Protein 6PID (pdb70)

Nearest PDB structures (foldseek):
  6phr-assembly1_A  TM=1.002E+00  e=4.340E-78  Marinobacter subterrani
  3q9b-assembly3_C  TM=9.891E-01  e=3.309E-52  Mycoplana ramosa
  3q9c-assembly1_I  TM=9.909E-01  e=8.521E-51  Mycoplana ramosa
  9gkz-assembly1_A  TM=9.834E-01  e=3.816E-50  Pseudomonas sp. M30-35
  9gkz-assembly1_B  TM=9.842E-01  e=9.151E-50  Pseudomonas sp. M30-35

Structure (mmCIF, N/CA/C/O backbone):
data_6PID
#
_entry.id   6PID
#
_cell.length_a   52.330
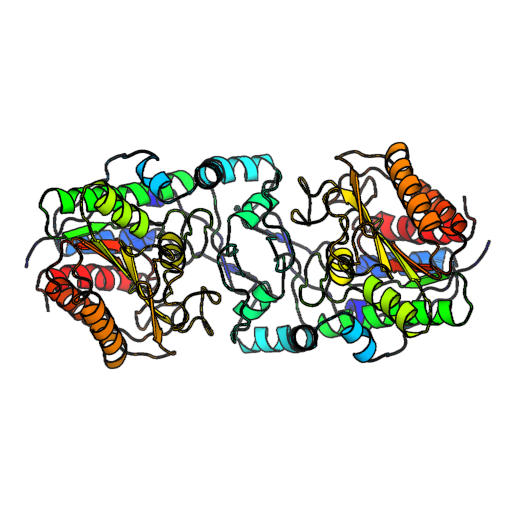_cell.length_b   119.060
_cell.length_c   66.220
_cell.angle_alpha   90.00
_cell.angle_beta   109.24
_cell.angle_gamma   90.00
#
_symmetry.space_group_name_H-M   'P 1 21 1'
#
loop_
_entity.id
_entity.type
_entity.pdbx_description
1 polymer 'Acetylpolyamine amidohydrolase'
2 non-polymer 'ZINC ION'
3 non-polymer 'MAGNESIUM ION'
4 non-polymer 'POTASSIUM ION'
5 non-polymer 8-amino-N-hydroxyoctanamide
6 water water
#
loop_
_atom_site.group_PDB
_atom_site.id
_atom_site.type_symbol
_atom_site.label_atom_id
_atom_site.label_alt_id
_atom_site.label_comp_id
_atom_site.label_asym_id
_atom_site.label_entity_id
_atom_site.label_seq_id
_atom_site.pdbx_PDB_ins_code
_atom_site.Cartn_x
_atom_site.Cartn_y
_atom_site.Cartn_z
_atom_site.occupancy
_atom_site.B_iso_or_equiv
_atom_site.auth_seq_id
_atom_site.auth_comp_id
_atom_site.auth_asym_id
_atom_site.auth_atom_id
_atom_site.pdbx_PDB_model_num
ATOM 1 N N . LEU A 1 3 ? 50.257 17.799 53.555 1.00 32.41 -2 LEU A N 1
ATOM 2 C CA . LEU A 1 3 ? 49.758 18.269 52.263 1.00 35.40 -2 LEU A CA 1
ATOM 3 C C . LEU A 1 3 ? 50.028 17.248 51.169 1.00 21.16 -2 LEU A C 1
ATOM 4 O O . LEU A 1 3 ? 51.176 16.845 50.967 1.00 43.09 -2 LEU A O 1
ATOM 9 N N . GLY A 1 4 ? 48.972 16.832 50.468 1.00 23.51 -1 GLY A N 1
ATOM 10 C CA . GLY A 1 4 ? 49.145 15.935 49.343 1.00 18.83 -1 GLY A CA 1
ATOM 11 C C . GLY A 1 4 ? 50.060 16.518 48.281 1.00 15.40 -1 GLY A C 1
ATOM 12 O O . GLY A 1 4 ? 50.329 17.717 48.231 1.00 16.00 -1 GLY A O 1
ATOM 13 N N . SER A 1 5 ? 50.563 15.647 47.420 1.00 14.53 0 SER A N 1
ATOM 14 C CA . SER A 1 5 ? 51.496 16.057 46.381 1.00 21.41 0 SER A CA 1
ATOM 15 C C . SER A 1 5 ? 50.801 16.049 45.029 1.00 15.40 0 SER A C 1
ATOM 16 O O . SER A 1 5 ? 49.884 15.260 44.788 1.00 19.76 0 SER A O 1
ATOM 19 N N . MET A 1 6 ? 51.227 16.959 44.161 1.00 13.14 1 MET A N 1
ATOM 20 C CA . MET A 1 6 ? 50.764 17.017 42.782 1.00 20.39 1 MET A CA 1
ATOM 21 C C . MET A 1 6 ? 51.980 17.206 41.895 1.00 11.69 1 MET A C 1
ATOM 22 O O . MET A 1 6 ? 52.848 18.021 42.207 1.00 12.16 1 MET A O 1
ATOM 27 N N . LYS A 1 7 ? 52.060 16.427 40.820 1.00 8.84 2 LYS A N 1
ATOM 28 C CA . LYS A 1 7 ? 53.140 16.585 39.858 1.00 10.28 2 LYS A CA 1
ATOM 29 C C . LYS A 1 7 ? 52.847 17.739 38.907 1.00 10.19 2 LYS A C 1
ATOM 30 O O . LYS A 1 7 ? 51.700 17.972 38.519 1.00 13.23 2 LYS A O 1
ATOM 36 N N . THR A 1 8 ? 53.896 18.452 38.521 1.00 14.76 3 THR A N 1
ATOM 37 C CA . THR A 1 8 ? 53.802 19.538 37.558 1.00 11.23 3 THR A CA 1
ATOM 38 C C . THR A 1 8 ? 54.632 19.190 36.328 1.00 11.44 3 THR A C 1
ATOM 39 O O . THR A 1 8 ? 55.751 18.677 36.451 1.00 12.32 3 THR A O 1
ATOM 43 N N . VAL A 1 9 ? 54.082 19.441 35.144 1.00 8.15 4 VAL A N 1
ATOM 44 C CA . VAL A 1 9 ? 54.791 19.222 33.882 1.00 10.21 4 VAL A CA 1
ATOM 45 C C . VAL A 1 9 ? 55.135 20.584 33.296 1.00 10.16 4 VAL A C 1
ATOM 46 O O . VAL A 1 9 ? 54.259 21.447 33.170 1.00 6.94 4 VAL A O 1
ATOM 50 N N . PHE A 1 10 ? 56.414 20.786 32.958 1.00 10.77 5 PHE A N 1
ATOM 51 C CA . PHE A 1 10 ? 56.922 22.089 32.547 1.00 11.63 5 PHE A CA 1
ATOM 52 C C . PHE A 1 10 ? 57.960 21.917 31.449 1.00 13.00 5 PHE A C 1
ATOM 53 O O . PHE A 1 10 ? 58.806 21.020 31.523 1.00 12.18 5 PHE A O 1
ATOM 61 N N . SER A 1 11 ? 57.906 22.787 30.442 1.00 14.18 6 SER A N 1
ATOM 62 C CA . SER A 1 11 ? 58.883 22.756 29.356 1.00 10.73 6 SER A CA 1
ATOM 63 C C . SER A 1 11 ? 59.692 24.044 29.337 1.00 10.15 6 SER A C 1
ATOM 64 O O . SER A 1 11 ? 59.113 25.132 29.167 1.00 14.51 6 SER A O 1
ATOM 67 N N . PRO A 1 12 ? 61.018 23.982 29.487 1.00 10.52 7 PRO A N 1
ATOM 68 C CA . PRO A 1 12 ? 61.828 25.195 29.301 1.00 12.05 7 PRO A CA 1
ATOM 69 C C . PRO A 1 12 ? 61.714 25.784 27.903 1.00 14.17 7 PRO A C 1
ATOM 70 O O . PRO A 1 12 ? 62.073 26.959 27.711 1.00 8.70 7 PRO A O 1
ATOM 74 N N . LEU A 1 13 ? 61.220 25.009 26.926 1.00 13.50 8 LEU A N 1
ATOM 75 C CA . LEU A 1 13 ? 61.052 25.491 25.560 1.00 12.87 8 LEU A CA 1
ATOM 76 C C . LEU A 1 13 ? 59.964 26.538 25.455 1.00 13.90 8 LEU A C 1
ATOM 77 O O . LEU A 1 13 ? 59.818 27.149 24.388 1.00 14.59 8 LEU A O 1
ATOM 82 N N . HIS A 1 14 ? 59.199 26.760 26.529 1.00 14.96 9 HIS A N 1
ATOM 83 C CA . HIS A 1 14 ? 58.255 27.865 26.517 1.00 8.43 9 HIS A CA 1
ATOM 84 C C . HIS A 1 14 ? 58.967 29.181 26.231 1.00 10.21 9 HIS A C 1
ATOM 85 O O . HIS A 1 14 ? 58.391 30.070 25.598 1.00 10.78 9 HIS A O 1
ATOM 92 N N . SER A 1 15 ? 60.230 29.309 26.651 1.00 6.98 10 SER A N 1
ATOM 93 C CA . SER A 1 15 ? 60.931 30.569 26.481 1.00 8.71 10 SER A CA 1
ATOM 94 C C . SER A 1 15 ? 61.271 30.839 25.025 1.00 11.63 10 SER A C 1
ATOM 95 O O . SER A 1 15 ? 61.716 31.947 24.708 1.00 10.06 10 SER A O 1
ATOM 98 N N . ARG A 1 16 ? 61.076 29.856 24.141 1.00 10.75 11 ARG A N 1
ATOM 99 C CA . ARG A 1 16 ? 61.279 30.102 22.717 1.00 11.89 11 ARG A CA 1
ATOM 100 C C . ARG A 1 16 ? 60.263 31.101 22.187 1.00 12.23 11 ARG A C 1
ATOM 101 O O . ARG A 1 16 ? 60.529 31.794 21.198 1.00 19.23 11 ARG A O 1
ATOM 109 N N . ARG A 1 17 ? 59.103 31.200 22.824 1.00 12.47 12 ARG A N 1
ATOM 110 C CA . ARG A 1 17 ? 58.141 32.236 22.477 1.00 9.99 12 ARG A CA 1
ATOM 111 C C . ARG A 1 17 ? 58.387 33.426 23.393 1.00 15.47 12 ARG A C 1
ATOM 112 O O . ARG A 1 17 ? 58.139 33.357 24.608 1.00 10.86 12 ARG A O 1
ATOM 120 N N . HIS A 1 18 ? 58.900 34.513 22.807 1.00 12.37 13 HIS A N 1
ATOM 121 C CA . HIS A 1 18 ? 59.355 35.702 23.494 1.00 8.85 13 HIS A CA 1
ATOM 122 C C . HIS A 1 18 ? 59.187 36.864 22.509 1.00 14.42 13 HIS A C 1
ATOM 123 O O . HIS A 1 18 ? 60.150 37.484 22.032 1.00 15.82 13 HIS A O 1
ATOM 130 N N . VAL A 1 19 ? 57.926 37.168 22.184 1.00 10.04 14 VAL A N 1
ATOM 131 C CA . VAL A 1 19 ? 57.630 38.234 21.238 1.00 8.78 14 VAL A CA 1
ATOM 132 C C . VAL A 1 19 ? 57.812 39.586 21.918 1.00 10.73 14 VAL A C 1
ATOM 133 O O . VAL A 1 19 ? 57.724 39.722 23.145 1.00 13.05 14 VAL A O 1
ATOM 137 N N . LYS A 1 20 ? 58.048 40.610 21.100 1.00 11.06 15 LYS A N 1
ATOM 138 C CA . LYS A 1 20 ? 58.321 41.943 21.609 1.00 12.25 15 LYS A CA 1
ATOM 139 C C . LYS A 1 20 ? 57.154 42.904 21.442 1.00 12.32 15 LYS A C 1
ATOM 140 O O . LYS A 1 20 ? 57.176 43.986 22.041 1.00 13.97 15 LYS A O 1
ATOM 144 N N . THR A 1 21 ? 56.137 42.544 20.660 1.00 12.01 16 THR A N 1
ATOM 145 C CA . THR A 1 21 ? 55.084 43.488 20.308 1.00 14.28 16 THR A CA 1
ATOM 146 C C . THR A 1 21 ? 53.707 42.862 20.464 1.00 11.65 16 THR A C 1
ATOM 147 O O . THR A 1 21 ? 53.487 41.704 20.093 1.00 10.68 16 THR A O 1
ATOM 151 N N . GLU A 1 22 ? 52.785 43.641 21.028 1.00 9.14 17 GLU A N 1
ATOM 152 C CA . GLU A 1 22 ? 51.369 43.289 21.116 1.00 7.78 17 GLU A CA 1
ATOM 153 C C . GLU A 1 22 ? 50.552 44.503 20.717 1.00 12.16 17 GLU A C 1
ATOM 154 O O . GLU A 1 22 ? 50.726 45.583 21.292 1.00 8.72 17 GLU A O 1
ATOM 160 N N . LEU A 1 23 ? 49.677 44.335 19.734 1.00 12.29 18 LEU A N 1
ATOM 161 C CA . LEU A 1 23 ? 48.755 45.410 19.390 1.00 12.28 18 LEU A CA 1
ATOM 162 C C . LEU A 1 23 ? 47.742 45.571 20.518 1.00 12.41 18 LEU A C 1
ATOM 163 O O . LEU A 1 23 ? 47.086 44.605 20.915 1.00 11.62 18 LEU A O 1
ATOM 168 N N . ASP A 1 24 ? 47.639 46.785 21.048 1.00 13.09 19 ASP A N 1
ATOM 169 C CA . ASP A 1 24 ? 46.732 47.067 22.157 1.00 13.13 19 ASP A CA 1
ATOM 170 C C . ASP A 1 24 ? 46.390 48.553 22.133 1.00 11.50 19 ASP A C 1
ATOM 171 O O . ASP A 1 24 ? 47.269 49.397 22.333 1.00 10.40 19 ASP A O 1
ATOM 176 N N . GLY A 1 25 ? 45.128 48.867 21.872 1.00 9.56 20 GLY A N 1
ATOM 177 C CA . GLY A 1 25 ? 44.679 50.248 21.929 1.00 9.69 20 GLY A CA 1
ATOM 178 C C . GLY A 1 25 ? 45.342 51.152 20.915 1.00 10.79 20 GLY A C 1
ATOM 179 O O . GLY A 1 25 ? 45.667 52.306 21.230 1.00 12.20 20 GLY A O 1
ATOM 180 N N . GLY A 1 26 ? 45.563 50.649 19.703 1.00 9.36 21 GLY A N 1
ATOM 181 C CA . GLY A 1 26 ? 46.185 51.433 18.656 1.00 9.06 21 GLY A CA 1
ATOM 182 C C . GLY A 1 26 ? 47.687 51.570 18.764 1.00 10.01 21 GLY A C 1
ATOM 183 O O . GLY A 1 26 ? 48.280 52.300 17.965 1.00 14.08 21 GLY A O 1
ATOM 184 N N . LEU A 1 27 ? 48.319 50.872 19.706 1.00 13.34 22 LEU A N 1
ATOM 185 C CA . LEU A 1 27 ? 49.759 50.926 19.905 1.00 13.00 22 LEU A CA 1
ATOM 186 C C . LEU A 1 27 ? 50.348 49.525 19.843 1.00 13.69 22 LEU A C 1
ATOM 187 O O . LEU A 1 27 ? 49.636 48.522 19.949 1.00 10.69 22 LEU A O 1
ATOM 192 N N . LEU A 1 28 ? 51.670 49.458 19.660 1.00 9.38 23 LEU A N 1
ATOM 193 C CA . LEU A 1 28 ? 52.414 48.212 19.815 1.00 13.02 23 LEU A CA 1
ATOM 194 C C . LEU A 1 28 ? 53.085 48.273 21.180 1.00 17.34 23 LEU A C 1
ATOM 195 O O . LEU A 1 28 ? 54.021 49.055 21.383 1.00 19.70 23 LEU A O 1
ATOM 200 N N . ILE A 1 29 ? 52.576 47.484 22.122 1.00 14.76 24 ILE A N 1
ATOM 201 C CA . ILE A 1 29 ? 52.999 47.544 23.511 1.00 13.43 24 ILE A CA 1
ATOM 202 C C . ILE A 1 29 ? 53.799 46.286 23.861 1.00 17.43 24 ILE A C 1
ATOM 203 O O . ILE A 1 29 ? 53.907 45.346 23.074 1.00 10.22 24 ILE A O 1
ATOM 208 N N . GLU A 1 30 ? 54.364 46.285 25.066 1.00 11.88 25 GLU A N 1
ATOM 209 C CA . GLU A 1 30 ? 55.046 45.101 25.574 1.00 16.56 25 GLU A CA 1
ATOM 210 C C . GLU A 1 30 ? 54.015 44.023 25.890 1.00 17.21 25 GLU A C 1
ATOM 211 O O . GLU A 1 30 ? 53.025 44.301 26.579 1.00 20.73 25 GLU A O 1
ATOM 217 N N . PRO A 1 31 ? 54.193 42.799 25.402 1.00 12.29 26 PRO A N 1
ATOM 218 C CA . PRO A 1 31 ? 53.136 41.794 25.547 1.00 14.62 26 PRO A CA 1
ATOM 219 C C . PRO A 1 31 ? 52.908 41.387 26.996 1.00 11.97 26 PRO A C 1
ATOM 220 O O . PRO A 1 31 ? 53.831 41.359 27.816 1.00 13.22 26 PRO A O 1
ATOM 224 N N . HIS A 1 32 ? 51.637 41.092 27.297 1.00 8.73 27 HIS A N 1
ATOM 225 C CA . HIS A 1 32 ? 51.224 40.653 28.625 1.00 8.75 27 HIS A CA 1
ATOM 226 C C . HIS A 1 32 ? 51.625 39.214 28.887 1.00 10.76 27 HIS A C 1
ATOM 227 O O . HIS A 1 32 ? 51.982 38.858 30.013 1.00 15.04 27 HIS A O 1
ATOM 234 N N . GLU A 1 33 ? 51.524 38.367 27.863 1.00 9.82 28 GLU A N 1
ATOM 235 C CA . GLU A 1 33 ? 51.688 36.927 28.017 1.00 10.89 28 GLU A CA 1
ATOM 236 C C . GLU A 1 33 ? 53.178 36.614 27.889 1.00 12.62 28 GLU A C 1
ATOM 237 O O . GLU A 1 33 ? 53.657 36.125 26.863 1.00 10.14 28 GLU A O 1
ATOM 243 N N . LYS A 1 34 ? 53.919 36.890 28.958 1.00 11.42 29 LYS A N 1
ATOM 244 C CA . LYS A 1 34 ? 55.378 36.921 28.893 1.00 10.41 29 LYS A CA 1
ATOM 245 C C . LYS A 1 34 ? 56.013 35.711 29.577 1.00 13.46 29 LYS A C 1
ATOM 246 O O . LYS A 1 34 ? 55.374 35.032 30.389 1.00 14.48 29 LYS A O 1
ATOM 252 N N . PRO A 1 35 ? 57.288 35.415 29.271 1.00 15.17 30 PRO A N 1
ATOM 253 C CA . PRO A 1 35 ? 57.926 34.216 29.848 1.00 10.12 30 PRO A CA 1
ATOM 254 C C . PRO A 1 35 ? 57.993 34.227 31.353 1.00 9.31 30 PRO A C 1
ATOM 255 O O . PRO A 1 35 ? 57.958 33.160 31.980 1.00 13.80 30 PRO A O 1
ATOM 259 N N . SER A 1 36 ? 58.073 35.406 31.963 1.00 12.53 31 SER A N 1
ATOM 260 C CA . SER A 1 36 ? 58.151 35.457 33.412 1.00 13.05 31 SER A CA 1
ATOM 261 C C . SER A 1 36 ? 56.907 34.892 34.079 1.00 11.69 31 SER A C 1
ATOM 262 O O . SER A 1 36 ? 56.967 34.544 35.261 1.00 11.20 31 SER A O 1
ATOM 265 N N . ARG A 1 37 ? 55.779 34.801 33.359 1.00 18.30 32 ARG A N 1
ATOM 266 C CA . ARG A 1 37 ? 54.588 34.163 33.922 1.00 8.35 32 ARG A CA 1
ATOM 267 C C . ARG A 1 37 ? 54.878 32.726 34.313 1.00 8.05 32 ARG A C 1
ATOM 268 O O . ARG A 1 37 ? 54.561 32.293 35.432 1.00 8.11 32 ARG A O 1
ATOM 276 N N . ALA A 1 38 ? 55.442 31.953 33.377 1.00 10.03 33 ALA A N 1
ATOM 277 C CA . ALA A 1 38 ? 55.702 30.540 33.631 1.00 12.39 33 ALA A CA 1
ATOM 278 C C . ALA A 1 38 ? 56.841 30.352 34.622 1.00 12.33 33 ALA A C 1
ATOM 279 O O . ALA A 1 38 ? 56.789 29.454 35.471 1.00 10.35 33 ALA A O 1
ATOM 281 N N . GLU A 1 39 ? 57.880 31.184 34.529 1.00 9.51 34 GLU A N 1
ATOM 282 C CA . GLU A 1 39 ? 58.998 31.063 35.455 1.00 8.55 34 GLU A CA 1
ATOM 283 C C . GLU A 1 39 ? 58.576 31.417 36.875 1.00 10.53 34 GLU A C 1
ATOM 284 O O . GLU A 1 39 ? 59.020 30.777 37.832 1.00 14.49 34 GLU A O 1
ATOM 290 N N . THR A 1 40 ? 57.716 32.428 37.034 1.00 11.02 35 THR A N 1
ATOM 291 C CA . THR A 1 40 ? 57.264 32.796 38.374 1.00 7.60 35 THR A CA 1
ATOM 292 C C . THR A 1 40 ? 56.421 31.684 38.986 1.00 13.72 35 THR A C 1
ATOM 293 O O . THR A 1 40 ? 56.544 31.385 40.181 1.00 12.24 35 THR A O 1
ATOM 297 N N . ILE A 1 41 ? 55.577 31.042 38.175 1.00 10.20 36 ILE A N 1
ATOM 298 C CA . ILE A 1 41 ? 54.794 29.911 38.662 1.00 9.49 36 ILE A CA 1
ATOM 299 C C . ILE A 1 41 ? 55.710 28.756 39.056 1.00 8.49 36 ILE A C 1
ATOM 300 O O . ILE A 1 41 ? 55.665 28.271 40.190 1.00 9.83 36 ILE A O 1
ATOM 305 N N . LEU A 1 42 ? 56.568 28.311 38.132 1.00 9.89 37 LEU A N 1
ATOM 306 C CA . LEU A 1 42 ? 57.479 27.204 38.432 1.00 9.15 37 LEU A CA 1
ATOM 307 C C . LEU A 1 42 ? 58.305 27.469 39.686 1.00 9.90 37 LEU A C 1
ATOM 308 O O . LEU A 1 42 ? 58.488 26.571 40.515 1.00 15.49 37 LEU A O 1
ATOM 313 N N . ALA A 1 43 ? 58.819 28.692 39.841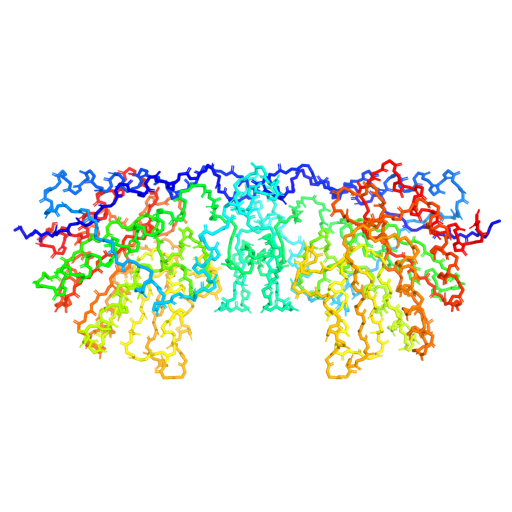 1.00 7.99 38 ALA A N 1
ATOM 314 C CA . ALA A 1 43 ? 59.582 29.025 41.038 1.00 11.19 38 ALA A CA 1
ATOM 315 C C . ALA A 1 43 ? 58.747 28.821 42.299 1.00 11.50 38 ALA A C 1
ATOM 316 O O . ALA A 1 43 ? 59.267 28.371 43.325 1.00 11.63 38 ALA A O 1
ATOM 318 N N . ARG A 1 44 ? 57.447 29.133 42.239 1.00 8.16 39 ARG A N 1
ATOM 319 C CA . ARG A 1 44 ? 56.588 28.878 43.393 1.00 9.03 39 ARG A CA 1
ATOM 320 C C . ARG A 1 44 ? 56.339 27.392 43.587 1.00 11.64 39 ARG A C 1
ATOM 321 O O . ARG A 1 44 ? 56.180 26.942 44.731 1.00 11.47 39 ARG A O 1
ATOM 329 N N . VAL A 1 45 ? 56.255 26.627 42.490 1.00 14.74 40 VAL A N 1
ATOM 330 C CA . VAL A 1 45 ? 56.081 25.177 42.583 1.00 14.23 40 VAL A CA 1
ATOM 331 C C . VAL A 1 45 ? 57.255 24.556 43.320 1.00 13.85 40 VAL A C 1
ATOM 332 O O . VAL A 1 45 ? 57.084 23.668 44.165 1.00 9.92 40 VAL A O 1
ATOM 336 N N . LYS A 1 46 ? 58.471 25.008 43.007 1.00 9.57 41 LYS A N 1
ATOM 337 C CA . LYS A 1 46 ? 59.637 24.490 43.717 1.00 13.00 41 LYS A CA 1
ATOM 338 C C . LYS A 1 46 ? 59.693 25.001 45.155 1.00 13.08 41 LYS A C 1
ATOM 339 O O . LYS A 1 46 ? 60.016 24.241 46.074 1.00 14.74 41 LYS A O 1
ATOM 345 N N . ASP A 1 47 ? 59.392 26.284 45.371 1.00 16.20 42 ASP A N 1
ATOM 346 C CA . ASP A 1 47 ? 59.479 26.841 46.721 1.00 14.03 42 ASP A CA 1
ATOM 347 C C . ASP A 1 47 ? 58.485 26.178 47.668 1.00 18.83 42 ASP A C 1
ATOM 348 O O . ASP A 1 47 ? 58.774 25.985 48.856 1.00 15.82 42 ASP A O 1
ATOM 353 N N . GLN A 1 48 ? 57.301 25.848 47.170 1.00 11.79 43 GLN A N 1
ATOM 354 C CA . GLN A 1 48 ? 56.274 25.201 47.969 1.00 16.32 43 GLN A CA 1
ATOM 355 C C . GLN A 1 48 ? 56.411 23.685 47.991 1.00 12.38 43 GLN A C 1
ATOM 356 O O . GLN A 1 48 ? 55.632 23.019 48.684 1.00 19.19 43 GLN A O 1
ATOM 362 N N . ALA A 1 49 ? 57.374 23.131 47.255 1.00 19.64 44 ALA A N 1
ATOM 363 C CA . ALA A 1 49 ? 57.586 21.682 47.187 1.00 12.81 44 ALA A CA 1
ATOM 364 C C . ALA A 1 49 ? 56.286 20.955 46.841 1.00 15.91 44 ALA A C 1
ATOM 365 O O . ALA A 1 49 ? 55.919 19.956 47.460 1.00 16.79 44 ALA A O 1
ATOM 367 N N . LEU A 1 50 ? 55.576 21.488 45.843 1.00 18.91 45 LEU A N 1
ATOM 368 C CA . LEU A 1 50 ? 54.251 20.972 45.508 1.00 12.21 45 LEU A CA 1
ATOM 369 C C . LEU A 1 50 ? 54.312 19.498 45.136 1.00 13.56 45 LEU A C 1
ATOM 370 O O . LEU A 1 50 ? 53.407 18.725 45.473 1.00 13.97 45 LEU A O 1
ATOM 375 N N . GLY A 1 51 ? 55.371 19.097 44.451 1.00 15.18 46 GLY A N 1
ATOM 376 C CA . GLY A 1 51 ? 55.517 17.731 43.996 1.00 13.25 46 GLY A CA 1
ATOM 377 C C . GLY A 1 51 ? 56.594 17.650 42.930 1.00 14.10 46 GLY A C 1
ATOM 378 O O . GLY A 1 51 ? 57.316 18.614 42.671 1.00 18.20 46 GLY A O 1
ATOM 379 N N . GLU A 1 52 ? 56.678 16.476 42.312 1.00 9.65 47 GLU A N 1
ATOM 380 C CA . GLU A 1 52 ? 57.676 16.248 41.276 1.00 14.06 47 GLU A CA 1
ATOM 381 C C . GLU A 1 52 ? 57.417 17.151 40.077 1.00 14.16 47 GLU A C 1
ATOM 382 O O . GLU A 1 52 ? 56.271 17.459 39.735 1.00 14.54 47 GLU A O 1
ATOM 388 N N . ILE A 1 53 ? 58.499 17.584 39.439 1.00 16.33 48 ILE A N 1
ATOM 389 C CA . ILE A 1 53 ? 58.426 18.407 38.237 1.00 14.64 48 ILE A CA 1
ATOM 390 C C . ILE A 1 53 ? 59.041 17.626 37.086 1.00 14.85 48 ILE A C 1
ATOM 391 O O . ILE A 1 53 ? 60.212 17.226 37.150 1.00 14.80 48 ILE A O 1
ATOM 396 N N . LEU A 1 54 ? 58.248 17.402 36.046 1.00 15.22 49 LEU A N 1
ATOM 397 C CA . LEU A 1 54 ? 58.626 16.610 34.888 1.00 13.04 49 LEU A CA 1
ATOM 398 C C . LEU A 1 54 ? 58.721 17.486 33.647 1.00 16.14 49 LEU A C 1
ATOM 399 O O . LEU A 1 54 ? 57.975 18.462 33.495 1.00 13.23 49 LEU A O 1
ATOM 404 N N . GLU A 1 55 ? 59.642 17.120 32.751 1.00 11.49 50 GLU A N 1
ATOM 405 C CA . GLU A 1 55 ? 59.567 17.622 31.391 1.00 16.82 50 GLU A CA 1
ATOM 406 C C . GLU A 1 55 ? 58.550 16.792 30.601 1.00 13.00 50 GLU A C 1
ATOM 407 O O . GLU A 1 55 ? 58.216 15.672 30.993 1.00 12.65 50 GLU A O 1
ATOM 413 N N . PRO A 1 56 ? 57.985 17.337 29.528 1.00 19.16 51 PRO A N 1
ATOM 414 C CA . PRO A 1 56 ? 57.015 16.568 28.743 1.00 11.02 51 PRO A CA 1
ATOM 415 C C . PRO A 1 56 ? 57.696 15.535 27.859 1.00 14.52 51 PRO A C 1
ATOM 416 O O . PRO A 1 56 ? 58.866 15.660 27.498 1.00 14.82 51 PRO A O 1
ATOM 420 N N . GLU A 1 57 ? 56.926 14.503 27.515 1.00 9.27 52 GLU A N 1
ATOM 421 C CA . GLU A 1 57 ? 57.264 13.636 26.402 1.00 6.66 52 GLU A CA 1
ATOM 422 C C . GLU A 1 57 ? 56.880 14.284 25.072 1.00 16.40 52 GLU A C 1
ATOM 423 O O . GLU A 1 57 ? 56.002 15.146 24.994 1.00 15.51 52 GLU A O 1
ATOM 429 N N . GLU A 1 58 ? 57.560 13.861 24.014 1.00 14.45 53 GLU A N 1
ATOM 430 C CA . GLU A 1 58 ? 57.230 14.285 22.658 1.00 13.77 53 GLU A CA 1
ATOM 431 C C . GLU A 1 58 ? 56.180 13.323 22.105 1.00 15.23 53 GLU A C 1
ATOM 432 O O . GLU A 1 58 ? 56.487 12.162 21.819 1.00 19.81 53 GLU A O 1
ATOM 438 N N . PHE A 1 59 ? 54.933 13.790 21.968 1.00 9.83 54 PHE A N 1
ATOM 439 C CA . PHE A 1 59 ? 53.872 12.946 21.417 1.00 8.11 54 PHE A CA 1
ATOM 440 C C . PHE A 1 59 ? 53.686 13.108 19.909 1.00 12.22 54 PHE A C 1
ATOM 441 O O . PHE A 1 59 ? 52.935 12.337 19.310 1.00 11.52 54 PHE A O 1
ATOM 449 N N . GLY A 1 60 ? 54.321 14.088 19.284 1.00 14.44 55 GLY A N 1
ATOM 450 C CA . GLY A 1 60 ? 54.074 14.368 17.881 1.00 10.17 55 GLY A CA 1
ATOM 451 C C . GLY A 1 60 ? 52.741 15.077 17.634 1.00 12.44 55 GLY A C 1
ATOM 452 O O . GLY A 1 60 ? 51.996 15.437 18.546 1.00 13.12 55 GLY A O 1
ATOM 453 N N . LEU A 1 61 ? 52.441 15.266 16.351 1.00 9.38 56 LEU A N 1
ATOM 454 C CA . LEU A 1 61 ? 51.274 16.046 15.957 1.00 9.64 56 LEU A CA 1
ATOM 455 C C . LEU A 1 61 ? 49.974 15.241 15.909 1.00 7.23 56 LEU A C 1
ATOM 456 O O . LEU A 1 61 ? 48.905 15.830 15.716 1.00 10.27 56 LEU A O 1
ATOM 461 N N . GLY A 1 62 ? 50.020 13.930 16.079 1.00 12.33 57 GLY A N 1
ATOM 462 C CA . GLY A 1 62 ? 48.820 13.125 16.037 1.00 9.13 57 GLY A CA 1
ATOM 463 C C . GLY A 1 62 ? 47.744 13.605 16.995 1.00 11.54 57 GLY A C 1
ATOM 464 O O . GLY A 1 62 ? 46.636 13.969 16.582 1.00 10.24 57 GLY A O 1
ATOM 465 N N . PRO A 1 63 ? 48.044 13.616 18.297 1.00 14.21 58 PRO A N 1
ATOM 466 C CA . PRO A 1 63 ? 47.039 14.088 19.270 1.00 11.29 58 PRO A CA 1
ATOM 467 C C . PRO A 1 63 ? 46.642 15.545 19.078 1.00 10.52 58 PRO A C 1
ATOM 468 O O . PRO A 1 63 ? 45.513 15.930 19.422 1.00 12.06 58 PRO A O 1
ATOM 472 N N . VAL A 1 64 ? 47.546 16.364 18.544 1.00 13.57 59 VAL A N 1
ATOM 473 C CA . VAL A 1 64 ? 47.212 17.739 18.206 1.00 11.82 59 VAL A CA 1
ATOM 474 C C . VAL A 1 64 ? 46.148 17.770 17.120 1.00 13.37 59 VAL A C 1
ATOM 475 O O . VAL A 1 64 ? 45.162 18.515 17.210 1.00 11.53 59 VAL A O 1
ATOM 479 N N . LYS A 1 65 ? 46.326 16.945 16.086 1.00 12.49 60 LYS A N 1
ATOM 480 C CA . LYS A 1 65 ? 45.447 16.894 14.927 1.00 11.94 60 LYS A CA 1
ATOM 481 C C . LYS A 1 65 ? 44.155 16.120 15.178 1.00 12.72 60 LYS A C 1
ATOM 482 O O . LYS A 1 65 ? 43.287 16.073 14.294 1.00 10.98 60 LYS A O 1
ATOM 488 N N . ARG A 1 66 ? 43.983 15.529 16.357 1.00 11.33 61 ARG A N 1
ATOM 489 C CA . ARG A 1 66 ? 42.637 15.095 16.720 1.00 10.04 61 ARG A CA 1
ATOM 490 C C . ARG A 1 66 ? 41.732 16.289 17.003 1.00 14.04 61 ARG A C 1
ATOM 491 O O . ARG A 1 66 ? 40.500 16.157 16.965 1.00 11.90 61 ARG A O 1
ATOM 499 N N . VAL A 1 67 ? 42.319 17.451 17.275 1.00 9.48 62 VAL A N 1
ATOM 500 C CA . VAL A 1 67 ? 41.575 18.665 17.563 1.00 15.25 62 VAL A CA 1
ATOM 501 C C . VAL A 1 67 ? 41.735 19.702 16.460 1.00 9.89 62 VAL A C 1
ATOM 502 O O . VAL A 1 67 ? 40.758 20.341 16.064 1.00 13.63 62 VAL A O 1
ATOM 506 N N . HIS A 1 68 ? 42.944 19.880 15.931 1.00 10.43 63 HIS A N 1
ATOM 507 C CA . HIS A 1 68 ? 43.205 20.953 14.982 1.00 10.41 63 HIS A CA 1
ATOM 508 C C . HIS A 1 68 ? 43.337 20.400 13.568 1.00 11.40 63 HIS A C 1
ATOM 509 O O . HIS A 1 68 ? 43.766 19.261 13.368 1.00 13.19 63 HIS A O 1
ATOM 516 N N . THR A 1 69 ? 42.965 21.217 12.585 1.00 12.09 64 THR A N 1
ATOM 517 C CA . THR A 1 69 ? 43.049 20.783 11.195 1.00 13.92 64 THR A CA 1
ATOM 518 C C . THR A 1 69 ? 44.500 20.715 10.731 1.00 16.44 64 THR A C 1
ATOM 519 O O . THR A 1 69 ? 45.378 21.441 11.219 1.00 11.50 64 THR A O 1
ATOM 523 N N . ALA A 1 70 ? 44.742 19.837 9.752 1.00 12.98 65 ALA A N 1
ATOM 524 C CA . ALA A 1 70 ? 46.093 19.665 9.230 1.00 14.80 65 ALA A CA 1
ATOM 525 C C . ALA A 1 70 ? 46.578 20.930 8.545 1.00 11.29 65 ALA A C 1
ATOM 526 O O . ALA A 1 70 ? 47.767 21.259 8.610 1.00 19.81 65 ALA A O 1
ATOM 528 N N . ASP A 1 71 ? 45.673 21.667 7.896 1.00 13.98 66 ASP A N 1
ATOM 529 C CA . ASP A 1 71 ? 46.083 22.895 7.219 1.00 12.38 66 ASP A CA 1
ATOM 530 C C . ASP A 1 71 ? 46.476 23.972 8.221 1.00 11.62 66 ASP A C 1
ATOM 531 O O . ASP A 1 71 ? 47.397 24.754 7.976 1.00 13.46 66 ASP A O 1
ATOM 536 N N . TYR A 1 72 ? 45.789 24.030 9.358 1.00 7.32 67 TYR A N 1
ATOM 537 C CA . TYR A 1 72 ? 46.159 24.978 10.399 1.00 10.52 67 TYR A CA 1
ATOM 538 C C . TYR A 1 72 ? 47.503 24.618 11.028 1.00 11.83 67 TYR A C 1
ATOM 539 O O . TYR A 1 72 ? 48.357 25.486 11.232 1.00 11.46 67 TYR A O 1
ATOM 548 N N . VAL A 1 73 ? 47.697 23.344 11.369 1.00 7.90 68 VAL A N 1
ATOM 549 C CA . VAL A 1 73 ? 48.976 22.904 11.919 1.00 7.90 68 VAL A CA 1
ATOM 550 C C . VAL A 1 73 ? 50.094 23.203 10.931 1.00 12.98 68 VAL A C 1
ATOM 551 O O . VAL A 1 73 ? 51.169 23.689 11.308 1.00 10.35 68 VAL A O 1
ATOM 555 N N . SER A 1 74 ? 49.848 22.940 9.647 1.00 14.92 69 SER A N 1
ATOM 556 C CA . SER A 1 74 ? 50.822 23.288 8.622 1.00 11.23 69 SER A CA 1
ATOM 557 C C . SER A 1 74 ? 51.154 24.768 8.664 1.00 16.78 69 SER A C 1
ATOM 558 O O . SER A 1 74 ? 52.328 25.156 8.633 1.00 14.79 69 SER A O 1
ATOM 561 N N . PHE A 1 75 ? 50.121 25.612 8.733 1.00 17.11 70 PHE A N 1
ATOM 562 C CA . PHE A 1 75 ? 50.327 27.051 8.680 1.00 13.10 70 PHE A CA 1
ATOM 563 C C . PHE A 1 75 ? 51.173 27.538 9.848 1.00 14.35 70 PHE A C 1
ATOM 564 O O . PHE A 1 75 ? 52.042 28.398 9.668 1.00 13.07 70 PHE A O 1
ATOM 572 N N . LEU A 1 76 ? 50.929 27.015 11.058 1.00 9.04 71 LEU A N 1
ATOM 573 C CA . LEU A 1 76 ? 51.707 27.477 12.204 1.00 13.15 71 LEU A CA 1
ATOM 574 C C . LEU A 1 76 ? 53.177 27.090 12.079 1.00 13.38 71 LEU A C 1
ATOM 575 O O . LEU A 1 76 ? 54.049 27.812 12.582 1.00 11.10 71 LEU A O 1
ATOM 580 N N . GLU A 1 77 ? 53.475 25.978 11.397 1.00 13.31 72 GLU A N 1
ATOM 581 C CA . GLU A 1 77 ? 54.866 25.569 11.257 1.00 13.14 72 GLU A CA 1
ATOM 582 C C . GLU A 1 77 ? 55.616 26.479 10.297 1.00 16.11 72 GLU A C 1
ATOM 583 O O . GLU A 1 77 ? 56.783 26.817 10.539 1.00 15.46 72 GLU A O 1
ATOM 589 N N . THR A 1 78 ? 54.965 26.908 9.214 1.00 11.32 73 THR A N 1
ATOM 590 C CA . THR A 1 78 ? 55.673 27.682 8.196 1.00 14.77 73 THR A CA 1
ATOM 591 C C . THR A 1 78 ? 55.465 29.192 8.302 1.00 15.78 73 THR A C 1
ATOM 592 O O . THR A 1 78 ? 56.143 29.935 7.586 1.00 13.13 73 THR A O 1
ATOM 596 N N . CYS A 1 79 ? 54.578 29.664 9.192 1.00 12.70 74 CYS A N 1
ATOM 597 C CA . CYS A 1 79 ? 54.137 31.060 9.145 1.00 9.23 74 CYS A CA 1
ATOM 598 C C . CYS A 1 79 ? 55.305 32.028 9.250 1.00 17.03 74 CYS A C 1
ATOM 599 O O . CYS A 1 79 ? 55.403 32.982 8.469 1.00 9.85 74 CYS A O 1
ATOM 602 N N . TRP A 1 80 ? 56.190 31.822 10.224 1.00 12.42 75 TRP A N 1
ATOM 603 C CA . TRP A 1 80 ? 57.255 32.798 10.423 1.00 9.79 75 TRP A CA 1
ATOM 604 C C . TRP A 1 80 ? 58.212 32.827 9.237 1.00 12.34 75 TRP A C 1
ATOM 605 O O . TRP A 1 80 ? 58.583 33.905 8.756 1.00 14.25 75 TRP A O 1
ATOM 616 N N . ASP A 1 81 ? 58.618 31.651 8.751 1.00 17.83 76 ASP A N 1
ATOM 617 C CA . ASP A 1 81 ? 59.555 31.609 7.632 1.00 18.73 76 ASP A CA 1
ATOM 618 C C . ASP A 1 81 ? 58.960 32.259 6.389 1.00 13.95 76 ASP A C 1
ATOM 619 O O . ASP A 1 81 ? 59.662 32.960 5.651 1.00 13.45 76 ASP A O 1
ATOM 624 N N . GLU A 1 82 ? 57.661 32.060 6.150 1.00 10.67 77 GLU A N 1
ATOM 625 C CA . GLU A 1 82 ? 57.017 32.735 5.023 1.00 12.05 77 GLU A CA 1
ATOM 626 C C . GLU A 1 82 ? 56.920 34.243 5.244 1.00 15.28 77 GLU A C 1
ATOM 627 O O . GLU A 1 82 ? 57.051 35.024 4.293 1.00 13.49 77 GLU A O 1
ATOM 633 N N . TRP A 1 83 ? 56.647 34.672 6.478 1.00 9.04 78 TRP A N 1
ATOM 634 C CA . TRP A 1 83 ? 56.577 36.107 6.766 1.00 12.16 78 TRP A CA 1
ATOM 635 C C . TRP A 1 83 ? 57.914 36.789 6.495 1.00 10.65 78 TRP A C 1
ATOM 636 O O . TRP A 1 83 ? 57.967 37.847 5.863 1.00 7.67 78 TRP A O 1
ATOM 647 N N . VAL A 1 84 ? 59.011 36.180 6.937 1.00 9.55 79 VAL A N 1
ATOM 648 C CA . VAL A 1 84 ? 60.313 36.793 6.730 1.00 8.58 79 VAL A CA 1
ATOM 649 C C . VAL A 1 84 ? 60.698 36.724 5.255 1.00 10.71 79 VAL A C 1
ATOM 650 O O . VAL A 1 84 ? 61.209 37.700 4.688 1.00 13.34 79 VAL A O 1
ATOM 654 N N . ALA A 1 85 ? 60.416 35.597 4.599 1.00 11.34 80 ALA A N 1
ATOM 655 C CA . ALA A 1 85 ? 60.760 35.470 3.184 1.00 13.20 80 ALA A CA 1
ATOM 656 C C . ALA A 1 85 ? 59.961 36.425 2.308 1.00 15.55 80 ALA A C 1
ATOM 657 O O . ALA A 1 85 ? 60.416 36.775 1.212 1.00 20.01 80 ALA A O 1
ATOM 659 N N . ALA A 1 86 ? 58.795 36.865 2.765 1.00 15.86 81 ALA A N 1
ATOM 660 C CA . ALA A 1 86 ? 57.981 37.807 2.017 1.00 14.82 81 ALA A CA 1
ATOM 661 C C . ALA A 1 86 ? 58.343 39.258 2.299 1.00 10.16 81 ALA A C 1
ATOM 662 O O . ALA A 1 86 ? 57.681 40.157 1.774 1.00 15.45 81 ALA A O 1
ATOM 664 N N . GLY A 1 87 ? 59.373 39.516 3.106 1.00 14.01 82 GLY A N 1
ATOM 665 C CA . GLY A 1 87 ? 59.916 40.853 3.257 1.00 8.86 82 GLY A CA 1
ATOM 666 C C . GLY A 1 87 ? 59.420 41.651 4.447 1.00 16.59 82 GLY A C 1
ATOM 667 O O . GLY A 1 87 ? 59.885 42.783 4.650 1.00 9.98 82 GLY A O 1
ATOM 668 N N . LYS A 1 88 ? 58.505 41.106 5.246 1.00 15.15 83 LYS A N 1
ATOM 669 C CA . LYS A 1 88 ? 57.946 41.869 6.355 1.00 11.91 83 LYS A CA 1
ATOM 670 C C . LYS A 1 88 ? 58.994 42.111 7.439 1.00 12.50 83 LYS A C 1
ATOM 671 O O . LYS A 1 88 ? 59.786 41.218 7.765 1.00 15.03 83 LYS A O 1
ATOM 677 N N . ARG A 1 89 ? 58.973 43.322 8.020 1.00 10.91 84 ARG A N 1
ATOM 678 C CA . ARG A 1 89 ? 60.007 43.762 8.953 1.00 13.73 84 ARG A CA 1
ATOM 679 C C . ARG A 1 89 ? 59.607 43.675 10.424 1.00 15.08 84 ARG A C 1
ATOM 680 O O . ARG A 1 89 ? 60.487 43.714 11.289 1.00 16.25 84 ARG A O 1
ATOM 688 N N . GLY A 1 90 ? 58.318 43.580 10.741 1.00 9.07 85 GLY A N 1
ATOM 689 C CA . GLY A 1 90 ? 57.875 43.412 12.108 1.00 10.47 85 GLY A CA 1
ATOM 690 C C . GLY A 1 90 ? 57.625 41.951 12.444 1.00 7.76 85 GLY A C 1
ATOM 691 O O . GLY A 1 90 ? 57.920 41.040 11.668 1.00 12.31 85 GLY A O 1
ATOM 692 N N . GLU A 1 91 ? 57.073 41.726 13.635 1.00 8.44 86 GLU A N 1
ATOM 693 C CA . GLU A 1 91 ? 56.596 40.382 13.932 1.00 5.17 86 GLU A CA 1
ATOM 694 C C . GLU A 1 91 ? 55.361 40.080 13.083 1.00 7.24 86 GLU A C 1
ATOM 695 O O . GLU A 1 91 ? 54.761 40.967 12.477 1.00 9.69 86 GLU A O 1
ATOM 701 N N . ALA A 1 92 ? 54.997 38.800 13.016 1.00 5.88 87 ALA A N 1
ATOM 702 C CA . ALA A 1 92 ? 53.888 38.363 12.167 1.00 11.49 87 ALA A CA 1
ATOM 703 C C . ALA A 1 92 ? 52.566 38.721 12.840 1.00 11.06 87 ALA A C 1
ATOM 704 O O . ALA A 1 92 ? 52.227 38.171 13.892 1.00 11.13 87 ALA A O 1
ATOM 706 N N . ILE A 1 93 ? 51.827 39.638 12.224 1.00 11.26 88 ILE A N 1
ATOM 707 C CA . ILE A 1 93 ? 50.584 40.204 12.743 1.00 14.15 88 ILE A CA 1
ATOM 708 C C . ILE A 1 93 ? 49.595 40.299 11.591 1.00 14.44 88 ILE A C 1
ATOM 709 O O . ILE A 1 93 ? 49.947 40.832 10.528 1.00 9.65 88 ILE A O 1
ATOM 714 N N . PRO A 1 94 ? 48.365 39.820 11.746 1.00 14.04 89 PRO A N 1
ATOM 715 C CA . PRO A 1 94 ? 47.384 39.968 10.662 1.00 9.68 89 PRO A CA 1
ATOM 716 C C . PRO A 1 94 ? 46.990 41.421 10.471 1.00 11.17 89 PRO A C 1
ATOM 717 O O . PRO A 1 94 ? 46.894 42.190 11.430 1.00 11.05 89 PRO A O 1
ATOM 721 N N . THR A 1 95 ? 46.799 41.794 9.207 1.00 11.38 90 THR A N 1
ATOM 722 C CA . THR A 1 95 ? 46.371 43.124 8.798 1.00 10.27 90 THR A CA 1
ATOM 723 C C . THR A 1 95 ? 44.929 43.157 8.311 1.00 13.56 90 THR A C 1
ATOM 724 O O . THR A 1 95 ? 44.251 44.170 8.484 1.00 13.01 90 THR A O 1
ATOM 728 N N . PHE A 1 96 ? 44.444 42.065 7.728 1.00 12.70 91 PHE A N 1
ATOM 729 C CA . PHE A 1 96 ? 43.082 41.991 7.218 1.00 11.87 91 PHE A CA 1
ATOM 730 C C . PHE A 1 96 ? 42.595 40.558 7.339 1.00 12.73 91 PHE A C 1
ATOM 731 O O . PHE A 1 96 ? 43.389 39.621 7.452 1.00 14.66 91 PHE A O 1
ATOM 739 N N . TRP A 1 97 ? 41.278 40.389 7.311 1.00 8.53 92 TRP A N 1
ATOM 740 C CA . TRP A 1 97 ? 40.696 39.101 7.665 1.00 9.54 92 TRP A CA 1
ATOM 741 C C . TRP A 1 97 ? 39.408 38.903 6.880 1.00 10.06 92 TRP A C 1
ATOM 742 O O . TRP A 1 97 ? 38.997 39.767 6.104 1.00 12.35 92 TRP A O 1
ATOM 753 N N . VAL A 1 98 ? 38.760 37.760 7.099 1.00 10.63 93 VAL A N 1
ATOM 754 C CA . VAL A 1 98 ? 37.485 37.487 6.444 1.00 9.31 93 VAL A CA 1
ATOM 755 C C . VAL A 1 98 ? 36.411 38.339 7.113 1.00 18.67 93 VAL A C 1
ATOM 756 O O . VAL A 1 98 ? 35.869 37.966 8.161 1.00 13.36 93 VAL A O 1
ATOM 760 N N . GLY A 1 99 ? 36.113 39.498 6.528 1.00 14.59 94 GLY A N 1
ATOM 761 C CA . GLY A 1 99 ? 35.068 40.342 7.070 1.00 14.49 94 GLY A CA 1
ATOM 762 C C . GLY A 1 99 ? 33.690 39.755 6.841 1.00 15.67 94 GLY A C 1
ATOM 763 O O . GLY A 1 99 ? 33.486 38.858 6.021 1.00 9.90 94 GLY A O 1
ATOM 764 N N . ARG A 1 100 ? 32.720 40.276 7.587 1.00 16.20 95 ARG A N 1
ATOM 765 C CA . ARG A 1 100 ? 31.329 39.915 7.353 1.00 14.59 95 ARG A CA 1
ATOM 766 C C . ARG A 1 100 ? 30.955 40.240 5.913 1.00 14.06 95 ARG A C 1
ATOM 767 O O . ARG A 1 100 ? 31.111 41.379 5.469 1.00 13.70 95 ARG A O 1
ATOM 775 N N . GLY A 1 101 ? 30.497 39.226 5.174 1.00 8.56 96 GLY A N 1
ATOM 776 C CA . GLY A 1 101 ? 30.149 39.371 3.779 1.00 12.29 96 GLY A CA 1
ATOM 777 C C . GLY A 1 101 ? 31.197 38.864 2.817 1.00 13.93 96 GLY A C 1
ATOM 778 O O . GLY A 1 101 ? 30.945 38.837 1.604 1.00 16.46 96 GLY A O 1
ATOM 779 N N . MET A 1 102 ? 32.363 38.475 3.314 1.00 13.29 97 MET A N 1
ATOM 780 C CA . MET A 1 102 ? 33.427 37.934 2.483 1.00 13.83 97 MET A CA 1
ATOM 781 C C . MET A 1 102 ? 33.434 36.412 2.582 1.00 15.77 97 MET A C 1
ATOM 782 O O . MET A 1 102 ? 32.780 35.814 3.438 1.00 10.88 97 MET A O 1
ATOM 787 N N . ARG A 1 103 ? 34.191 35.780 1.688 1.00 11.75 98 ARG A N 1
ATOM 788 C CA . ARG A 1 103 ? 34.222 34.327 1.611 1.00 7.12 98 ARG A CA 1
ATOM 789 C C . ARG A 1 103 ? 35.267 33.756 2.559 1.00 11.86 98 ARG A C 1
ATOM 790 O O . ARG A 1 103 ? 36.396 34.244 2.629 1.00 9.32 98 ARG A O 1
ATOM 798 N N . ALA A 1 104 ? 34.898 32.684 3.257 1.00 18.98 99 ALA A N 1
ATOM 799 C CA . ALA A 1 104 ? 35.857 31.913 4.050 1.00 14.50 99 ALA A CA 1
ATOM 800 C C . ALA A 1 104 ? 36.653 31.012 3.101 1.00 17.24 99 ALA A C 1
ATOM 801 O O . ALA A 1 104 ? 36.489 29.792 3.038 1.00 13.69 99 ALA A O 1
ATOM 803 N N . ARG A 1 105 ? 37.522 31.656 2.328 1.00 8.64 100 ARG A N 1
ATOM 804 C CA . ARG A 1 105 ? 38.316 31.002 1.301 1.00 4.66 100 ARG A CA 1
ATOM 805 C C . ARG A 1 105 ? 39.797 31.184 1.605 1.00 10.64 100 ARG A C 1
ATOM 806 O O . ARG A 1 105 ? 40.259 32.312 1.802 1.00 12.55 100 ARG A O 1
ATOM 814 N N . LEU A 1 106 ? 40.533 30.084 1.647 1.00 10.29 101 LEU A N 1
ATOM 815 C CA . LEU A 1 106 ? 41.943 30.146 2.013 1.00 10.62 101 LEU A CA 1
ATOM 816 C C . LEU A 1 106 ? 42.769 30.693 0.853 1.00 15.00 101 LEU A C 1
ATOM 817 O O . LEU A 1 106 ? 42.795 30.077 -0.218 1.00 10.92 101 LEU A O 1
ATOM 822 N N . PRO A 1 107 ? 43.450 31.825 1.019 1.00 9.83 102 PRO A N 1
ATOM 823 C CA . PRO A 1 107 ? 44.259 32.395 -0.059 1.00 11.38 102 PRO A CA 1
ATOM 824 C C . PRO A 1 107 ? 45.669 31.816 -0.049 1.00 10.70 102 PRO A C 1
ATOM 825 O O . PRO A 1 107 ? 46.087 31.156 0.904 1.00 10.77 102 PRO A O 1
ATOM 829 N N . LYS A 1 108 ? 46.400 32.084 -1.143 1.00 6.91 103 LYS A N 1
ATOM 830 C CA . LYS A 1 108 ? 47.817 31.725 -1.217 1.00 12.63 103 LYS A CA 1
ATOM 831 C C . LYS A 1 108 ? 48.690 32.657 -0.376 1.00 13.27 103 LYS A C 1
ATOM 832 O O . LYS A 1 108 ? 49.636 32.201 0.283 1.00 13.70 103 LYS A O 1
ATOM 838 N N . ASP A 1 109 ? 48.403 33.961 -0.406 1.00 10.08 104 ASP A N 1
ATOM 839 C CA . ASP A 1 109 ? 49.248 34.975 0.228 1.00 11.38 104 ASP A CA 1
ATOM 840 C C . ASP A 1 109 ? 49.364 34.774 1.739 1.00 16.89 104 ASP A C 1
ATOM 841 O O . ASP A 1 109 ? 48.408 34.364 2.413 1.00 13.17 104 ASP A O 1
ATOM 846 N N . ILE A 1 110 ? 50.543 35.120 2.282 1.00 10.61 105 ILE A N 1
ATOM 847 C CA . ILE A 1 110 ? 50.805 34.851 3.697 1.00 14.60 105 ILE A CA 1
ATOM 848 C C . ILE A 1 110 ? 50.008 35.803 4.587 1.00 11.37 105 ILE A C 1
ATOM 849 O O . ILE A 1 110 ? 49.513 35.404 5.647 1.00 12.29 105 ILE A O 1
ATOM 854 N N . ASP A 1 111 ? 49.850 37.063 4.176 1.00 7.99 106 ASP A N 1
ATOM 855 C CA . ASP A 1 111 ? 48.985 37.963 4.939 1.00 13.12 106 ASP A CA 1
ATOM 856 C C . ASP A 1 111 ? 47.561 37.438 4.953 1.00 10.48 106 ASP A C 1
ATOM 857 O O . ASP A 1 111 ? 46.898 37.409 6.001 1.00 7.93 106 ASP A O 1
ATOM 862 N N . GLY A 1 112 ? 47.076 37.019 3.783 1.00 10.17 107 GLY A N 1
ATOM 863 C CA . GLY A 1 112 ? 45.724 36.507 3.691 1.00 6.67 107 GLY A CA 1
ATOM 864 C C . GLY A 1 112 ? 45.511 35.323 4.602 1.00 10.43 107 GLY A C 1
ATOM 865 O O . GLY A 1 112 ? 44.497 35.243 5.302 1.00 11.10 107 GLY A O 1
ATOM 866 N N . ARG A 1 113 ? 46.476 34.395 4.623 1.00 8.92 108 ARG A N 1
ATOM 867 C CA . ARG A 1 113 ? 46.345 33.231 5.488 1.00 10.91 108 ARG A CA 1
ATOM 868 C C . ARG A 1 113 ? 46.434 33.619 6.958 1.00 9.24 108 ARG A C 1
ATOM 869 O O . ARG A 1 113 ? 45.697 33.082 7.789 1.00 10.31 108 ARG A O 1
ATOM 877 N N . LEU A 1 114 ? 47.339 34.537 7.300 1.00 8.70 109 LEU A N 1
ATOM 878 C CA . LEU A 1 114 ? 47.383 35.066 8.662 1.00 14.05 109 LEU A CA 1
ATOM 879 C C . LEU A 1 114 ? 46.003 35.516 9.123 1.00 10.10 109 LEU A C 1
ATOM 880 O O . LEU A 1 114 ? 45.548 35.151 10.212 1.00 10.74 109 LEU A O 1
ATOM 885 N N . GLY A 1 115 ? 45.305 36.287 8.292 1.00 6.77 110 GLY A N 1
ATOM 886 C CA . GLY A 1 115 ? 43.981 36.741 8.682 1.00 9.15 110 GLY A CA 1
ATOM 887 C C . GLY A 1 115 ? 42.953 35.630 8.667 1.00 13.17 110 GLY A C 1
ATOM 888 O O . GLY A 1 115 ? 42.094 35.554 9.554 1.00 13.13 110 GLY A O 1
ATOM 889 N N . TYR A 1 116 ? 43.019 34.756 7.656 1.00 6.59 111 TYR A N 1
ATOM 890 C CA . TYR A 1 116 ? 42.111 33.613 7.594 1.00 8.30 111 TYR A CA 1
ATOM 891 C C . TYR A 1 116 ? 42.137 32.806 8.892 1.00 10.54 111 TYR A C 1
ATOM 892 O O . TYR A 1 116 ? 41.085 32.408 9.406 1.00 13.56 111 TYR A O 1
ATOM 901 N N . TYR A 1 117 ? 43.331 32.577 9.449 1.00 7.59 112 TYR A N 1
ATOM 902 C CA . TYR A 1 117 ? 43.501 31.689 10.594 1.00 8.38 112 TYR A CA 1
ATOM 903 C C . TYR A 1 117 ? 43.477 32.407 11.943 1.00 8.84 112 TYR A C 1
ATOM 904 O O . TYR A 1 117 ? 43.881 31.810 12.946 1.00 12.64 112 TYR A O 1
ATOM 913 N N . SER A 1 118 ? 43.030 33.657 12.013 1.00 10.77 113 SER A N 1
ATOM 914 C CA . SER A 1 118 ? 43.080 34.358 13.290 1.00 6.72 113 SER A CA 1
ATOM 915 C C . SER A 1 118 ? 41.736 34.985 13.638 1.00 12.47 113 SER A C 1
ATOM 916 O O . SER A 1 118 ? 40.865 35.185 12.787 1.00 9.57 113 SER A O 1
ATOM 919 N N . LEU A 1 119 ? 41.581 35.292 14.925 1.00 10.67 114 LEU A N 1
ATOM 920 C CA . LEU A 1 119 ? 40.471 36.102 15.400 1.00 12.65 114 LEU A CA 1
ATOM 921 C C . LEU A 1 119 ? 40.920 37.416 16.028 1.00 15.01 114 LEU A C 1
ATOM 922 O O . LEU A 1 119 ? 40.070 38.184 16.494 1.00 13.99 114 LEU A O 1
ATOM 927 N N . GLY A 1 120 ? 42.223 37.693 16.072 1.00 12.11 115 GLY A N 1
ATOM 928 C CA . GLY A 1 120 ? 42.698 38.932 16.659 1.00 10.79 115 GLY A CA 1
ATOM 929 C C . GLY A 1 120 ? 44.085 39.282 16.166 1.00 17.06 115 GLY A C 1
ATOM 930 O O . GLY A 1 120 ? 44.793 38.455 15.587 1.00 13.40 115 GLY A O 1
ATOM 931 N N . ALA A 1 121 ? 44.469 40.538 16.408 1.00 9.60 116 ALA A N 1
ATOM 932 C CA . ALA A 1 121 ? 45.769 41.048 15.985 1.00 12.08 116 ALA A CA 1
ATOM 933 C C . ALA A 1 121 ? 46.742 41.228 17.144 1.00 12.67 116 ALA A C 1
ATOM 934 O O . ALA A 1 121 ? 47.812 41.820 16.957 1.00 9.30 116 ALA A O 1
ATOM 936 N N . ASP A 1 122 ? 46.411 40.728 18.332 1.00 8.22 117 ASP A N 1
ATOM 937 C CA . ASP A 1 122 ? 47.225 40.950 19.516 1.00 12.43 117 ASP A CA 1
ATOM 938 C C . ASP A 1 122 ? 48.128 39.766 19.838 1.00 14.64 117 ASP A C 1
ATOM 939 O O . ASP A 1 122 ? 48.754 39.747 20.903 1.00 15.54 117 ASP A O 1
ATOM 944 N N . THR A 1 123 ? 48.222 38.789 18.942 1.00 12.01 118 THR A N 1
ATOM 945 C CA . THR A 1 123 ? 48.941 37.545 19.206 1.00 5.37 118 THR A CA 1
ATOM 946 C C . THR A 1 123 ? 50.027 37.428 18.145 1.00 11.19 118 THR A C 1
ATOM 947 O O . THR A 1 123 ? 49.880 36.704 17.161 1.00 11.66 118 THR A O 1
ATOM 951 N N . SER A 1 124 ? 51.101 38.190 18.338 1.00 8.33 119 SER A N 1
ATOM 952 C CA . SER A 1 124 ? 52.200 38.216 17.384 1.00 10.85 119 SER A CA 1
ATOM 953 C C . SER A 1 124 ? 52.885 36.859 17.312 1.00 7.70 119 SER A C 1
ATOM 954 O O . SER A 1 124 ? 53.035 36.167 18.322 1.00 14.62 119 SER A O 1
ATOM 957 N N . ILE A 1 125 ? 53.290 36.471 16.103 1.00 10.86 120 ILE A N 1
ATOM 958 C CA . ILE A 1 125 ? 54.040 35.242 15.875 1.00 10.95 120 ILE A CA 1
ATOM 959 C C . ILE A 1 125 ? 55.463 35.633 15.498 1.00 11.15 120 ILE A C 1
ATOM 960 O O . ILE A 1 125 ? 55.672 36.643 14.813 1.00 9.88 120 ILE A O 1
ATOM 965 N N . SER A 1 126 ? 56.443 34.870 15.979 1.00 10.20 121 SER A N 1
ATOM 966 C CA . SER A 1 126 ? 57.826 35.079 15.552 1.00 11.73 121 SER A CA 1
ATOM 967 C C . SER A 1 126 ? 58.596 33.774 15.718 1.00 14.21 121 SER A C 1
ATOM 968 O O . SER A 1 126 ? 58.013 32.707 15.930 1.00 14.43 121 SER A O 1
ATOM 971 N N . ASP A 1 127 ? 59.917 33.856 15.594 1.00 14.02 122 ASP A N 1
ATOM 972 C CA . ASP A 1 127 ? 60.734 32.662 15.708 1.00 8.89 122 ASP A CA 1
ATOM 973 C C . ASP A 1 127 ? 60.507 32.004 17.069 1.00 12.36 122 ASP A C 1
ATOM 974 O O . ASP A 1 127 ? 60.421 32.675 18.101 1.00 14.26 122 ASP A O 1
ATOM 979 N N . GLY A 1 128 ? 60.352 30.684 17.059 1.00 12.41 123 GLY A N 1
ATOM 980 C CA . GLY A 1 128 ? 60.144 29.925 18.276 1.00 11.46 123 GLY A CA 1
ATOM 981 C C . GLY A 1 128 ? 58.698 29.728 18.679 1.00 13.39 123 GLY A C 1
ATOM 982 O O . GLY A 1 128 ? 58.424 28.892 19.556 1.00 9.34 123 GLY A O 1
ATOM 983 N N . THR A 1 129 ? 57.766 30.483 18.086 1.00 11.14 124 THR A N 1
ATOM 984 C CA . THR A 1 129 ? 56.354 30.322 18.425 1.00 8.82 124 THR A CA 1
ATOM 985 C C . THR A 1 129 ? 55.891 28.901 18.139 1.00 6.72 124 THR A C 1
ATOM 986 O O . THR A 1 129 ? 55.188 28.292 18.951 1.00 10.84 124 THR A O 1
ATOM 990 N N . TRP A 1 130 ? 56.305 28.352 16.993 1.00 8.90 125 TRP A N 1
ATOM 991 C CA . TRP A 1 130 ? 55.972 26.981 16.627 1.00 8.01 125 TRP A CA 1
ATOM 992 C C . TRP A 1 130 ? 56.489 25.992 17.663 1.00 12.81 125 TRP A C 1
ATOM 993 O O . TRP A 1 130 ? 55.734 25.154 18.175 1.00 11.98 125 TRP A O 1
ATOM 1004 N N . GLU A 1 131 ? 57.786 26.080 17.982 1.00 11.20 126 GLU A N 1
ATOM 1005 C CA . GLU A 1 131 ? 58.400 25.180 18.951 1.00 8.09 126 GLU A CA 1
ATOM 1006 C C . GLU A 1 131 ? 57.733 25.282 20.319 1.00 8.37 126 GLU A C 1
ATOM 1007 O O . GLU A 1 131 ? 57.518 24.269 20.992 1.00 8.56 126 GLU A O 1
ATOM 1013 N N . ALA A 1 132 ? 57.416 26.505 20.751 1.00 10.89 127 ALA A N 1
ATOM 1014 C CA . ALA A 1 132 ? 56.834 26.699 22.078 1.00 9.58 127 ALA A CA 1
ATOM 1015 C C . ALA A 1 132 ? 55.394 26.217 22.137 1.00 11.59 127 ALA A C 1
ATOM 1016 O O . ALA A 1 132 ? 54.981 25.616 23.139 1.00 12.06 127 ALA A O 1
ATOM 1018 N N . ALA A 1 133 ? 54.600 26.512 21.104 1.00 8.19 128 ALA A N 1
ATOM 1019 C CA . ALA A 1 133 ? 53.236 25.987 21.062 1.00 10.42 128 ALA A CA 1
ATOM 1020 C C . ALA A 1 133 ? 53.235 24.463 20.993 1.00 11.30 128 ALA A C 1
ATOM 1021 O O . ALA A 1 133 ? 52.398 23.802 21.628 1.00 10.41 128 ALA A O 1
ATOM 1023 N N . ARG A 1 134 ? 54.181 23.883 20.245 1.00 10.04 129 ARG A N 1
ATOM 1024 C CA . ARG A 1 134 ? 54.340 22.432 20.246 1.00 7.53 129 ARG A CA 1
ATOM 1025 C C . ARG A 1 134 ? 54.656 21.911 21.645 1.00 9.68 129 ARG A C 1
ATOM 1026 O O . ARG A 1 134 ? 54.084 20.913 22.095 1.00 11.24 129 ARG A O 1
ATOM 1034 N N . ALA A 1 135 ? 55.587 22.558 22.343 1.00 8.90 130 ALA A N 1
ATOM 1035 C CA . ALA A 1 135 ? 55.961 22.077 23.669 1.00 7.04 130 ALA A CA 1
ATOM 1036 C C . ALA A 1 135 ? 54.800 22.199 24.643 1.00 10.59 130 ALA A C 1
ATOM 1037 O O . ALA A 1 135 ? 54.641 21.360 25.538 1.00 11.38 130 ALA A O 1
ATOM 1039 N N . SER A 1 136 ? 53.994 23.258 24.506 1.00 14.77 131 SER A N 1
ATOM 1040 C CA . SER A 1 136 ? 52.884 23.451 25.430 1.00 11.66 131 SER A CA 1
ATOM 1041 C C . SER A 1 136 ? 51.841 22.352 25.259 1.00 9.68 131 SER A C 1
ATOM 1042 O O . SER A 1 136 ? 51.323 21.823 26.248 1.00 9.35 131 SER A O 1
ATOM 1045 N N . ALA A 1 137 ? 51.562 21.954 24.018 1.00 8.38 132 ALA A N 1
ATOM 1046 C CA . ALA A 1 137 ? 50.641 20.840 23.802 1.00 9.78 132 ALA A CA 1
ATOM 1047 C C . ALA A 1 137 ? 51.166 19.562 24.455 1.00 9.31 132 ALA A C 1
ATOM 1048 O O . ALA A 1 137 ? 50.401 18.815 25.079 1.00 10.70 132 ALA A O 1
ATOM 1050 N N . ASN A 1 138 ? 52.481 19.312 24.352 1.00 12.50 133 ASN A N 1
ATOM 1051 C CA . ASN A 1 138 ? 53.076 18.122 24.958 1.00 8.38 133 ASN A CA 1
ATOM 1052 C C . ASN A 1 138 ? 53.039 18.184 26.481 1.00 7.49 133 ASN A C 1
ATOM 1053 O O . ASN A 1 138 ? 53.017 17.140 27.144 1.00 14.12 133 ASN A O 1
ATOM 1058 N N . VAL A 1 139 ? 53.043 19.394 27.050 1.00 12.39 134 VAL A N 1
ATOM 1059 C CA . VAL A 1 139 ? 52.912 19.532 28.496 1.00 7.15 134 VAL A CA 1
ATOM 1060 C C . VAL A 1 139 ? 51.527 19.085 28.938 1.00 10.53 134 VAL A C 1
ATOM 1061 O O . VAL A 1 139 ? 51.381 18.272 29.859 1.00 12.09 134 VAL A O 1
ATOM 1065 N N . ALA A 1 140 ? 50.489 19.602 28.278 1.00 11.55 135 ALA A N 1
ATOM 1066 C CA . ALA A 1 140 ? 49.134 19.109 28.498 1.00 10.62 135 ALA A CA 1
ATOM 1067 C C . ALA A 1 140 ? 49.034 17.589 28.327 1.00 9.20 135 ALA A C 1
ATOM 1068 O O . ALA A 1 140 ? 48.484 16.896 29.189 1.00 10.63 135 ALA A O 1
ATOM 1070 N N . LEU A 1 141 ? 49.570 17.046 27.220 1.00 11.18 136 LEU A N 1
ATOM 1071 C CA . LEU A 1 141 ? 49.443 15.612 26.959 1.00 11.42 136 LEU A CA 1
ATOM 1072 C C . LEU A 1 141 ? 50.199 14.772 27.988 1.00 10.87 136 LEU A C 1
ATOM 1073 O O . LEU A 1 141 ? 49.744 13.681 28.352 1.00 14.37 136 LEU A O 1
ATOM 1078 N N . THR A 1 142 ? 51.362 15.236 28.451 1.00 11.43 137 THR A N 1
ATOM 1079 C CA . THR A 1 142 ? 52.088 14.464 29.457 1.00 9.73 137 THR A CA 1
ATOM 1080 C C . THR A 1 142 ? 51.335 14.476 30.776 1.00 8.49 137 THR A C 1
ATOM 1081 O O . THR A 1 142 ? 51.320 13.474 31.502 1.00 15.29 137 THR A O 1
ATOM 1085 N N . ALA A 1 143 ? 50.701 15.605 31.096 1.00 15.13 138 ALA A N 1
ATOM 1086 C CA . ALA A 1 143 ? 49.877 15.683 32.297 1.00 13.02 138 ALA A CA 1
ATOM 1087 C C . ALA A 1 143 ? 48.663 14.766 32.184 1.00 12.70 138 ALA A C 1
ATOM 1088 O O . ALA A 1 143 ? 48.291 14.095 33.155 1.00 14.86 138 ALA A O 1
ATOM 1090 N N . GLN A 1 144 ? 48.032 14.722 31.004 1.00 11.36 139 GLN A N 1
ATOM 1091 C CA . GLN A 1 144 ? 46.963 13.751 30.779 1.00 15.60 139 GLN A CA 1
ATOM 1092 C C . GLN A 1 144 ? 47.472 12.330 30.987 1.00 11.84 139 GLN A C 1
ATOM 1093 O O . GLN A 1 144 ? 46.804 11.505 31.625 1.00 15.55 139 GLN A O 1
ATOM 1099 N N . LYS A 1 145 ? 48.658 12.027 30.455 1.00 17.19 140 LYS A N 1
ATOM 1100 C CA . LYS A 1 145 ? 49.228 10.696 30.625 1.00 16.73 140 LYS A CA 1
ATOM 1101 C C . LYS A 1 145 ? 49.453 10.372 32.095 1.00 13.42 140 LYS A C 1
ATOM 1102 O O . LYS A 1 145 ? 49.137 9.270 32.549 1.00 15.00 140 LYS A O 1
ATOM 1108 N N . LEU A 1 146 ? 49.995 11.324 32.858 1.00 13.20 141 LEU A N 1
ATOM 1109 C CA . LEU A 1 146 ? 50.185 11.107 34.291 1.00 13.28 141 LEU A CA 1
ATOM 1110 C C . LEU A 1 146 ? 48.881 10.718 34.972 1.00 17.03 141 LEU A C 1
ATOM 1111 O O . LEU A 1 146 ? 48.848 9.780 35.775 1.00 12.68 141 LEU A O 1
ATOM 1116 N N . VAL A 1 147 ? 47.790 11.414 34.644 1.00 14.60 142 VAL A N 1
ATOM 1117 C CA . VAL A 1 147 ? 46.513 11.155 35.303 1.00 9.91 142 VAL A CA 1
ATOM 1118 C C . VAL A 1 147 ? 45.929 9.827 34.834 1.00 15.58 142 VAL A C 1
ATOM 1119 O O . VAL A 1 147 ? 45.415 9.038 35.639 1.00 15.25 142 VAL A O 1
ATOM 1123 N N . ALA A 1 148 ? 46.003 9.554 33.529 1.00 13.47 143 ALA A N 1
ATOM 1124 C CA . ALA A 1 148 ? 45.461 8.309 32.998 1.00 12.84 143 ALA A CA 1
ATOM 1125 C C . ALA A 1 148 ? 46.186 7.088 33.555 1.00 16.23 143 ALA A C 1
ATOM 1126 O O . ALA A 1 148 ? 45.593 6.004 33.645 1.00 15.29 143 ALA A O 1
ATOM 1128 N N . GLU A 1 149 ? 47.454 7.238 33.945 1.00 12.34 144 GLU A N 1
ATOM 1129 C CA . GLU A 1 149 ? 48.239 6.128 34.471 1.00 17.84 144 GLU A CA 1
ATOM 1130 C C . GLU A 1 149 ? 48.246 6.069 36.000 1.00 15.52 144 GLU A C 1
ATOM 1131 O O . GLU A 1 149 ? 49.142 5.452 36.582 1.00 25.00 144 GLU A O 1
ATOM 1137 N N . GLY A 1 150 ? 47.277 6.694 36.663 1.00 13.99 145 GLY A N 1
ATOM 1138 C CA . GLY A 1 150 ? 47.172 6.512 38.100 1.00 12.48 145 GLY A CA 1
ATOM 1139 C C . GLY A 1 150 ? 47.154 7.758 38.969 1.00 18.26 145 GLY A C 1
ATOM 1140 O O . GLY A 1 150 ? 46.576 7.735 40.061 1.00 20.92 145 GLY A O 1
ATOM 1141 N N . GLU A 1 151 ? 47.791 8.840 38.532 1.00 17.08 146 GLU A N 1
ATOM 1142 C CA . GLU A 1 151 ? 47.784 10.053 39.337 1.00 13.47 146 GLU A CA 1
ATOM 1143 C C . GLU A 1 151 ? 46.381 10.642 39.394 1.00 11.38 146 GLU A C 1
ATOM 1144 O O . GLU A 1 151 ? 45.651 10.642 38.400 1.00 10.64 146 GLU A O 1
ATOM 1150 N N . ARG A 1 152 ? 46.001 11.136 40.581 1.00 10.88 147 ARG A N 1
ATOM 1151 C CA . ARG A 1 152 ? 44.692 11.759 40.746 1.00 10.77 147 ARG A CA 1
ATOM 1152 C C . ARG A 1 152 ? 44.605 13.063 39.962 1.00 14.09 147 ARG A C 1
ATOM 1153 O O . ARG A 1 152 ? 43.564 13.378 39.372 1.00 13.07 147 ARG A O 1
ATOM 1161 N N . ALA A 1 153 ? 45.692 13.829 39.940 1.00 10.67 148 ALA A N 1
ATOM 1162 C CA . ALA A 1 153 ? 45.701 15.108 39.262 1.00 13.15 148 ALA A CA 1
ATOM 1163 C C . ALA A 1 153 ? 47.119 15.411 38.804 1.00 12.75 148 ALA A C 1
ATOM 1164 O O . ALA A 1 153 ? 48.088 14.827 39.284 1.00 10.62 148 ALA A O 1
ATOM 1166 N N . ALA A 1 154 ? 47.227 16.339 37.864 1.00 12.41 149 ALA A N 1
ATOM 1167 C CA . ALA A 1 154 ? 48.525 16.794 37.388 1.00 12.24 149 ALA A CA 1
ATOM 1168 C C . ALA A 1 154 ? 48.354 18.201 36.849 1.00 9.82 149 ALA A C 1
ATOM 1169 O O . ALA A 1 154 ? 47.323 18.513 36.255 1.00 7.42 149 ALA A O 1
ATOM 1171 N N . PHE A 1 155 ? 49.371 19.036 37.063 1.00 10.57 150 PHE A N 1
ATOM 1172 C CA . PHE A 1 155 ? 49.367 20.437 36.669 1.00 6.73 150 PHE A CA 1
ATOM 1173 C C . PHE A 1 155 ? 50.192 20.602 35.394 1.00 8.22 150 PHE A C 1
ATOM 1174 O O . PHE A 1 155 ? 51.418 20.473 35.424 1.00 8.54 150 PHE A O 1
ATOM 1182 N N . ALA A 1 156 ? 49.527 20.952 34.296 1.00 9.55 151 ALA A N 1
ATOM 1183 C CA . ALA A 1 156 ? 50.201 21.207 33.024 1.00 11.28 151 ALA A CA 1
ATOM 1184 C C . ALA A 1 156 ? 50.543 22.687 32.965 1.00 7.78 151 ALA A C 1
ATOM 1185 O O . ALA A 1 156 ? 49.690 23.523 32.654 1.00 8.27 151 ALA A O 1
ATOM 1187 N N . LEU A 1 157 ? 51.795 23.022 33.271 1.00 8.58 152 LEU A N 1
ATOM 1188 C CA . LEU A 1 157 ? 52.210 24.427 33.316 1.00 8.84 152 LEU A CA 1
ATOM 1189 C C . LEU A 1 157 ? 52.464 24.888 31.881 1.00 7.88 152 LEU A C 1
ATOM 1190 O O . LEU A 1 157 ? 53.600 25.038 31.423 1.00 11.17 152 LEU A O 1
ATOM 1195 N N . CYS A 1 158 ? 51.363 25.130 31.178 1.00 9.77 153 CYS A N 1
ATOM 1196 C CA . CYS A 1 158 ? 51.394 25.456 29.760 1.00 12.23 153 CYS A CA 1
ATOM 1197 C C . CYS A 1 158 ? 51.736 26.921 29.544 1.00 13.68 153 CYS A C 1
ATOM 1198 O O . CYS A 1 158 ? 51.258 27.803 30.261 1.00 13.96 153 CYS A O 1
ATOM 1201 N N . ARG A 1 159 ? 52.571 27.176 28.539 1.00 10.31 154 ARG A N 1
ATOM 1202 C CA . ARG A 1 159 ? 52.756 28.504 27.976 1.00 6.78 154 ARG A CA 1
ATOM 1203 C C . ARG A 1 159 ? 53.340 28.293 26.589 1.00 7.44 154 ARG A C 1
ATOM 1204 O O . ARG A 1 159 ? 54.418 27.700 26.473 1.00 9.04 154 ARG A O 1
ATOM 1212 N N . PRO A 1 160 ? 52.688 28.771 25.522 1.00 6.64 155 PRO A N 1
ATOM 1213 C CA . PRO A 1 160 ? 51.508 29.648 25.581 1.00 9.12 155 PRO A CA 1
ATOM 1214 C C . PRO A 1 160 ? 50.210 28.934 25.974 1.00 10.05 155 PRO A C 1
ATOM 1215 O O . PRO A 1 160 ? 50.124 27.713 25.892 1.00 10.97 155 PRO A O 1
ATOM 1219 N N . PRO A 1 161 ? 49.212 29.701 26.407 1.00 9.46 156 PRO A N 1
ATOM 1220 C CA . PRO A 1 161 ? 47.925 29.089 26.784 1.00 13.34 156 PRO A CA 1
ATOM 1221 C C . PRO A 1 161 ? 47.150 28.585 25.576 1.00 13.21 156 PRO A C 1
ATOM 1222 O O . PRO A 1 161 ? 47.650 28.666 24.448 1.00 12.34 156 PRO A O 1
ATOM 1226 N N . GLY A 1 162 ? 45.941 28.058 25.781 1.00 8.37 157 GLY A N 1
ATOM 1227 C CA . GLY A 1 162 ? 45.250 27.414 24.678 1.00 5.22 157 GLY A CA 1
ATOM 1228 C C . GLY A 1 162 ? 43.768 27.675 24.444 1.00 10.06 157 GLY A C 1
ATOM 1229 O O . GLY A 1 162 ? 43.286 27.442 23.331 1.00 6.87 157 GLY A O 1
ATOM 1230 N N . HIS A 1 163 ? 43.033 28.178 25.441 1.00 8.67 158 HIS A N 1
ATOM 1231 C CA . HIS A 1 163 ? 41.579 28.006 25.408 1.00 10.37 158 HIS A CA 1
ATOM 1232 C C . HIS A 1 163 ? 40.870 28.874 24.373 1.00 8.53 158 HIS A C 1
ATOM 1233 O O . HIS A 1 163 ? 39.685 28.637 24.105 1.00 8.75 158 HIS A O 1
ATOM 1240 N N . HIS A 1 164 ? 41.557 29.807 23.729 1.00 10.34 159 HIS A N 1
ATOM 1241 C CA . HIS A 1 164 ? 40.907 30.594 22.691 1.00 10.00 159 HIS A CA 1
ATOM 1242 C C . HIS A 1 164 ? 41.061 29.995 21.300 1.00 9.85 159 HIS A C 1
ATOM 1243 O O . HIS A 1 164 ? 40.345 30.412 20.385 1.00 8.99 159 HIS A O 1
ATOM 1250 N N . ALA A 1 165 ? 41.949 29.024 21.122 1.00 11.42 160 ALA A N 1
ATOM 1251 C CA . ALA A 1 165 ? 42.226 28.478 19.796 1.00 9.29 160 ALA A CA 1
ATOM 1252 C C . ALA A 1 165 ? 41.114 27.520 19.372 1.00 8.45 160 ALA A C 1
ATOM 1253 O O . ALA A 1 165 ? 40.793 26.570 20.097 1.00 9.69 160 ALA A O 1
ATOM 1255 N N . HIS A 1 166 ? 40.510 27.789 18.212 1.00 11.32 161 HIS A N 1
ATOM 1256 C CA . HIS A 1 166 ? 39.577 26.866 17.580 1.00 8.32 161 HIS A CA 1
ATOM 1257 C C . HIS A 1 166 ? 40.373 25.808 16.825 1.00 10.18 161 HIS A C 1
ATOM 1258 O O . HIS A 1 166 ? 41.606 25.809 16.831 1.00 12.14 161 HIS A O 1
ATOM 1265 N N . ALA A 1 167 ? 39.657 24.895 16.168 1.00 8.27 162 ALA A N 1
ATOM 1266 C CA . ALA A 1 167 ? 40.315 23.887 15.341 1.00 12.28 162 ALA A CA 1
ATOM 1267 C C . ALA A 1 167 ? 41.290 24.521 14.354 1.00 12.76 162 ALA A C 1
ATOM 1268 O O . ALA A 1 167 ? 42.393 23.998 14.140 1.00 7.94 162 ALA A O 1
ATOM 1270 N N . ASP A 1 168 ? 40.915 25.666 13.760 1.00 10.09 163 ASP A N 1
ATOM 1271 C CA . ASP A 1 168 ? 41.797 26.326 12.801 1.00 9.92 163 ASP A CA 1
ATOM 1272 C C . ASP A 1 168 ? 41.842 27.848 12.988 1.00 11.84 163 ASP A C 1
ATOM 1273 O O . ASP A 1 168 ? 41.959 28.592 12.007 1.00 7.04 163 ASP A O 1
ATOM 1278 N N . VAL A 1 169 ? 41.750 28.335 14.227 1.00 8.31 164 VAL A N 1
ATOM 1279 C CA . VAL A 1 169 ? 41.837 29.767 14.505 1.00 11.83 164 VAL A CA 1
ATOM 1280 C C . VAL A 1 169 ? 42.699 29.964 15.744 1.00 9.29 164 VAL A C 1
ATOM 1281 O O . VAL A 1 169 ? 42.448 29.342 16.781 1.00 10.08 164 VAL A O 1
ATOM 1285 N N . PHE A 1 170 ? 43.717 30.806 15.639 1.00 10.32 165 PHE A N 1
ATOM 1286 C CA . PHE A 1 170 ? 44.501 31.244 16.785 1.00 12.34 165 PHE A CA 1
ATOM 1287 C C . PHE A 1 170 ? 44.121 32.671 17.178 1.00 11.60 165 PHE A C 1
ATOM 1288 O O . PHE A 1 170 ? 43.556 33.432 16.388 1.00 12.69 165 PHE A O 1
ATOM 1296 N N . GLY A 1 171 ? 44.448 33.024 18.415 1.00 10.42 166 GLY A N 1
ATOM 1297 C CA . GLY A 1 171 ? 44.160 34.340 18.948 1.00 5.03 166 GLY A CA 1
ATOM 1298 C C . GLY A 1 171 ? 44.089 34.301 20.457 1.00 6.35 166 GLY A C 1
ATOM 1299 O O . GLY A 1 171 ? 44.104 33.240 21.082 1.00 7.32 166 GLY A O 1
ATOM 1300 N N . GLY A 1 172 ? 44.043 35.496 21.044 1.00 9.45 167 GLY A N 1
ATOM 1301 C CA . GLY A 1 172 ? 44.023 35.607 22.489 1.00 9.80 167 GLY A CA 1
ATOM 1302 C C . GLY A 1 172 ? 45.197 34.921 23.148 1.00 10.04 167 GLY A C 1
ATOM 1303 O O . GLY A 1 172 ? 45.047 34.341 24.231 1.00 9.45 167 GLY A O 1
ATOM 1304 N N . TYR A 1 173 ? 46.357 34.944 22.497 1.00 11.18 168 TYR A N 1
ATOM 1305 C CA . TYR A 1 173 ? 47.635 34.442 22.976 1.00 8.28 168 TYR A CA 1
ATOM 1306 C C . TYR A 1 173 ? 47.735 32.930 22.812 1.00 6.85 168 TYR A C 1
ATOM 1307 O O . TYR A 1 173 ? 48.758 32.358 23.231 1.00 9.46 168 TYR A O 1
ATOM 1316 N N . CYS A 1 174 ? 46.745 32.267 22.196 1.00 6.61 169 CYS A N 1
ATOM 1317 C CA . CYS A 1 174 ? 46.654 30.808 22.130 1.00 12.59 169 CYS A CA 1
ATOM 1318 C C . CYS A 1 174 ? 46.840 30.300 20.708 1.00 7.60 169 CYS A C 1
ATOM 1319 O O . CYS A 1 174 ? 46.330 30.899 19.759 1.00 7.98 169 CYS A O 1
ATOM 1322 N N . PHE A 1 175 ? 47.515 29.157 20.571 1.00 8.52 170 PHE A N 1
ATOM 1323 C CA . PHE A 1 175 ? 47.768 28.568 19.259 1.00 7.21 170 PHE A CA 1
ATOM 1324 C C . PHE A 1 175 ? 47.194 27.165 19.140 1.00 7.22 170 PHE A C 1
ATOM 1325 O O . PHE A 1 175 ? 46.439 26.891 18.204 1.00 7.69 170 PHE A O 1
ATOM 1333 N N . PHE A 1 176 ? 47.556 26.259 20.037 1.00 10.87 171 PHE A N 1
ATOM 1334 C CA . PHE A 1 176 ? 46.905 24.967 20.157 1.00 8.89 171 PHE A CA 1
ATOM 1335 C C . PHE A 1 176 ? 46.073 24.996 21.429 1.00 12.93 171 PHE A C 1
ATOM 1336 O O . PHE A 1 176 ? 46.480 25.601 22.421 1.00 6.52 171 PHE A O 1
ATOM 1344 N N . ASN A 1 177 ? 44.898 24.365 21.391 1.00 10.35 172 ASN A N 1
ATOM 1345 C CA . ASN A 1 177 ? 43.990 24.362 22.540 1.00 9.56 172 ASN A CA 1
ATOM 1346 C C . ASN A 1 177 ? 44.362 23.189 23.436 1.00 10.84 172 ASN A C 1
ATOM 1347 O O . ASN A 1 177 ? 43.836 22.086 23.290 1.00 6.67 172 ASN A O 1
ATOM 1352 N N . ASN A 1 178 ? 45.264 23.447 24.392 1.00 6.69 173 ASN A N 1
ATOM 1353 C CA . ASN A 1 178 ? 45.845 22.368 25.192 1.00 13.27 173 ASN A CA 1
ATOM 1354 C C . ASN A 1 178 ? 44.788 21.618 25.998 1.00 10.47 173 ASN A C 1
ATOM 1355 O O . ASN A 1 178 ? 44.866 20.391 26.148 1.00 11.86 173 ASN A O 1
ATOM 1360 N N . ALA A 1 179 ? 43.783 22.337 26.513 1.00 9.42 174 ALA A N 1
ATOM 1361 C CA . ALA A 1 179 ? 42.718 21.692 27.276 1.00 8.92 174 ALA A CA 1
ATOM 1362 C C . ALA A 1 179 ? 41.872 20.787 26.386 1.00 10.52 174 ALA A C 1
ATOM 1363 O O . ALA A 1 179 ? 41.507 19.673 26.786 1.00 14.50 174 ALA A O 1
ATOM 1365 N N . ALA A 1 180 ? 41.543 21.248 25.179 1.00 13.35 175 ALA A N 1
ATOM 1366 C CA . ALA A 1 180 ? 40.816 20.406 24.231 1.00 10.36 175 ALA A CA 1
ATOM 1367 C C . ALA A 1 180 ? 41.639 19.194 23.830 1.00 10.89 175 ALA A C 1
ATOM 1368 O O . ALA A 1 180 ? 41.100 18.090 23.682 1.00 13.64 175 ALA A O 1
ATOM 1370 N N . ILE A 1 181 ? 42.949 19.388 23.629 1.00 9.85 176 ILE A N 1
ATOM 1371 C CA . ILE A 1 181 ? 43.819 18.273 23.270 1.00 11.32 176 ILE A CA 1
ATOM 1372 C C . ILE A 1 181 ? 43.854 17.251 24.401 1.00 10.64 176 ILE A C 1
ATOM 1373 O O . ILE A 1 181 ? 43.752 16.039 24.164 1.00 9.60 176 ILE A O 1
ATOM 1378 N N . ALA A 1 182 ? 43.956 17.725 25.647 1.00 8.16 177 ALA A N 1
ATOM 1379 C CA . ALA A 1 182 ? 43.915 16.827 26.795 1.00 11.91 177 ALA A CA 1
ATOM 1380 C C . ALA A 1 182 ? 42.574 16.114 26.887 1.00 11.59 177 ALA A C 1
ATOM 1381 O O . ALA A 1 182 ? 42.523 14.897 27.106 1.00 12.75 177 ALA A O 1
ATOM 1383 N N . ALA A 1 183 ? 41.470 16.854 26.716 1.00 6.54 178 ALA A N 1
ATOM 1384 C CA . ALA A 1 183 ? 40.152 16.226 26.782 1.00 9.31 178 ALA A CA 1
ATOM 1385 C C . ALA A 1 183 ? 39.975 15.180 25.692 1.00 9.80 178 ALA A C 1
ATOM 1386 O O . ALA A 1 183 ? 39.465 14.080 25.951 1.00 12.81 178 ALA A O 1
ATOM 1388 N N . GLN A 1 184 ? 40.371 15.508 24.459 1.00 11.05 179 GLN A N 1
ATOM 1389 C CA . GLN A 1 184 ? 40.280 14.528 23.382 1.00 7.89 179 GLN A CA 1
ATOM 1390 C C . GLN A 1 184 ? 41.165 13.321 23.663 1.00 14.15 179 GLN A C 1
ATOM 1391 O O . GLN A 1 184 ? 40.803 12.187 23.325 1.00 15.51 179 GLN A O 1
ATOM 1397 N N . ALA A 1 185 ? 42.329 13.539 24.281 1.00 10.79 180 ALA A N 1
ATOM 1398 C CA . ALA A 1 185 ? 43.192 12.409 24.607 1.00 10.43 180 ALA A CA 1
ATOM 1399 C C . ALA A 1 185 ? 42.512 11.470 25.599 1.00 21.87 180 ALA A C 1
ATOM 1400 O O . ALA A 1 185 ? 42.601 10.245 25.461 1.00 11.04 180 ALA A O 1
ATOM 1402 N N . PHE A 1 186 ? 41.800 12.019 26.589 1.00 16.18 181 PHE A N 1
ATOM 1403 C CA . PHE A 1 186 ? 41.014 11.160 27.467 1.00 16.95 181 PHE A CA 1
ATOM 1404 C C . PHE A 1 186 ? 40.019 10.332 26.655 1.00 19.02 181 PHE A C 1
ATOM 1405 O O . PHE A 1 186 ? 39.915 9.112 26.832 1.00 15.93 181 PHE A O 1
ATOM 1413 N N . ARG A 1 187 ? 39.303 10.979 25.728 1.00 11.32 182 ARG A N 1
ATOM 1414 C CA . ARG A 1 187 ? 38.286 10.275 24.951 1.00 15.70 182 ARG A CA 1
ATOM 1415 C C . ARG A 1 187 ? 38.899 9.166 24.103 1.00 18.33 182 ARG A C 1
ATOM 1416 O O . ARG A 1 187 ? 38.376 8.048 24.065 1.00 18.70 182 ARG A O 1
ATOM 1424 N N . ASP A 1 188 ? 40.018 9.453 23.433 1.00 15.84 183 ASP A N 1
ATOM 1425 C CA . ASP A 1 188 ? 40.695 8.449 22.619 1.00 16.89 183 ASP A CA 1
ATOM 1426 C C . ASP A 1 188 ? 41.229 7.287 23.447 1.00 18.50 183 ASP A C 1
ATOM 1427 O O . ASP A 1 188 ? 41.509 6.224 22.888 1.00 18.48 183 ASP A O 1
ATOM 1432 N N . GLN A 1 189 ? 41.383 7.459 24.756 1.00 14.00 184 GLN A N 1
ATOM 1433 C CA . GLN A 1 189 ? 41.930 6.412 25.601 1.00 16.77 184 GLN A CA 1
ATOM 1434 C C . GLN A 1 189 ? 40.845 5.652 26.343 1.00 16.02 184 GLN A C 1
ATOM 1435 O O . GLN A 1 189 ? 41.153 4.866 27.244 1.00 23.62 184 GLN A O 1
ATOM 1441 N N . GLY A 1 190 ? 39.587 5.859 25.978 1.00 14.89 185 GLY A N 1
ATOM 1442 C CA . GLY A 1 190 ? 38.508 5.076 26.529 1.00 18.70 185 GLY A CA 1
ATOM 1443 C C . GLY A 1 190 ? 37.758 5.707 27.672 1.00 20.54 185 GLY A C 1
ATOM 1444 O O . GLY A 1 190 ? 36.926 5.030 28.285 1.00 27.79 185 GLY A O 1
ATOM 1445 N N . TYR A 1 191 ? 38.035 6.965 27.996 1.00 14.40 186 TYR A N 1
ATOM 1446 C CA . TYR A 1 191 ? 37.185 7.728 28.901 1.00 20.14 186 TYR A CA 1
ATOM 1447 C C . TYR A 1 191 ? 35.939 8.167 28.136 1.00 18.01 186 TYR A C 1
ATOM 1448 O O . TYR A 1 191 ? 36.036 8.923 27.167 1.00 23.89 186 TYR A O 1
ATOM 1457 N N . GLY A 1 192 ? 34.772 7.677 28.553 1.00 18.01 187 GLY A N 1
ATOM 1458 C CA . GLY A 1 192 ? 33.569 7.892 27.763 1.00 13.05 187 GLY A CA 1
ATOM 1459 C C . GLY A 1 192 ? 33.096 9.330 27.778 1.00 19.58 187 GLY A C 1
ATOM 1460 O O . GLY A 1 192 ? 32.639 9.854 26.757 1.00 23.22 187 GLY A O 1
ATOM 1461 N N . LYS A 1 193 ? 33.191 9.988 28.933 1.00 14.85 188 LYS A N 1
ATOM 1462 C CA . LYS A 1 193 ? 32.758 11.366 29.096 1.00 14.86 188 LYS A CA 1
ATOM 1463 C C . LYS A 1 193 ? 33.862 12.194 29.747 1.00 13.37 188 LYS A C 1
ATOM 1464 O O . LYS A 1 193 ? 34.510 11.746 30.697 1.00 12.64 188 LYS A O 1
ATOM 1469 N N . VAL A 1 194 ? 34.074 13.402 29.226 1.00 13.56 189 VAL A N 1
ATOM 1470 C CA . VAL A 1 194 ? 35.043 14.350 29.772 1.00 12.55 189 VAL A CA 1
ATOM 1471 C C . VAL A 1 194 ? 34.379 15.711 29.903 1.00 12.27 189 VAL A C 1
ATOM 1472 O O . VAL A 1 194 ? 33.683 16.162 28.988 1.00 16.14 189 VAL A O 1
ATOM 1476 N N . ALA A 1 195 ? 34.600 16.375 31.033 1.00 10.66 190 ALA A N 1
ATOM 1477 C CA . ALA A 1 195 ? 34.140 17.739 31.223 1.00 14.96 190 ALA A CA 1
ATOM 1478 C C . ALA A 1 195 ? 35.348 18.663 31.183 1.00 11.31 190 ALA A C 1
ATOM 1479 O O . ALA A 1 195 ? 36.426 18.309 31.676 1.00 9.49 190 ALA A O 1
ATOM 1481 N N . VAL A 1 196 ? 35.183 19.824 30.555 1.00 9.68 191 VAL A N 1
ATOM 1482 C CA . VAL A 1 196 ? 36.223 20.846 30.508 1.00 10.10 191 VAL A CA 1
ATOM 1483 C C . VAL A 1 196 ? 35.654 22.080 31.183 1.00 11.48 191 VAL A C 1
ATOM 1484 O O . VAL A 1 196 ? 34.693 22.685 30.684 1.00 11.66 191 VAL A O 1
ATOM 1488 N N . LEU A 1 197 ? 36.228 22.448 32.321 1.00 8.54 192 LEU A N 1
ATOM 1489 C CA . LEU A 1 197 ? 35.741 23.563 33.119 1.00 8.59 192 LEU A CA 1
ATOM 1490 C C . LEU A 1 197 ? 36.743 24.696 32.987 1.00 8.36 192 LEU A C 1
ATOM 1491 O O . LEU A 1 197 ? 37.925 24.527 33.315 1.00 8.37 192 LEU A O 1
ATOM 1496 N N . ASP A 1 198 ? 36.282 25.834 32.468 1.00 9.33 193 ASP A N 1
ATOM 1497 C CA . ASP A 1 198 ? 37.136 26.982 32.196 1.00 9.72 193 ASP A CA 1
ATOM 1498 C C . ASP A 1 198 ? 36.874 28.048 33.257 1.00 5.98 193 ASP A C 1
ATOM 1499 O O . ASP A 1 198 ? 35.814 28.679 33.264 1.00 9.96 193 ASP A O 1
ATOM 1504 N N . VAL A 1 199 ? 37.837 28.247 34.154 1.00 7.25 194 VAL A N 1
ATOM 1505 C CA . VAL A 1 199 ? 37.725 29.261 35.201 1.00 4.90 194 VAL A CA 1
ATOM 1506 C C . VAL A 1 199 ? 38.603 30.465 34.926 1.00 8.02 194 VAL A C 1
ATOM 1507 O O . VAL A 1 199 ? 38.659 31.384 35.759 1.00 9.76 194 VAL A O 1
ATOM 1511 N N . ASP A 1 200 ? 39.304 30.481 33.787 1.00 8.63 195 ASP A N 1
ATOM 1512 C CA . ASP A 1 200 ? 39.948 31.690 33.293 1.00 5.21 195 ASP A CA 1
ATOM 1513 C C . ASP A 1 200 ? 38.928 32.821 33.205 1.00 7.63 195 ASP A C 1
ATOM 1514 O O . ASP A 1 200 ? 37.740 32.594 32.953 1.00 7.52 195 ASP A O 1
ATOM 1519 N N . PHE A 1 201 ? 39.404 34.055 33.414 1.00 4.69 196 PHE A N 1
ATOM 1520 C CA . PHE A 1 201 ? 38.519 35.225 33.331 1.00 11.33 196 PHE A CA 1
ATOM 1521 C C . PHE A 1 201 ? 37.786 35.330 31.997 1.00 11.07 196 PHE A C 1
ATOM 1522 O O . PHE A 1 201 ? 36.693 35.912 31.945 1.00 10.16 196 PHE A O 1
ATOM 1530 N N . HIS A 1 202 ? 38.386 34.853 30.906 1.00 7.79 197 HIS A N 1
ATOM 1531 C CA . HIS A 1 202 ? 37.822 35.002 29.575 1.00 9.44 197 HIS A CA 1
ATOM 1532 C C . HIS A 1 202 ? 37.111 33.735 29.129 1.00 7.24 197 HIS A C 1
ATOM 1533 O O . HIS A 1 202 ? 37.435 32.625 29.556 1.00 7.44 197 HIS A O 1
ATOM 1540 N N . HIS A 1 203 ? 36.142 33.914 28.241 1.00 11.52 198 HIS A N 1
ATOM 1541 C CA . HIS A 1 203 ? 35.434 32.768 27.692 1.00 7.66 198 HIS A CA 1
ATOM 1542 C C . HIS A 1 203 ? 36.406 31.869 26.940 1.00 10.82 198 HIS A C 1
ATOM 1543 O O . HIS A 1 203 ? 37.229 32.352 26.157 1.00 8.05 198 HIS A O 1
ATOM 1550 N N . GLY A 1 204 ? 36.321 30.561 27.196 1.00 9.85 199 GLY A N 1
ATOM 1551 C CA . GLY A 1 204 ? 37.029 29.542 26.440 1.00 9.22 199 GLY A CA 1
ATOM 1552 C C . GLY A 1 204 ? 36.363 29.236 25.114 1.00 12.41 199 GLY A C 1
ATOM 1553 O O . GLY A 1 204 ? 35.836 28.139 24.890 1.00 7.16 199 GLY A O 1
ATOM 1554 N N . ASN A 1 205 ? 36.375 30.226 24.225 1.00 6.74 200 ASN A N 1
ATOM 1555 C CA . ASN A 1 205 ? 35.600 30.138 22.992 1.00 11.40 200 ASN A CA 1
ATOM 1556 C C . ASN A 1 205 ? 36.120 29.056 22.059 1.00 7.80 200 ASN A C 1
ATOM 1557 O O . ASN A 1 205 ? 35.333 28.431 21.350 1.00 9.70 200 ASN A O 1
ATOM 1562 N N . GLY A 1 206 ? 37.434 28.832 22.036 1.00 8.82 201 GLY A N 1
ATOM 1563 C CA . GLY A 1 206 ? 37.962 27.755 21.220 1.00 11.13 201 GLY A CA 1
ATOM 1564 C C . GLY A 1 206 ? 37.466 26.404 21.684 1.00 10.56 201 GLY A C 1
ATOM 1565 O O . GLY A 1 206 ? 37.021 25.578 20.878 1.00 10.20 201 GLY A O 1
ATOM 1566 N N . THR A 1 207 ? 37.539 26.166 22.999 1.00 7.34 202 THR A N 1
ATOM 1567 C CA . THR A 1 207 ? 37.040 24.927 23.581 1.00 10.07 202 THR A CA 1
ATOM 1568 C C . THR A 1 207 ? 35.554 24.764 23.290 1.00 7.51 202 THR A C 1
ATOM 1569 O O . THR A 1 207 ? 35.112 23.699 22.852 1.00 13.24 202 THR A O 1
ATOM 1573 N N . GLN A 1 208 ? 34.769 25.827 23.501 1.00 12.93 203 GLN A N 1
ATOM 1574 C CA . GLN A 1 208 ? 33.354 25.775 23.142 1.00 9.01 203 GLN A CA 1
ATOM 1575 C C . GLN A 1 208 ? 33.171 25.327 21.694 1.00 10.95 203 GLN A C 1
ATOM 1576 O O . GLN A 1 208 ? 32.426 24.378 21.414 1.00 8.03 203 GLN A O 1
ATOM 1582 N N . ALA A 1 209 ? 33.861 25.988 20.759 1.00 7.05 204 ALA A N 1
ATOM 1583 C CA . ALA A 1 209 ? 33.663 25.670 19.347 1.00 13.77 204 ALA A CA 1
ATOM 1584 C C . ALA A 1 209 ? 34.125 24.250 19.015 1.00 11.94 204 ALA A C 1
ATOM 1585 O O . ALA A 1 209 ? 33.497 23.566 18.202 1.00 12.94 204 ALA A O 1
ATOM 1587 N N . ILE A 1 210 ? 35.198 23.770 19.644 1.00 8.78 205 ILE A N 1
ATOM 1588 C CA . ILE A 1 210 ? 35.736 22.475 19.239 1.00 14.39 205 ILE A CA 1
ATOM 1589 C C . ILE A 1 210 ? 34.751 21.351 19.557 1.00 10.09 205 ILE A C 1
ATOM 1590 O O . ILE A 1 210 ? 34.570 20.431 18.753 1.00 12.72 205 ILE A O 1
ATOM 1595 N N . PHE A 1 211 ? 34.060 21.427 20.700 1.00 11.20 206 PHE A N 1
ATOM 1596 C CA . PHE A 1 211 ? 33.107 20.394 21.095 1.00 10.86 206 PHE A CA 1
ATOM 1597 C C . PHE A 1 211 ? 31.643 20.832 20.963 1.00 10.33 206 PHE A C 1
ATOM 1598 O O . PHE A 1 211 ? 30.760 20.202 21.554 1.00 6.71 206 PHE A O 1
ATOM 1606 N N . TYR A 1 212 ? 31.355 21.875 20.179 1.00 10.46 207 TYR A N 1
ATOM 1607 C CA . TYR A 1 212 ? 30.033 22.499 20.253 1.00 12.64 207 TYR A CA 1
ATOM 1608 C C . TYR A 1 212 ? 28.905 21.569 19.811 1.00 13.39 207 TYR A C 1
ATOM 1609 O O . TYR A 1 212 ? 27.779 21.705 20.303 1.00 13.26 207 TYR A O 1
ATOM 1618 N N . ASP A 1 213 ? 29.163 20.642 18.885 1.00 11.49 208 ASP A N 1
ATOM 1619 C CA . ASP A 1 213 ? 28.129 19.726 18.408 1.00 12.80 208 ASP A CA 1
ATOM 1620 C C . ASP A 1 213 ? 28.243 18.335 19.028 1.00 18.09 208 ASP A C 1
ATOM 1621 O O . ASP A 1 213 ? 27.701 17.366 18.481 1.00 19.71 208 ASP A O 1
ATOM 1626 N N . ARG A 1 214 ? 28.931 18.214 20.155 1.00 9.67 209 ARG A N 1
ATOM 1627 C CA . ARG A 1 214 ? 29.182 16.925 20.771 1.00 11.26 209 ARG A CA 1
ATOM 1628 C C . ARG A 1 214 ? 28.613 16.892 22.179 1.00 15.80 209 ARG A C 1
ATOM 1629 O O . ARG A 1 214 ? 28.586 17.905 22.885 1.00 10.75 209 ARG A O 1
ATOM 1637 N N . SER A 1 215 ? 28.157 15.706 22.578 1.00 20.20 210 SER A N 1
ATOM 1638 C CA . SER A 1 215 ? 27.655 15.476 23.921 1.00 14.45 210 SER A CA 1
ATOM 1639 C C . SER A 1 215 ? 28.588 14.609 24.756 1.00 15.40 210 SER A C 1
ATOM 1640 O O . SER A 1 215 ? 28.340 14.432 25.954 1.00 18.73 210 SER A O 1
ATOM 1643 N N . ASP A 1 216 ? 29.660 14.073 24.172 1.00 14.08 211 ASP A N 1
ATOM 1644 C CA . ASP A 1 216 ? 30.610 13.319 24.976 1.00 18.58 211 ASP A CA 1
ATOM 1645 C C . ASP A 1 216 ? 31.587 14.214 25.732 1.00 14.78 211 ASP A C 1
ATOM 1646 O O . ASP A 1 216 ? 32.234 13.735 26.672 1.00 14.30 211 ASP A O 1
ATOM 1651 N N . VAL A 1 217 ? 31.688 15.494 25.380 1.00 13.78 212 VAL A N 1
ATOM 1652 C CA . VAL A 1 217 ? 32.594 16.426 26.052 1.00 16.73 212 VAL A CA 1
ATOM 1653 C C . VAL A 1 217 ? 31.800 17.655 26.486 1.00 14.36 212 VAL A C 1
ATOM 1654 O O . VAL A 1 217 ? 31.434 18.495 25.649 1.00 16.83 212 VAL A O 1
ATOM 1658 N N . LEU A 1 218 ? 31.526 17.752 27.793 1.00 10.72 213 LEU A N 1
ATOM 1659 C CA . LEU A 1 218 ? 30.831 18.890 28.389 1.00 10.45 213 LEU A CA 1
ATOM 1660 C C . LEU A 1 218 ? 31.791 20.063 28.565 1.00 9.83 213 LEU A C 1
ATOM 1661 O O . LEU A 1 218 ? 32.820 19.929 29.239 1.00 9.18 213 LEU A O 1
ATOM 1666 N N . THR A 1 219 ? 31.453 21.219 27.988 1.00 7.62 214 THR A N 1
ATOM 1667 C CA . THR A 1 219 ? 32.271 22.421 28.103 1.00 11.57 214 THR A CA 1
ATOM 1668 C C . THR A 1 219 ? 31.512 23.465 28.915 1.00 8.76 214 THR A C 1
ATOM 1669 O O . THR A 1 219 ? 30.371 23.809 28.582 1.00 11.31 214 THR A O 1
ATOM 1673 N N . ILE A 1 220 ? 32.140 23.957 29.982 1.00 9.10 215 ILE A N 1
ATOM 1674 C CA . ILE A 1 220 ? 31.580 25.002 30.833 1.00 10.76 215 ILE A CA 1
ATOM 1675 C C . ILE A 1 220 ? 32.625 26.089 30.994 1.00 8.13 215 ILE A C 1
ATOM 1676 O O . ILE A 1 220 ? 33.805 25.790 31.206 1.00 11.48 215 ILE A O 1
ATOM 1681 N N . SER A 1 221 ? 32.197 27.350 30.906 1.00 12.15 216 SER A N 1
ATOM 1682 C CA . SER A 1 221 ? 33.089 28.477 31.1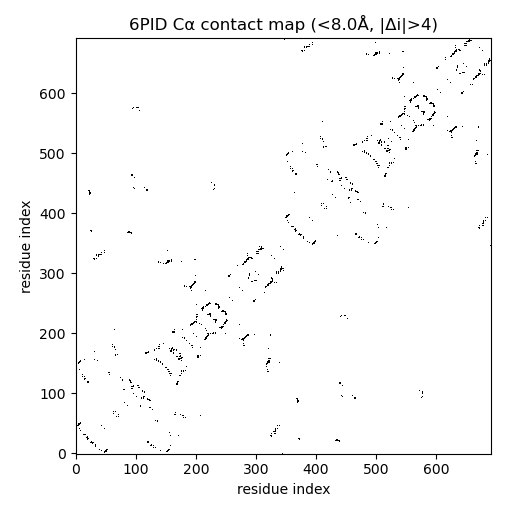34 1.00 9.79 216 SER A CA 1
ATOM 1683 C C . SER A 1 221 ? 32.432 29.504 32.053 1.00 8.81 216 SER A C 1
ATOM 1684 O O . SER A 1 221 ? 31.256 29.843 31.894 1.00 7.73 216 SER A O 1
ATOM 1687 N N . LEU A 1 222 ? 33.199 29.989 33.019 1.00 11.69 217 LEU A N 1
ATOM 1688 C CA . LEU A 1 222 ? 32.863 31.196 33.766 1.00 13.58 217 LEU A CA 1
ATOM 1689 C C . LEU A 1 222 ? 33.754 32.314 33.253 1.00 9.86 217 LEU A C 1
ATOM 1690 O O . LEU A 1 222 ? 34.968 32.133 33.146 1.00 10.58 217 LEU A O 1
ATOM 1695 N N . HIS A 1 223 ? 33.170 33.470 32.955 1.00 5.77 218 HIS A N 1
ATOM 1696 C CA . HIS A 1 223 ? 33.989 34.518 32.354 1.00 8.64 218 HIS A CA 1
ATOM 1697 C C . HIS A 1 223 ? 33.278 35.856 32.425 1.00 11.31 218 HIS A C 1
ATOM 1698 O O . HIS A 1 223 ? 32.060 35.918 32.602 1.00 8.56 218 HIS A O 1
ATOM 1705 N N . GLY A 1 224 ? 34.059 36.926 32.255 1.00 9.23 219 GLY A N 1
ATOM 1706 C CA . GLY A 1 224 ? 33.477 38.248 32.121 1.00 8.41 219 GLY A CA 1
ATOM 1707 C C . GLY A 1 224 ? 32.567 38.346 30.912 1.00 8.33 219 GLY A C 1
ATOM 1708 O O . GLY A 1 224 ? 32.768 37.677 29.896 1.00 5.72 219 GLY A O 1
ATOM 1709 N N . ASP A 1 225 ? 31.550 39.193 31.035 1.00 8.36 220 ASP A N 1
ATOM 1710 C CA . ASP A 1 225 ? 30.557 39.439 29.994 1.00 10.91 220 ASP A CA 1
ATOM 1711 C C . ASP A 1 225 ? 31.222 39.780 28.654 1.00 8.84 220 ASP A C 1
ATOM 1712 O O . ASP A 1 225 ? 31.928 40.797 28.562 1.00 9.04 220 ASP A O 1
ATOM 1717 N N . PRO A 1 226 ? 31.020 38.970 27.604 1.00 6.90 221 PRO A N 1
ATOM 1718 C CA . PRO A 1 226 ? 31.642 39.282 26.305 1.00 7.43 221 PRO A CA 1
ATOM 1719 C C . PRO A 1 226 ? 31.049 40.478 25.605 1.00 8.76 221 PRO A C 1
ATOM 1720 O O . PRO A 1 226 ? 31.653 40.968 24.642 1.00 10.63 221 PRO A O 1
ATOM 1724 N N . ASP A 1 227 ? 29.873 40.953 26.009 1.00 6.51 222 ASP A N 1
ATOM 1725 C CA . ASP A 1 227 ? 29.464 42.287 25.585 1.00 11.62 222 ASP A CA 1
ATOM 1726 C C . ASP A 1 227 ? 30.518 43.334 25.946 1.00 11.05 222 ASP A C 1
ATOM 1727 O O . ASP A 1 227 ? 30.622 44.373 25.281 1.00 9.55 222 ASP A O 1
ATOM 1732 N N . LEU A 1 228 ? 31.321 43.068 26.976 1.00 8.39 223 LEU A N 1
ATOM 1733 C CA . LEU A 1 228 ? 32.280 44.032 27.495 1.00 9.54 223 LEU A CA 1
ATOM 1734 C C . LEU A 1 228 ? 33.734 43.673 27.238 1.00 11.78 223 LEU A C 1
ATOM 1735 O O . LEU A 1 228 ? 34.568 44.572 27.150 1.00 12.59 223 LEU A O 1
ATOM 1740 N N . VAL A 1 229 ? 34.076 42.390 27.151 1.00 6.01 224 VAL A N 1
ATOM 1741 C CA . VAL A 1 229 ? 35.468 41.973 27.082 1.00 10.19 224 VAL A CA 1
ATOM 1742 C C . VAL A 1 229 ? 35.634 40.917 26.000 1.00 6.57 224 VAL A C 1
ATOM 1743 O O . VAL A 1 229 ? 34.671 40.332 25.505 1.00 8.14 224 VAL A O 1
ATOM 1747 N N . PHE A 1 230 ? 36.894 40.678 25.662 1.00 10.61 225 PHE A N 1
ATOM 1748 C CA . PHE A 1 230 ? 37.270 39.609 24.754 1.00 7.51 225 PHE A CA 1
ATOM 1749 C C . PHE A 1 230 ? 36.759 38.268 25.278 1.00 8.37 225 PHE A C 1
ATOM 1750 O O . PHE A 1 230 ? 36.800 38.027 26.495 1.00 9.22 225 PHE A O 1
ATOM 1758 N N . PRO A 1 231 ? 36.302 37.347 24.393 1.00 8.45 226 PRO A N 1
ATOM 1759 C CA . PRO A 1 231 ? 36.358 37.350 22.917 1.00 8.40 226 PRO A CA 1
ATOM 1760 C C . PRO A 1 231 ? 35.203 38.043 22.157 1.00 9.69 226 PRO A C 1
ATOM 1761 O O . PRO A 1 231 ? 35.162 37.945 20.920 1.00 9.45 226 PRO A O 1
ATOM 1765 N N . HIS A 1 232 ? 34.291 38.700 22.879 1.00 7.36 227 HIS A N 1
ATOM 1766 C CA . HIS A 1 232 ? 33.190 39.499 22.334 1.00 7.00 227 HIS A CA 1
ATOM 1767 C C . HIS A 1 232 ? 32.148 38.742 21.509 1.00 9.55 227 HIS A C 1
ATOM 1768 O O . HIS A 1 232 ? 30.957 39.038 21.620 1.00 8.70 227 HIS A O 1
ATOM 1775 N N . PHE A 1 233 ? 32.543 37.795 20.658 1.00 8.54 228 PHE A N 1
ATOM 1776 C CA . PHE A 1 233 ? 31.593 37.248 19.693 1.00 8.39 228 PHE A CA 1
ATOM 1777 C C . PHE A 1 233 ? 31.202 35.809 19.992 1.00 10.23 228 PHE A C 1
ATOM 1778 O O . PHE A 1 233 ? 30.474 35.191 19.202 1.00 10.69 228 PHE A O 1
ATOM 1786 N N . LEU A 1 234 ? 31.646 35.280 21.128 1.00 8.40 229 LEU A N 1
ATOM 1787 C CA . LEU A 1 234 ? 31.145 34.047 21.713 1.00 10.52 229 LEU A CA 1
ATOM 1788 C C . LEU A 1 234 ? 31.144 34.234 23.224 1.00 8.14 229 LEU A C 1
ATOM 1789 O O . LEU A 1 234 ? 31.678 35.220 23.739 1.00 10.88 229 LEU A O 1
ATOM 1794 N N . GLY A 1 235 ? 30.555 33.281 23.944 1.00 11.50 230 GLY A N 1
ATOM 1795 C CA . GLY A 1 235 ? 30.559 33.322 25.396 1.00 7.11 230 GLY A CA 1
ATOM 1796 C C . GLY A 1 235 ? 29.264 33.745 26.045 1.00 8.31 230 GLY A C 1
ATOM 1797 O O . GLY A 1 235 ? 29.207 33.833 27.283 1.00 8.64 230 GLY A O 1
ATOM 1798 N N . PHE A 1 236 ? 28.225 33.999 25.266 1.00 8.56 231 PHE A N 1
ATOM 1799 C CA . PHE A 1 236 ? 26.956 34.403 25.846 1.00 9.85 231 PHE A CA 1
ATOM 1800 C C . PHE A 1 236 ? 26.203 33.195 26.378 1.00 12.25 231 PHE A C 1
ATOM 1801 O O . PHE A 1 236 ? 26.414 32.053 25.941 1.00 7.82 231 PHE A O 1
ATOM 1809 N N . GLU A 1 237 ? 25.341 33.461 27.367 1.00 11.57 232 GLU A N 1
ATOM 1810 C CA . GLU A 1 237 ? 24.656 32.404 28.095 1.00 12.68 232 GLU A CA 1
ATOM 1811 C C . GLU A 1 237 ? 23.658 31.647 27.233 1.00 12.31 232 GLU A C 1
ATOM 1812 O O . GLU A 1 237 ? 23.314 30.508 27.571 1.00 13.84 232 GLU A O 1
ATOM 1818 N N . ASP A 1 238 ? 23.200 32.230 26.124 1.00 14.05 233 ASP A N 1
ATOM 1819 C CA . ASP A 1 238 ? 22.292 31.505 25.241 1.00 14.73 233 ASP A CA 1
ATOM 1820 C C . ASP A 1 238 ? 23.008 30.518 24.322 1.00 15.64 233 ASP A C 1
ATOM 1821 O O . ASP A 1 238 ? 22.345 29.827 23.539 1.00 12.81 233 ASP A O 1
ATOM 1826 N N . GLU A 1 239 ? 24.330 30.397 24.417 1.00 15.62 234 GLU A N 1
ATOM 1827 C CA . GLU A 1 239 ? 25.075 29.434 23.604 1.00 10.36 234 GLU A CA 1
ATOM 1828 C C . GLU A 1 239 ? 25.150 28.126 24.369 1.00 10.83 234 GLU A C 1
ATOM 1829 O O . GLU A 1 239 ? 26.094 27.880 25.117 1.00 13.37 234 GLU A O 1
ATOM 1835 N N . THR A 1 240 ? 24.156 27.259 24.167 1.00 12.40 235 THR A N 1
ATOM 1836 C CA . THR A 1 240 ? 24.040 26.020 24.925 1.00 17.49 235 THR A CA 1
ATOM 1837 C C . THR A 1 240 ? 24.430 24.772 24.143 1.00 10.93 235 THR A C 1
ATOM 1838 O O . THR A 1 240 ? 24.291 23.670 24.679 1.00 14.25 235 THR A O 1
ATOM 1842 N N . GLY A 1 241 ? 24.899 24.908 22.899 1.00 15.01 236 GLY A N 1
ATOM 1843 C CA . GLY A 1 241 ? 25.272 23.764 22.074 1.00 16.06 236 GLY A CA 1
ATOM 1844 C C . GLY A 1 241 ? 24.446 23.627 20.809 1.00 13.15 236 GLY A C 1
ATOM 1845 O O . GLY A 1 241 ? 23.356 24.193 20.727 1.00 22.23 236 GLY A O 1
ATOM 1846 N N . GLU A 1 242 ? 24.936 22.883 19.815 1.00 19.96 237 GLU A N 1
ATOM 1847 C CA . GLU A 1 242 ? 24.224 22.699 18.555 1.00 20.32 237 GLU A CA 1
ATOM 1848 C C . GLU A 1 242 ? 23.990 21.217 18.284 1.00 21.41 237 GLU A C 1
ATOM 1849 O O . GLU A 1 242 ? 24.848 20.372 18.569 1.00 19.51 237 GLU A O 1
ATOM 1855 N N . GLY A 1 243 ? 22.814 20.910 17.739 1.00 25.86 238 GLY A N 1
ATOM 1856 C CA . GLY A 1 243 ? 22.449 19.548 17.397 1.00 13.96 238 GLY A CA 1
ATOM 1857 C C . GLY A 1 243 ? 22.610 18.566 18.533 1.00 15.03 238 GLY A C 1
ATOM 1858 O O . GLY A 1 243 ? 21.925 18.662 19.556 1.00 21.15 238 GLY A O 1
ATOM 1859 N N . ASP A 1 244 ? 23.513 17.606 18.362 1.00 20.90 239 ASP A N 1
ATOM 1860 C CA . ASP A 1 244 ? 23.737 16.626 19.418 1.00 16.46 239 ASP A CA 1
ATOM 1861 C C . ASP A 1 244 ? 24.360 17.266 20.651 1.00 16.69 239 ASP A C 1
ATOM 1862 O O . ASP A 1 244 ? 24.178 16.763 21.767 1.00 18.77 239 ASP A O 1
ATOM 1867 N N . GLY A 1 245 ? 25.088 18.369 20.473 1.00 15.78 240 GLY A N 1
ATOM 1868 C CA . GLY A 1 245 ? 25.692 19.077 21.588 1.00 15.23 240 GLY A CA 1
ATOM 1869 C C . GLY A 1 245 ? 24.759 19.951 22.394 1.00 16.82 240 GLY A C 1
ATOM 1870 O O . GLY A 1 245 ? 25.203 20.615 23.334 1.00 17.55 240 GLY A O 1
ATOM 1871 N N . GLU A 1 246 ? 23.472 19.972 22.053 1.00 16.09 241 GLU A N 1
ATOM 1872 C CA . GLU A 1 246 ? 22.520 20.826 22.745 1.00 17.30 241 GLU A CA 1
ATOM 1873 C C . GLU A 1 246 ? 22.428 20.454 24.223 1.00 15.06 241 GLU A C 1
ATOM 1874 O O . GLU A 1 246 ? 22.186 19.295 24.570 1.00 18.14 241 GLU A O 1
ATOM 1880 N N . ALA A 1 247 ? 22.611 21.457 25.087 1.00 17.76 242 ALA A N 1
ATOM 1881 C CA . ALA A 1 247 ? 22.680 21.371 26.548 1.00 11.97 242 ALA A CA 1
ATOM 1882 C C . ALA A 1 247 ? 23.997 20.804 27.051 1.00 21.41 242 ALA A C 1
ATOM 1883 O O . ALA A 1 247 ? 24.083 20.430 28.234 1.00 19.23 242 ALA A O 1
ATOM 1885 N N . TYR A 1 248 ? 25.029 20.729 26.200 1.00 14.71 243 TYR A N 1
ATOM 1886 C CA . TYR A 1 248 ? 26.351 20.264 26.610 1.00 15.20 243 TYR A CA 1
ATOM 1887 C C . TYR A 1 248 ? 27.403 21.368 26.521 1.00 11.59 243 TYR A C 1
ATOM 1888 O O . TYR A 1 248 ? 28.607 21.093 26.556 1.00 10.86 243 TYR A O 1
ATOM 1897 N N . ASN A 1 249 ? 26.962 22.613 26.441 1.00 8.27 244 ASN A N 1
ATOM 1898 C CA . ASN A 1 249 ? 27.815 23.775 26.633 1.00 7.94 244 ASN A CA 1
ATOM 1899 C C . ASN A 1 249 ? 27.120 24.719 27.599 1.00 9.39 244 ASN A C 1
ATOM 1900 O O . ASN A 1 249 ? 25.900 24.905 27.515 1.00 12.01 244 ASN A O 1
ATOM 1905 N N . LEU A 1 250 ? 27.899 25.347 28.486 1.00 12.86 245 LEU A N 1
ATOM 1906 C CA . LEU A 1 250 ? 27.348 26.238 29.504 1.00 9.20 245 LEU A CA 1
ATOM 1907 C C . LEU A 1 250 ? 28.278 27.422 29.725 1.00 5.61 245 LEU A C 1
ATOM 1908 O O . LEU A 1 250 ? 29.416 27.251 30.173 1.00 7.13 245 LEU A O 1
ATOM 1913 N N . ASN A 1 251 ? 27.782 28.621 29.447 1.00 5.25 246 ASN A N 1
ATOM 1914 C CA . ASN A 1 251 ? 28.493 29.858 29.728 1.00 6.10 246 ASN A CA 1
ATOM 1915 C C . ASN A 1 251 ? 27.827 30.556 30.903 1.00 7.93 246 ASN A C 1
ATOM 1916 O O . ASN A 1 251 ? 26.609 30.759 30.902 1.00 11.08 246 ASN A O 1
ATOM 1921 N N . ILE A 1 252 ? 28.628 30.932 31.891 1.00 8.66 247 ILE A N 1
ATOM 1922 C CA . ILE A 1 252 ? 28.168 31.694 33.041 1.00 12.43 247 ILE A CA 1
ATOM 1923 C C . ILE A 1 252 ? 28.915 33.024 33.035 1.00 10.34 247 ILE A C 1
ATOM 1924 O O . ILE A 1 252 ? 30.141 33.057 33.226 1.00 10.34 247 ILE A O 1
ATOM 1929 N N . VAL A 1 253 ? 28.189 34.134 32.774 1.00 4.58 248 VAL A N 1
ATOM 1930 C CA . VAL A 1 253 ? 28.863 35.417 32.605 1.00 9.71 248 VAL A CA 1
ATOM 1931 C C . VAL A 1 253 ? 28.674 36.261 33.852 1.00 13.14 248 VAL A C 1
ATOM 1932 O O . VAL A 1 253 ? 27.658 36.160 34.551 1.00 13.01 248 VAL A O 1
ATOM 1936 N N . PHE A 1 254 ? 29.662 37.102 34.135 1.00 8.85 249 PHE A N 1
ATOM 1937 C CA . PHE A 1 254 ? 29.646 37.984 35.290 1.00 10.74 249 PHE A CA 1
ATOM 1938 C C . PHE A 1 254 ? 30.027 39.399 34.891 1.00 14.45 249 PHE A C 1
ATOM 1939 O O . PHE A 1 254 ? 30.724 39.614 33.891 1.00 11.92 249 PHE A O 1
ATOM 1947 N N . PRO A 1 255 ? 29.580 40.389 35.657 1.00 15.26 250 PRO A N 1
ATOM 1948 C CA . PRO A 1 255 ? 29.846 41.783 35.315 1.00 6.23 250 PRO A CA 1
ATOM 1949 C C . PRO A 1 255 ? 31.118 42.286 35.978 1.00 9.96 250 PRO A C 1
ATOM 1950 O O . PRO A 1 255 ? 31.749 41.562 36.764 1.00 10.13 250 PRO A O 1
ATOM 1954 N N . PRO A 1 256 ? 31.540 43.521 35.691 1.00 10.00 251 PRO A N 1
ATOM 1955 C CA . PRO A 1 256 ? 32.733 44.060 36.360 1.00 9.07 251 PRO A CA 1
ATOM 1956 C C . PRO A 1 256 ? 32.566 44.085 37.872 1.00 13.44 251 PRO A C 1
ATOM 1957 O O . PRO A 1 256 ? 31.455 44.213 38.393 1.00 10.34 251 PRO A O 1
ATOM 1961 N N . ASP A 1 257 ? 33.700 43.953 38.570 1.00 15.76 252 ASP A N 1
ATOM 1962 C CA . ASP A 1 257 ? 33.851 44.035 40.030 1.00 12.42 252 ASP A CA 1
ATOM 1963 C C . ASP A 1 257 ? 33.359 42.791 40.760 1.00 10.37 252 ASP A C 1
ATOM 1964 O O . ASP A 1 257 ? 33.246 42.831 42.005 1.00 9.76 252 ASP A O 1
ATOM 1969 N N . THR A 1 258 ? 33.078 41.702 40.050 1.00 8.12 253 THR A N 1
ATOM 1970 C CA . THR A 1 258 ? 32.512 40.490 40.640 1.00 9.32 253 THR A CA 1
ATOM 1971 C C . THR A 1 258 ? 33.490 39.829 41.597 1.00 8.17 253 THR A C 1
ATOM 1972 O O . THR A 1 258 ? 34.615 39.489 41.193 1.00 11.31 253 THR A O 1
ATOM 1976 N N . PRO A 1 259 ? 33.121 39.643 42.857 1.00 7.32 254 PRO A N 1
ATOM 1977 C CA . PRO A 1 259 ? 34.036 39.043 43.824 1.00 8.15 254 PRO A CA 1
ATOM 1978 C C . PRO A 1 259 ? 33.808 37.551 43.930 1.00 8.91 254 PRO A C 1
ATOM 1979 O O . PRO A 1 259 ? 32.887 37.015 43.301 1.00 10.66 254 PRO A O 1
ATOM 1983 N N . PHE A 1 260 ? 34.640 36.873 44.721 1.00 8.35 255 PHE A N 1
ATOM 1984 C CA . PHE A 1 260 ? 34.516 35.425 44.854 1.00 6.97 255 PHE A CA 1
ATOM 1985 C C . PHE A 1 260 ? 33.164 35.021 45.445 1.00 9.60 255 PHE A C 1
ATOM 1986 O O . PHE A 1 260 ? 32.575 34.017 45.032 1.00 6.76 255 PHE A O 1
ATOM 1994 N N . SER A 1 261 ? 32.643 35.804 46.393 1.00 12.54 256 SER A N 1
ATOM 1995 C CA . SER A 1 261 ? 31.352 35.480 47.003 1.00 11.82 256 SER A CA 1
ATOM 1996 C C . SER A 1 261 ? 30.225 35.370 45.979 1.00 7.57 256 SER A C 1
ATOM 1997 O O . SER A 1 261 ? 29.212 34.713 46.251 1.00 12.15 256 SER A O 1
ATOM 2000 N N . ILE A 1 262 ? 30.366 36.016 44.824 1.00 6.83 257 ILE A N 1
ATOM 2001 C CA . ILE A 1 262 ? 29.413 35.906 43.724 1.00 8.10 257 ILE A CA 1
ATOM 2002 C C . ILE A 1 262 ? 29.887 34.887 42.697 1.00 10.69 257 ILE A C 1
ATOM 2003 O O . ILE A 1 262 ? 29.133 34.002 42.287 1.00 10.07 257 ILE A O 1
ATOM 2008 N N . TRP A 1 263 ? 31.147 35.023 42.269 1.00 10.41 258 TRP A N 1
ATOM 2009 C CA . TRP A 1 263 ? 31.747 34.133 41.277 1.00 13.26 258 TRP A CA 1
ATOM 2010 C C . TRP A 1 263 ? 31.617 32.670 41.680 1.00 10.38 258 TRP A C 1
ATOM 2011 O O . TRP A 1 263 ? 31.355 31.800 40.835 1.00 8.36 258 TRP A O 1
ATOM 2022 N N . SER A 1 264 ? 31.779 32.378 42.977 1.00 11.62 259 SER A N 1
ATOM 2023 C CA . SER A 1 264 ? 31.702 30.992 43.438 1.00 7.58 259 SER A CA 1
ATOM 2024 C C . SER A 1 264 ? 30.283 30.438 43.384 1.00 9.87 259 SER A C 1
ATOM 2025 O O . SER A 1 264 ? 30.107 29.216 43.431 1.00 12.41 259 SER A O 1
ATOM 2028 N N . GLN A 1 265 ? 29.272 31.298 43.314 1.00 11.18 260 GLN A N 1
ATOM 2029 C CA . GLN A 1 265 ? 27.922 30.807 43.061 1.00 8.07 260 GLN A CA 1
ATOM 2030 C C . GLN A 1 265 ? 27.816 30.247 41.651 1.00 8.88 260 GLN A C 1
ATOM 2031 O O . GLN A 1 265 ? 27.145 29.237 41.427 1.00 13.95 260 GLN A O 1
ATOM 2037 N N . GLY A 1 266 ? 28.471 30.893 40.686 1.00 11.93 261 GLY A N 1
ATOM 2038 C CA . GLY A 1 266 ? 28.573 30.304 39.360 1.00 12.92 261 GLY A CA 1
ATOM 2039 C C . GLY A 1 266 ? 29.395 29.030 39.357 1.00 8.89 261 GLY A C 1
ATOM 2040 O O . GLY A 1 266 ? 29.040 28.053 38.694 1.00 11.03 261 GLY A O 1
ATOM 2041 N N . LEU A 1 267 ? 30.514 29.022 40.086 1.00 10.12 262 LEU A N 1
ATOM 2042 C CA . LEU A 1 267 ? 31.286 27.796 40.221 1.00 8.09 262 LEU A CA 1
ATOM 2043 C C . LEU A 1 267 ? 30.408 26.657 40.725 1.00 14.28 262 LEU A C 1
ATOM 2044 O O . LEU A 1 267 ? 30.489 25.533 40.213 1.00 8.10 262 LEU A O 1
ATOM 2049 N N . GLU A 1 268 ? 29.526 26.938 41.700 1.00 12.47 263 GLU A N 1
ATOM 2050 C CA . GLU A 1 268 ? 28.691 25.877 42.256 1.00 15.16 263 GLU A CA 1
ATOM 2051 C C . GLU A 1 268 ? 27.707 25.344 41.217 1.00 10.02 263 GLU A C 1
ATOM 2052 O O . GLU A 1 268 ? 27.472 24.131 41.137 1.00 13.63 263 GLU A O 1
ATOM 2058 N N . LYS A 1 269 ? 27.136 26.235 40.406 1.00 10.31 264 LYS A N 1
ATOM 2059 C CA . LYS A 1 269 ? 26.248 25.807 39.333 1.00 14.65 264 LYS A CA 1
ATOM 2060 C C . LYS A 1 269 ? 27.006 24.977 38.301 1.00 14.54 264 LYS A C 1
ATOM 2061 O O . LYS A 1 269 ? 26.520 23.934 37.851 1.00 10.88 264 LYS A O 1
ATOM 2067 N N . ALA A 1 270 ? 28.215 25.417 37.935 1.00 10.23 265 ALA A N 1
ATOM 2068 C CA . ALA A 1 270 ? 29.090 24.602 37.099 1.00 13.14 265 ALA A CA 1
ATOM 2069 C C . ALA A 1 270 ? 29.344 23.238 37.728 1.00 12.22 265 ALA A C 1
ATOM 2070 O O . ALA A 1 270 ? 29.347 22.214 37.036 1.00 10.57 265 ALA A O 1
ATOM 2072 N N . CYS A 1 271 ? 29.553 23.204 39.043 1.00 11.01 266 CYS A N 1
ATOM 2073 C CA . CYS A 1 271 ? 29.867 21.943 39.710 1.00 11.10 266 CYS A CA 1
ATOM 2074 C C . CYS A 1 271 ? 28.673 20.997 39.711 1.00 13.10 266 CYS A C 1
ATOM 2075 O O . CYS A 1 271 ? 28.844 19.778 39.592 1.00 12.00 266 CYS A O 1
ATOM 2078 N N . GLU A 1 272 ? 27.464 21.545 39.855 1.00 16.35 267 GLU A N 1
ATOM 2079 C CA . GLU A 1 272 ? 26.251 20.740 39.770 1.00 12.84 267 GLU A CA 1
ATOM 2080 C C . GLU A 1 272 ? 26.019 20.225 38.357 1.00 13.65 267 GLU A C 1
ATOM 2081 O O . GLU A 1 272 ? 25.613 19.073 38.173 1.00 17.32 267 GLU A O 1
ATOM 2084 N N . ARG A 1 273 ? 26.243 21.071 37.347 1.00 12.12 268 ARG A N 1
ATOM 2085 C CA . ARG A 1 273 ? 26.130 20.617 35.965 1.00 10.35 268 ARG A CA 1
ATOM 2086 C C . ARG A 1 273 ? 27.074 19.445 35.701 1.00 15.45 268 ARG A C 1
ATOM 2087 O O . ARG A 1 273 ? 26.686 18.446 35.082 1.00 17.29 268 ARG A O 1
ATOM 2095 N N . ILE A 1 274 ? 28.309 19.534 36.201 1.00 13.26 269 ILE A N 1
ATOM 2096 C CA . ILE A 1 274 ? 29.272 18.448 36.052 1.00 12.82 269 ILE A CA 1
ATOM 2097 C C . ILE A 1 274 ? 28.798 17.199 36.786 1.00 17.21 269 ILE A C 1
ATOM 2098 O O . ILE A 1 274 ? 28.924 16.075 36.274 1.00 12.81 269 ILE A O 1
ATOM 2103 N N A ARG A 1 275 ? 28.244 17.370 37.991 0.50 13.40 270 ARG A N 1
ATOM 2104 N N B ARG A 1 275 ? 28.247 17.371 37.990 0.50 13.39 270 ARG A N 1
ATOM 2105 C CA A ARG A 1 275 ? 27.795 16.219 38.771 0.50 17.55 270 ARG A CA 1
ATOM 2106 C CA B ARG A 1 275 ? 27.795 16.224 38.770 0.50 17.56 270 ARG A CA 1
ATOM 2107 C C A ARG A 1 275 ? 26.755 15.410 38.007 0.50 15.18 270 ARG A C 1
ATOM 2108 C C B ARG A 1 275 ? 26.757 15.412 38.004 0.50 15.17 270 ARG A C 1
ATOM 2109 O O A ARG A 1 275 ? 26.837 14.178 37.940 0.50 18.29 270 ARG A O 1
ATOM 2110 O O B ARG A 1 275 ? 26.843 14.180 37.936 0.50 18.29 270 ARG A O 1
ATOM 2125 N N . THR A 1 276 ? 25.774 16.088 37.406 1.00 13.99 271 THR A N 1
ATOM 2126 C CA . THR A 1 276 ? 24.731 15.367 36.687 1.00 17.45 271 THR A CA 1
ATOM 2127 C C . THR A 1 276 ? 25.265 14.738 35.399 1.00 15.46 271 THR A C 1
ATOM 2128 O O . THR A 1 276 ? 24.836 13.637 35.024 1.00 11.92 271 THR A O 1
ATOM 2132 N N . PHE A 1 277 ? 26.224 15.391 34.740 1.00 17.05 272 PHE A N 1
ATOM 2133 C CA . PHE A 1 277 ? 26.842 14.819 33.547 1.00 16.35 272 PHE A CA 1
ATOM 2134 C C . PHE A 1 277 ? 27.652 13.568 33.877 1.00 17.84 272 PHE A C 1
ATOM 2135 O O . PHE A 1 277 ? 27.723 12.638 33.060 1.00 19.77 272 PHE A O 1
ATOM 2143 N N . ALA A 1 278 ? 28.256 13.520 35.067 1.00 16.21 273 ALA A N 1
ATOM 2144 C CA . ALA A 1 278 ? 28.989 12.357 35.560 1.00 17.49 273 ALA A CA 1
ATOM 2145 C C . ALA A 1 278 ? 30.100 11.960 34.599 1.00 20.63 273 ALA A C 1
ATOM 2146 O O . ALA A 1 278 ? 30.070 10.858 34.029 1.00 17.33 273 ALA A O 1
ATOM 2148 N N . PRO A 1 279 ? 31.101 12.812 34.412 1.00 13.56 274 PRO A N 1
ATOM 2149 C CA . PRO A 1 279 ? 32.183 12.485 33.488 1.00 13.36 274 PRO A CA 1
ATOM 2150 C C . PRO A 1 279 ? 33.171 11.523 34.120 1.00 13.12 274 PRO A C 1
ATOM 2151 O O . PRO A 1 279 ? 33.199 11.312 35.332 1.00 16.58 274 PRO A O 1
ATOM 2155 N N . ASP A 1 280 ? 33.977 10.922 33.256 1.00 11.86 275 ASP A N 1
ATOM 2156 C CA . ASP A 1 280 ? 35.062 10.066 33.699 1.00 11.22 275 ASP A CA 1
ATOM 2157 C C . ASP A 1 280 ? 36.360 10.830 33.894 1.00 11.75 275 ASP A C 1
ATOM 2158 O O . ASP A 1 280 ? 37.266 10.330 34.566 1.00 15.75 275 ASP A O 1
ATOM 2163 N N . ALA A 1 281 ? 36.470 12.022 33.315 1.00 7.32 276 ALA A N 1
ATOM 2164 C CA . ALA A 1 281 ? 37.659 12.835 33.489 1.00 13.43 276 ALA A CA 1
ATOM 2165 C C . ALA A 1 281 ? 37.250 14.295 33.519 1.00 7.06 276 ALA A C 1
ATOM 2166 O O . ALA A 1 281 ? 36.182 14.674 33.037 1.00 11.58 276 ALA A O 1
ATOM 2168 N N . LEU A 1 282 ? 38.138 15.112 34.071 1.00 11.80 277 LEU A N 1
ATOM 2169 C CA . LEU A 1 282 ? 37.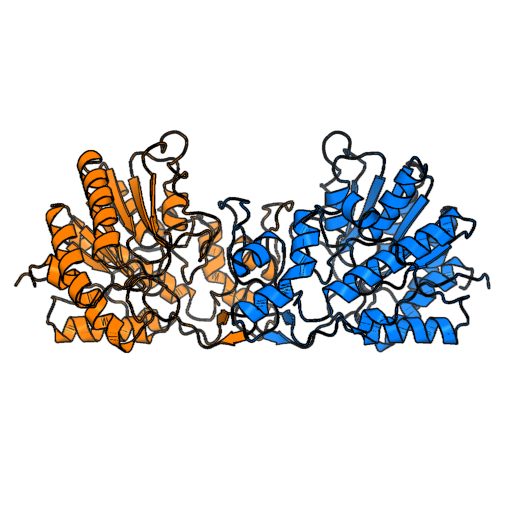941 16.546 34.200 1.00 13.37 277 LEU A CA 1
ATOM 2170 C C . LEU A 1 282 ? 39.207 17.246 33.738 1.00 11.80 277 LEU A C 1
ATOM 2171 O O . LEU A 1 282 ? 40.309 16.869 34.149 1.00 12.88 277 LEU A O 1
ATOM 2176 N N . VAL A 1 283 ? 39.049 18.236 32.862 1.00 10.55 278 VAL A N 1
ATOM 2177 C CA . VAL A 1 283 ? 40.109 19.160 32.488 1.00 5.86 278 VAL A CA 1
ATOM 2178 C C . VAL A 1 283 ? 39.691 20.543 32.964 1.00 8.12 278 VAL A C 1
ATOM 2179 O O . VAL A 1 283 ? 38.578 20.996 32.667 1.00 9.75 278 VAL A O 1
ATOM 2183 N N . VAL A 1 284 ? 40.547 21.186 33.740 1.00 8.47 279 VAL A N 1
ATOM 2184 C CA . VAL A 1 284 ? 40.292 22.537 34.221 1.00 9.77 279 VAL A CA 1
ATOM 2185 C C . VAL A 1 284 ? 41.239 23.461 33.475 1.00 10.86 279 VAL A C 1
ATOM 2186 O O . VAL A 1 284 ? 42.464 23.396 33.656 1.00 12.46 279 VAL A O 1
ATOM 2190 N N . ALA A 1 285 ? 40.673 24.312 32.625 1.00 9.41 280 ALA A N 1
ATOM 2191 C CA . ALA A 1 285 ? 41.437 25.373 31.978 1.00 11.51 280 ALA A CA 1
ATOM 2192 C C . ALA A 1 285 ? 41.563 26.493 32.998 1.00 10.44 280 ALA A C 1
ATOM 2193 O O . ALA A 1 285 ? 40.584 27.186 33.296 1.00 10.14 280 ALA A O 1
ATOM 2195 N N . LEU A 1 286 ? 42.745 26.630 33.581 1.00 12.68 281 LEU A N 1
ATOM 2196 C CA . LEU A 1 286 ? 42.932 27.451 34.772 1.00 15.26 281 LEU A CA 1
ATOM 2197 C C . LEU A 1 286 ? 43.633 28.742 34.382 1.00 17.06 281 LEU A C 1
ATOM 2198 O O . LEU A 1 286 ? 44.803 28.731 33.991 1.00 17.10 281 LEU A O 1
ATOM 2203 N N . GLY A 1 287 ? 42.918 29.851 34.488 1.00 12.92 282 GLY A N 1
ATOM 2204 C CA . GLY A 1 287 ? 43.524 31.164 34.459 1.00 9.89 282 GLY A CA 1
ATOM 2205 C C . GLY A 1 287 ? 43.387 31.795 35.828 1.00 11.83 282 GLY A C 1
ATOM 2206 O O . GLY A 1 287 ? 42.409 31.551 36.543 1.00 12.05 282 GLY A O 1
ATOM 2207 N N . VAL A 1 288 ? 44.384 32.586 36.208 1.00 13.04 283 VAL A N 1
ATOM 2208 C CA . VAL A 1 288 ? 44.273 33.407 37.402 1.00 9.29 283 VAL A CA 1
ATOM 2209 C C . VAL A 1 288 ? 44.138 34.884 37.039 1.00 9.89 283 VAL A C 1
ATOM 2210 O O . VAL A 1 288 ? 44.401 35.760 37.872 1.00 12.00 283 VAL A O 1
ATOM 2214 N N . ASP A 1 289 ? 43.708 35.183 35.806 1.00 7.55 284 ASP A N 1
ATOM 2215 C CA . ASP A 1 289 ? 43.351 36.561 35.491 1.00 6.18 284 ASP A CA 1
ATOM 2216 C C . ASP A 1 289 ? 41.989 36.962 36.060 1.00 10.52 284 ASP A C 1
ATOM 2217 O O . ASP A 1 289 ? 41.523 38.071 35.785 1.00 9.71 284 ASP A O 1
ATOM 2222 N N . THR A 1 290 ? 41.361 36.105 36.874 1.00 11.02 285 THR A N 1
ATOM 2223 C CA . THR A 1 290 ? 40.264 36.511 37.748 1.00 7.76 285 THR A CA 1
ATOM 2224 C C . THR A 1 290 ? 40.748 37.266 38.984 1.00 7.07 285 THR A C 1
ATOM 2225 O O . THR A 1 290 ? 39.924 37.652 39.824 1.00 9.11 285 THR A O 1
ATOM 2229 N N . PHE A 1 291 ? 42.055 37.502 39.103 1.00 9.68 286 PHE A N 1
ATOM 2230 C CA . PHE A 1 291 ? 42.638 38.148 40.277 1.00 14.71 286 PHE A CA 1
ATOM 2231 C C . PHE A 1 291 ? 42.303 39.636 40.350 1.00 9.39 286 PHE A C 1
ATOM 2232 O O . PHE A 1 291 ? 42.226 40.340 39.337 1.00 8.40 286 PHE A O 1
ATOM 2240 N N . GLU A 1 292 ? 42.150 40.133 41.587 1.00 9.23 287 GLU A N 1
ATOM 2241 C CA . GLU A 1 292 ? 41.717 41.516 41.790 1.00 10.74 287 GLU A CA 1
ATOM 2242 C C . GLU A 1 292 ? 42.679 42.537 41.186 1.00 10.43 287 GLU A C 1
ATOM 2243 O O . GLU A 1 292 ? 42.265 43.656 40.853 1.00 11.86 287 GLU A O 1
ATOM 2249 N N . GLU A 1 293 ? 43.955 42.202 41.040 1.00 9.26 288 GLU A N 1
ATOM 2250 C CA . GLU A 1 293 ? 44.888 43.140 40.425 1.00 11.64 288 GLU A CA 1
ATOM 2251 C C . GLU A 1 293 ? 45.255 42.776 38.989 1.00 10.69 288 GLU A C 1
ATOM 2252 O O . GLU A 1 293 ? 46.217 43.335 38.452 1.00 9.94 288 GLU A O 1
ATOM 2258 N N . ASP A 1 294 ? 44.519 41.877 38.344 1.00 8.20 289 ASP A N 1
ATOM 2259 C CA . ASP A 1 294 ? 44.917 41.490 36.997 1.00 7.71 289 ASP A CA 1
ATOM 2260 C C . ASP A 1 294 ? 44.786 42.683 36.052 1.00 6.95 289 ASP A C 1
ATOM 2261 O O . ASP A 1 294 ? 43.780 43.407 36.095 1.00 9.45 289 ASP A O 1
ATOM 2266 N N . PRO A 1 295 ? 45.771 42.908 35.177 1.00 8.84 290 PRO A N 1
ATOM 2267 C CA . PRO A 1 295 ? 45.823 44.188 34.451 1.00 11.82 290 PRO A CA 1
ATOM 2268 C C . PRO A 1 295 ? 44.815 44.323 33.328 1.00 14.45 290 PRO A C 1
ATOM 2269 O O . PRO A 1 295 ? 44.544 45.450 32.905 1.00 14.48 290 PRO A O 1
ATOM 2273 N N . ILE A 1 296 ? 44.260 43.232 32.808 1.00 9.46 291 ILE A N 1
ATOM 2274 C CA . ILE A 1 296 ? 43.348 43.342 31.681 1.00 11.32 291 ILE A CA 1
ATOM 2275 C C . ILE A 1 296 ? 41.954 42.816 32.009 1.00 14.69 291 ILE A C 1
ATOM 2276 O O . ILE A 1 296 ? 41.127 42.666 31.107 1.00 9.55 291 ILE A O 1
ATOM 2281 N N . SER A 1 297 ? 41.664 42.544 33.288 1.00 13.79 292 SER A N 1
ATOM 2282 C CA . SER A 1 297 ? 40.443 41.850 33.669 1.00 9.20 292 SER A CA 1
ATOM 2283 C C . SER A 1 297 ? 39.761 42.583 34.819 1.00 8.08 292 SER A C 1
ATOM 2284 O O . SER A 1 297 ? 40.370 43.425 35.487 1.00 12.95 292 SER A O 1
ATOM 2287 N N . PHE A 1 298 ? 38.481 42.260 35.058 1.00 8.95 293 PHE A N 1
ATOM 2288 C CA . PHE A 1 298 ? 37.727 43.060 36.016 1.00 8.01 293 PHE A CA 1
ATOM 2289 C C . PHE A 1 298 ? 36.989 42.240 37.079 1.00 11.37 293 PHE A C 1
ATOM 2290 O O . PHE A 1 298 ? 35.928 42.659 37.555 1.00 14.23 293 PHE A O 1
ATOM 2298 N N . PHE A 1 299 ? 37.547 41.118 37.515 1.00 10.36 294 PHE A N 1
ATOM 2299 C CA . PHE A 1 299 ? 37.046 40.413 38.693 1.00 8.10 294 PHE A CA 1
ATOM 2300 C C . PHE A 1 299 ? 37.901 40.741 39.913 1.00 12.43 294 PHE A C 1
ATOM 2301 O O . PHE A 1 299 ? 38.957 41.367 39.810 1.00 15.13 294 PHE A O 1
ATOM 2309 N N . LYS A 1 300 ? 37.451 40.275 41.082 1.00 9.86 295 LYS A N 1
ATOM 2310 C CA . LYS A 1 300 ? 38.000 40.731 42.353 1.00 14.02 295 LYS A CA 1
ATOM 2311 C C . LYS A 1 300 ? 38.342 39.560 43.268 1.00 14.21 295 LYS A C 1
ATOM 2312 O O . LYS A 1 300 ? 38.168 39.628 44.485 1.00 12.71 295 LYS A O 1
ATOM 2318 N N . LEU A 1 301 ? 38.847 38.470 42.702 1.00 10.89 296 LEU A N 1
ATOM 2319 C CA . LEU A 1 301 ? 39.300 37.357 43.523 1.00 11.53 296 LEU A CA 1
ATOM 2320 C C . LEU A 1 301 ? 40.605 37.728 44.218 1.00 8.54 296 LEU A C 1
ATOM 2321 O O . LEU A 1 301 ? 41.460 38.398 43.640 1.00 6.62 296 LEU A O 1
ATOM 2326 N N . THR A 1 302 ? 40.752 37.286 45.464 1.00 9.49 297 THR A N 1
ATOM 2327 C CA . THR A 1 302 ? 41.996 37.416 46.208 1.00 8.31 297 THR A CA 1
ATOM 2328 C C . THR A 1 302 ? 42.825 36.141 46.105 1.00 7.90 297 THR A C 1
ATOM 2329 O O . THR A 1 302 ? 42.336 35.073 45.722 1.00 7.50 297 THR A O 1
ATOM 2333 N N . SER A 1 303 ? 44.113 36.277 46.437 1.00 7.56 298 SER A N 1
ATOM 2334 C CA . SER A 1 303 ? 45.006 35.130 46.404 1.00 7.08 298 SER A CA 1
ATOM 2335 C C . SER A 1 303 ? 44.459 33.980 47.234 1.00 8.97 298 SER A C 1
ATOM 2336 O O . SER A 1 303 ? 44.553 32.810 46.841 1.00 9.13 298 SER A O 1
ATOM 2339 N N . GLY A 1 304 ? 43.882 34.291 48.391 1.00 8.36 299 GLY A N 1
ATOM 2340 C CA . GLY A 1 304 ? 43.357 33.239 49.246 1.00 11.92 299 GLY A CA 1
ATOM 2341 C C . GLY A 1 304 ? 42.150 32.541 48.655 1.00 12.07 299 GLY A C 1
ATOM 2342 O O . GLY A 1 304 ? 41.890 31.373 48.959 1.00 13.78 299 GLY A O 1
ATOM 2343 N N . ASP A 1 305 ? 41.405 33.236 47.798 1.00 9.49 300 ASP A N 1
ATOM 2344 C CA . ASP A 1 305 ? 40.265 32.621 47.136 1.00 10.78 300 ASP A CA 1
ATOM 2345 C C . ASP A 1 305 ? 40.695 31.446 46.255 1.00 11.26 300 ASP A C 1
ATOM 2346 O O . ASP A 1 305 ? 39.893 30.536 46.011 1.00 7.72 300 ASP A O 1
ATOM 2351 N N . TYR A 1 306 ? 41.955 31.434 45.780 1.00 7.88 301 TYR A N 1
ATOM 2352 C CA . TYR A 1 306 ? 42.385 30.322 44.927 1.00 10.61 301 TYR A CA 1
ATOM 2353 C C . TYR A 1 306 ? 42.559 29.034 45.716 1.00 9.75 301 TYR A C 1
ATOM 2354 O O . TYR A 1 306 ? 42.408 27.943 45.151 1.00 10.00 301 TYR A O 1
ATOM 2363 N N . LEU A 1 307 ? 42.854 29.133 47.017 1.00 9.04 302 LEU A N 1
ATOM 2364 C CA . LEU A 1 307 ? 42.832 27.951 47.882 1.00 11.42 302 LEU A CA 1
ATOM 2365 C C . LEU A 1 307 ? 41.440 27.336 47.917 1.00 8.96 302 LEU A C 1
ATOM 2366 O O . LEU A 1 307 ? 41.294 26.108 47.885 1.00 10.17 302 LEU A O 1
ATOM 2371 N N . LYS A 1 308 ? 40.408 28.188 47.971 1.00 10.33 303 LYS A N 1
ATOM 2372 C CA . LYS A 1 308 ? 39.022 27.727 48.012 1.00 11.18 303 LYS A CA 1
ATOM 2373 C C . LYS A 1 308 ? 38.595 27.160 46.671 1.00 8.26 303 LYS A C 1
ATOM 2374 O O . LYS A 1 308 ? 37.803 26.215 46.617 1.00 7.33 303 LYS A O 1
ATOM 2380 N N . LEU A 1 309 ? 39.088 27.738 45.575 1.00 8.17 304 LEU A N 1
ATOM 2381 C CA . LEU A 1 309 ? 38.786 27.182 44.260 1.00 7.54 304 LEU A CA 1
ATOM 2382 C C . LEU A 1 309 ? 39.390 25.798 44.120 1.00 10.17 304 LEU A C 1
ATOM 2383 O O . LEU A 1 309 ? 38.716 24.852 43.695 1.00 9.19 304 LEU A O 1
ATOM 2388 N N . GLY A 1 310 ? 40.660 25.656 44.505 1.00 8.95 305 GLY A N 1
ATOM 2389 C CA . GLY A 1 310 ? 41.289 24.350 44.474 1.00 8.00 305 GLY A CA 1
ATOM 2390 C C . GLY A 1 310 ? 40.551 23.316 45.305 1.00 10.90 305 GLY A C 1
ATOM 2391 O O . GLY A 1 310 ? 40.341 22.190 44.861 1.00 10.55 305 GLY A O 1
ATOM 2392 N N . LYS A 1 311 ? 40.128 23.693 46.513 1.00 8.07 306 LYS A N 1
ATOM 2393 C CA . LYS A 1 311 ? 39.432 22.746 47.379 1.00 11.59 306 LYS A CA 1
ATOM 2394 C C . LYS A 1 311 ? 38.104 22.301 46.771 1.00 11.36 306 LYS A C 1
ATOM 2395 O O . LYS A 1 311 ? 37.753 21.117 46.819 1.00 11.50 306 LYS A O 1
ATOM 2401 N N . ARG A 1 312 ? 37.351 23.241 46.199 1.00 11.48 307 ARG A N 1
ATOM 2402 C CA . ARG A 1 312 ? 36.049 22.917 45.619 1.00 10.21 307 ARG A CA 1
ATOM 2403 C C . ARG A 1 312 ? 36.196 21.982 44.427 1.00 12.17 307 ARG A C 1
ATOM 2404 O O . ARG A 1 312 ? 35.340 21.115 44.190 1.00 9.19 307 ARG A O 1
ATOM 2412 N N . LEU A 1 313 ? 37.271 22.147 43.658 1.00 11.31 308 LEU A N 1
ATOM 2413 C CA . LEU A 1 313 ? 37.471 21.289 42.499 1.00 11.09 308 LEU A CA 1
ATOM 2414 C C . LEU A 1 313 ? 37.829 19.871 42.927 1.00 14.79 308 LEU A C 1
ATOM 2415 O O . LEU A 1 313 ? 37.363 18.897 42.319 1.00 12.13 308 LEU A O 1
ATOM 2420 N N . GLU A 1 314 ? 38.629 19.727 43.985 1.00 11.42 309 GLU A N 1
ATOM 2421 C CA . GLU A 1 314 ? 38.932 18.384 44.485 1.00 15.81 309 GLU A CA 1
ATOM 2422 C C . GLU A 1 314 ? 37.677 17.652 44.941 1.00 15.21 309 GLU A C 1
ATOM 2423 O O . GLU A 1 314 ? 37.588 16.428 44.800 1.00 13.65 309 GLU A O 1
ATOM 2429 N N . GLN A 1 315 ? 36.706 18.373 45.492 1.00 12.93 310 GLN A N 1
ATOM 2430 C CA . GLN A 1 315 ? 35.488 17.745 45.985 1.00 13.09 310 GLN A CA 1
ATOM 2431 C C . GLN A 1 315 ? 34.639 17.166 44.863 1.00 13.11 310 GLN A C 1
ATOM 2432 O O . GLN A 1 315 ? 33.712 16.398 45.147 1.00 16.02 310 GLN A O 1
ATOM 2438 N N . LEU A 1 316 ? 34.940 17.497 43.602 1.00 12.26 311 LEU A N 1
ATOM 2439 C CA . LEU A 1 316 ? 34.272 16.837 42.488 1.00 12.02 311 LEU A CA 1
ATOM 2440 C C . LEU A 1 316 ? 34.657 15.365 42.378 1.00 15.91 311 LEU A C 1
ATOM 2441 O O . LEU A 1 316 ? 33.917 14.586 41.764 1.00 14.10 311 LEU A O 1
ATOM 2446 N N . GLY A 1 317 ? 35.790 14.964 42.950 1.00 11.72 312 GLY A N 1
ATOM 2447 C CA . GLY A 1 317 ? 36.153 13.560 42.985 1.00 14.93 312 GLY A CA 1
ATOM 2448 C C . GLY A 1 317 ? 36.511 12.973 41.637 1.00 24.33 312 GLY A C 1
ATOM 2449 O O . GLY A 1 317 ? 36.283 11.780 41.407 1.00 18.27 312 GLY A O 1
ATOM 2450 N N . LEU A 1 318 ? 37.083 13.778 40.741 1.00 16.56 313 LEU A N 1
ATOM 2451 C CA . LEU A 1 318 ? 37.385 13.400 39.370 1.00 10.80 313 LEU A CA 1
ATOM 2452 C C . LEU A 1 318 ? 38.887 13.371 39.115 1.00 18.54 313 LEU A C 1
ATOM 2453 O O . LEU A 1 318 ? 39.627 14.210 39.646 1.00 16.80 313 LEU A O 1
ATOM 2458 N N . PRO A 1 319 ? 39.367 12.432 38.308 1.00 16.68 314 PRO A N 1
ATOM 2459 C CA . PRO A 1 319 ? 40.717 12.586 37.763 1.00 22.02 314 PRO A CA 1
ATOM 2460 C C . PRO A 1 319 ? 40.767 13.886 36.975 1.00 16.85 314 PRO A C 1
ATOM 2461 O O . PRO A 1 319 ? 39.910 14.148 36.127 1.00 11.64 314 PRO A O 1
ATOM 2465 N N . THR A 1 320 ? 41.747 14.728 37.300 1.00 15.32 315 THR A N 1
ATOM 2466 C CA . THR A 1 320 ? 41.705 16.133 36.923 1.00 12.61 315 THR A CA 1
ATOM 2467 C C . THR A 1 320 ? 43.036 16.576 36.334 1.00 16.82 315 THR A C 1
ATOM 2468 O O . THR A 1 320 ? 44.086 16.394 36.955 1.00 15.06 315 THR A O 1
ATOM 2472 N N . VAL A 1 321 ? 42.983 17.177 35.148 1.00 13.57 316 VAL A N 1
ATOM 2473 C CA . VAL A 1 321 ? 44.133 17.825 34.536 1.00 15.91 316 VAL A CA 1
ATOM 2474 C C . VAL A 1 321 ? 43.916 19.331 34.586 1.00 12.66 316 VAL A C 1
ATOM 2475 O O . VAL A 1 321 ? 42.881 19.836 34.124 1.00 10.19 316 VAL A O 1
ATOM 2479 N N . PHE A 1 322 ? 44.882 20.041 35.159 1.00 11.49 317 PHE A N 1
ATOM 2480 C CA . PHE A 1 322 ? 44.910 21.494 35.118 1.00 9.99 317 PHE A CA 1
ATOM 2481 C C . PHE A 1 322 ? 45.807 21.924 33.972 1.00 10.63 317 PHE A C 1
ATOM 2482 O O . PHE A 1 322 ? 46.955 21.477 33.886 1.00 8.59 317 PHE A O 1
ATOM 2490 N N . THR A 1 323 ? 45.290 22.785 33.098 1.00 8.28 318 THR A N 1
ATOM 2491 C CA . THR A 1 323 ? 46.105 23.424 32.066 1.00 11.23 318 THR A CA 1
ATOM 2492 C C . THR A 1 323 ? 46.175 24.918 32.341 1.00 10.70 318 THR A C 1
ATOM 2493 O O . THR A 1 323 ? 45.147 25.565 32.544 1.00 11.41 318 THR A O 1
ATOM 2497 N N . MET A 1 324 ? 47.391 25.459 32.352 1.00 9.44 319 MET A N 1
ATOM 2498 C CA . MET A 1 324 ? 47.581 26.876 32.618 1.00 9.91 319 MET A CA 1
ATOM 2499 C C . MET A 1 324 ? 47.113 27.726 31.437 1.00 8.93 319 MET A C 1
ATOM 2500 O O . MET A 1 324 ? 47.541 27.525 30.294 1.00 7.78 319 MET A O 1
ATOM 2505 N N . GLU A 1 325 ? 46.235 28.687 31.718 1.00 10.95 320 GLU A N 1
ATOM 2506 C CA . GLU A 1 325 ? 45.793 29.638 30.710 1.00 11.75 320 GLU A CA 1
ATOM 2507 C C . GLU A 1 325 ? 46.290 31.045 31.043 1.00 8.51 320 GLU A C 1
ATOM 2508 O O . GLU A 1 325 ? 47.502 31.291 31.074 1.00 10.38 320 GLU A O 1
ATOM 2514 N N . GLY A 1 326 ? 45.381 31.964 31.340 1.00 8.48 321 GLY A N 1
ATOM 2515 C CA . GLY A 1 326 ? 45.738 33.354 31.534 1.00 12.97 321 GLY A CA 1
ATOM 2516 C C . GLY A 1 326 ? 46.203 33.664 32.947 1.00 13.01 321 GLY A C 1
ATOM 2517 O O . GLY A 1 326 ? 46.476 32.781 33.759 1.00 20.82 321 GLY A O 1
ATOM 2518 N N . GLY A 1 327 ? 46.307 34.969 33.228 1.00 13.38 322 GLY A N 1
ATOM 2519 C CA . GLY A 1 327 ? 46.831 35.493 34.483 1.00 14.98 322 GLY A CA 1
ATOM 2520 C C . GLY A 1 327 ? 48.062 36.360 34.265 1.00 14.71 322 GLY A C 1
ATOM 2521 O O . GLY A 1 327 ? 49.113 35.844 33.872 1.00 17.41 322 GLY A O 1
ATOM 2522 N N . TYR A 1 328 ? 47.960 37.673 34.513 1.00 8.93 323 TYR A N 1
ATOM 2523 C CA . TYR A 1 328 ? 48.960 38.620 34.013 1.00 13.96 323 TYR A CA 1
ATOM 2524 C C . TYR A 1 328 ? 49.512 39.585 35.059 1.00 13.17 323 TYR A C 1
ATOM 2525 O O . TYR A 1 328 ? 50.404 40.386 34.739 1.00 8.31 323 TYR A O 1
ATOM 2534 N N . ASP A 1 329 ? 49.055 39.510 36.302 1.00 8.24 324 ASP A N 1
ATOM 2535 C CA . ASP A 1 329 ? 49.719 40.236 37.385 1.00 9.40 324 ASP A CA 1
ATOM 2536 C C . ASP A 1 329 ? 50.866 39.367 37.893 1.00 9.46 324 ASP A C 1
ATOM 2537 O O . ASP A 1 329 ? 50.673 38.482 38.727 1.00 7.18 324 ASP A O 1
ATOM 2542 N N . VAL A 1 330 ? 52.080 39.630 37.413 1.00 10.18 325 VAL A N 1
ATOM 2543 C CA . VAL A 1 330 ? 53.125 38.615 37.506 1.00 13.85 325 VAL A CA 1
ATOM 2544 C C . VAL A 1 330 ? 53.588 38.403 38.947 1.00 8.41 325 VAL A C 1
ATOM 2545 O O . VAL A 1 330 ? 53.885 37.271 39.340 1.00 9.05 325 VAL A O 1
ATOM 2549 N N . ASP A 1 331 ? 53.656 39.462 39.767 1.00 10.80 326 ASP A N 1
ATOM 2550 C CA . ASP A 1 331 ? 54.235 39.251 41.092 1.00 11.71 326 ASP A CA 1
ATOM 2551 C C . ASP A 1 331 ? 53.346 38.368 41.966 1.00 12.25 326 ASP A C 1
ATOM 2552 O O . ASP A 1 331 ? 53.857 37.710 42.882 1.00 9.96 326 ASP A O 1
ATOM 2557 N N . ALA A 1 332 ? 52.060 38.237 41.621 1.00 8.60 327 ALA A N 1
ATOM 2558 C CA . ALA A 1 332 ? 51.114 37.393 42.339 1.00 8.43 327 ALA A CA 1
ATOM 2559 C C . ALA A 1 332 ? 50.817 36.065 41.645 1.00 7.28 327 ALA A C 1
ATOM 2560 O O . ALA A 1 332 ? 50.203 35.183 42.268 1.00 10.53 327 ALA A O 1
ATOM 2562 N N . ILE A 1 333 ? 51.242 35.887 40.391 1.00 6.64 328 ILE A N 1
ATOM 2563 C CA . ILE A 1 333 ? 50.776 34.749 39.596 1.00 7.93 328 ILE A CA 1
ATOM 2564 C C . ILE A 1 333 ? 51.242 33.418 40.181 1.00 11.42 328 ILE A C 1
ATOM 2565 O O . ILE A 1 333 ? 50.510 32.415 40.134 1.00 6.84 328 ILE A O 1
ATOM 2570 N N . GLY A 1 334 ? 52.463 33.365 40.720 1.00 9.33 329 GLY A N 1
ATOM 2571 C CA . GLY A 1 334 ? 52.919 32.129 41.331 1.00 8.05 329 GLY A CA 1
ATOM 2572 C C . GLY A 1 334 ? 52.069 31.732 42.525 1.00 10.20 329 GLY A C 1
ATOM 2573 O O . GLY A 1 334 ? 51.584 30.600 42.613 1.00 9.51 329 GLY A O 1
ATOM 2574 N N . VAL A 1 335 ? 51.859 32.670 43.450 1.00 6.08 330 VAL A N 1
ATOM 2575 C CA . VAL A 1 335 ? 51.039 32.381 44.623 1.00 7.11 330 VAL A CA 1
ATOM 2576 C C . VAL A 1 335 ? 49.628 32.005 44.202 1.00 8.79 330 VAL A C 1
ATOM 2577 O O . VAL A 1 335 ? 49.037 31.060 44.732 1.00 8.78 330 VAL A O 1
ATOM 2581 N N . ASN A 1 336 ? 49.073 32.723 43.233 1.00 7.35 331 ASN A N 1
ATOM 2582 C CA . ASN A 1 336 ? 47.692 32.468 42.835 1.00 8.46 331 ASN A CA 1
ATOM 2583 C C . ASN A 1 336 ? 47.540 31.085 42.209 1.00 7.97 331 ASN A C 1
ATOM 2584 O O . ASN A 1 336 ? 46.668 30.304 42.611 1.00 9.27 331 ASN A O 1
ATOM 2589 N N . ALA A 1 337 ? 48.372 30.762 41.212 1.00 6.98 332 ALA A N 1
ATOM 2590 C CA . ALA A 1 337 ? 48.196 29.487 40.515 1.00 6.76 332 ALA A CA 1
ATOM 2591 C C . ALA A 1 337 ? 48.513 28.302 41.420 1.00 10.76 332 ALA A C 1
ATOM 2592 O O . ALA A 1 337 ? 47.773 27.315 41.443 1.00 7.63 332 ALA A O 1
ATOM 2594 N N . VAL A 1 338 ? 49.631 28.360 42.146 1.00 9.93 333 VAL A N 1
ATOM 2595 C CA . VAL A 1 338 ? 49.975 27.247 43.020 1.00 11.22 333 VAL A CA 1
ATOM 2596 C C . VAL A 1 338 ? 48.959 27.108 44.159 1.00 11.99 333 VAL A C 1
ATOM 2597 O O . VAL A 1 338 ? 48.701 25.992 44.625 1.00 12.40 333 VAL A O 1
ATOM 2601 N N . ASN A 1 339 ? 48.328 28.211 44.588 1.00 7.17 334 ASN A N 1
ATOM 2602 C CA . ASN A 1 339 ? 47.280 28.117 45.609 1.00 8.73 334 ASN A CA 1
ATOM 2603 C C . ASN A 1 339 ? 46.131 27.210 45.166 1.00 11.34 334 ASN A C 1
ATOM 2604 O O . ASN A 1 339 ? 45.522 26.528 46.003 1.00 10.03 334 ASN A O 1
ATOM 2609 N N . VAL A 1 340 ? 45.804 27.198 43.869 1.00 11.97 335 VAL A N 1
ATOM 2610 C CA . VAL A 1 340 ? 44.767 26.289 43.376 1.00 10.18 335 VAL A CA 1
ATOM 2611 C C . VAL A 1 340 ? 45.217 24.845 43.558 1.00 10.02 335 VAL A C 1
ATOM 2612 O O . VAL A 1 340 ? 44.476 24.006 44.076 1.00 15.76 335 VAL A O 1
ATOM 2616 N N . MET A 1 341 ? 46.445 24.537 43.130 1.00 10.01 336 MET A N 1
ATOM 2617 C CA . MET A 1 341 ? 46.976 23.192 43.323 1.00 8.76 336 MET A CA 1
ATOM 2618 C C . MET A 1 341 ? 47.039 22.832 44.795 1.00 6.45 336 MET A C 1
ATOM 2619 O O . MET A 1 341 ? 46.697 21.706 45.186 1.00 12.50 336 MET A O 1
ATOM 2624 N N . GLN A 1 342 ? 47.467 23.776 45.632 1.00 9.05 337 GLN A N 1
ATOM 2625 C CA . GLN A 1 342 ? 47.629 23.485 47.049 1.00 11.74 337 GLN A CA 1
ATOM 2626 C C . GLN A 1 342 ? 46.282 23.351 47.740 1.00 8.99 337 GLN A C 1
ATOM 2627 O O . GLN A 1 342 ? 46.127 22.530 48.648 1.00 7.95 337 GLN A O 1
ATOM 2633 N N . GLY A 1 343 ? 45.300 24.162 47.339 1.00 10.76 338 GLY A N 1
ATOM 2634 C CA . GLY A 1 343 ? 43.955 23.981 47.862 1.00 10.23 338 GLY A CA 1
ATOM 2635 C C . GLY A 1 343 ? 43.360 22.649 47.453 1.00 12.79 338 GLY A C 1
ATOM 2636 O O . GLY A 1 343 ? 42.675 21.992 48.245 1.00 11.18 338 GLY A O 1
ATOM 2637 N N . PHE A 1 344 ? 43.618 22.234 46.211 1.00 8.81 339 PHE A N 1
ATOM 2638 C CA . PHE A 1 344 ? 43.236 20.901 45.756 1.00 9.06 339 PHE A CA 1
ATOM 2639 C C . PHE A 1 344 ? 43.829 19.822 46.650 1.00 12.11 339 PHE A C 1
ATOM 2640 O O . PHE A 1 344 ? 43.154 18.838 46.990 1.00 15.67 339 PHE A O 1
ATOM 2648 N N . GLU A 1 345 ? 45.094 19.985 47.036 1.00 8.72 340 GLU A N 1
ATOM 2649 C CA . GLU A 1 345 ? 45.772 18.993 47.850 1.00 14.38 340 GLU A CA 1
ATOM 2650 C C . GLU A 1 345 ? 45.465 19.116 49.337 1.00 13.82 340 GLU A C 1
ATOM 2651 O O . GLU A 1 345 ? 46.059 18.379 50.131 1.00 17.10 340 GLU A O 1
ATOM 2657 N N . GLY A 1 346 ? 44.586 20.029 49.737 1.00 11.94 341 GLY A N 1
ATOM 2658 C CA . GLY A 1 346 ? 44.148 20.103 51.114 1.00 17.82 341 GLY A CA 1
ATOM 2659 C C . GLY A 1 346 ? 44.626 21.299 51.904 1.00 18.44 341 GLY A C 1
ATOM 2660 O O . GLY A 1 346 ? 44.288 21.393 53.090 1.00 24.42 341 GLY A O 1
ATOM 2661 N N . LYS A 1 347 ? 45.399 22.213 51.314 1.00 13.82 342 LYS A N 1
ATOM 2662 C CA . LYS A 1 347 ? 45.802 23.424 52.021 1.00 16.43 342 LYS A CA 1
ATOM 2663 C C . LYS A 1 347 ? 44.648 24.409 52.075 1.00 14.94 342 LYS A C 1
ATOM 2664 O O . LYS A 1 347 ? 43.963 24.642 51.077 1.00 18.26 342 LYS A O 1
ATOM 2666 N N . SER A 1 348 ? 44.436 24.994 53.250 1.00 30.45 343 SER A N 1
ATOM 2667 C CA . SER A 1 348 ? 43.418 26.024 53.409 1.00 23.06 343 SER A CA 1
ATOM 2668 C C . SER A 1 348 ? 44.016 27.248 54.095 1.00 32.38 343 SER A C 1
ATOM 2669 O O . SER A 1 348 ? 45.166 27.225 54.531 1.00 37.90 343 SER A O 1
ATOM 2673 N N . LEU B 1 3 ? 39.891 70.231 -27.383 1.00 31.28 -2 LEU B N 1
ATOM 2674 C CA . LEU B 1 3 ? 40.181 70.150 -25.953 1.00 31.68 -2 LEU B CA 1
ATOM 2675 C C . LEU B 1 3 ? 38.937 70.393 -25.090 1.00 41.13 -2 LEU B C 1
ATOM 2676 O O . LEU B 1 3 ? 38.683 71.523 -24.656 1.00 40.65 -2 LEU B O 1
ATOM 2678 N N . GLY B 1 4 ? 38.169 69.327 -24.845 1.00 33.61 -1 GLY B N 1
ATOM 2679 C CA . GLY B 1 4 ? 37.001 69.432 -23.998 1.00 22.34 -1 GLY B CA 1
ATOM 2680 C C . GLY B 1 4 ? 37.369 69.618 -22.537 1.00 17.24 -1 GLY B C 1
ATOM 2681 O O . GLY B 1 4 ? 38.495 69.376 -22.109 1.00 23.97 -1 GLY B O 1
ATOM 2682 N N . SER B 1 5 ? 36.399 70.067 -21.750 1.00 13.65 0 SER B N 1
ATOM 2683 C CA . SER B 1 5 ? 36.629 70.369 -20.346 1.00 15.27 0 SER B CA 1
ATOM 2684 C C . SER B 1 5 ? 35.773 69.464 -19.471 1.00 19.23 0 SER B C 1
ATOM 2685 O O . SER B 1 5 ? 34.746 68.938 -19.912 1.00 23.69 0 SER B O 1
ATOM 2688 N N . MET B 1 6 ? 36.212 69.277 -18.223 1.00 18.67 1 MET B N 1
ATOM 2689 C CA . MET B 1 6 ? 35.490 68.455 -17.252 1.00 14.95 1 MET B CA 1
ATOM 2690 C C . MET B 1 6 ? 35.601 69.107 -15.882 1.00 15.41 1 MET B C 1
ATOM 2691 O O . MET B 1 6 ? 36.681 69.551 -15.488 1.00 14.99 1 MET B O 1
ATOM 2696 N N . LYS B 1 7 ? 34.483 69.192 -15.175 1.00 9.63 2 LYS B N 1
ATOM 2697 C CA . LYS B 1 7 ? 34.480 69.800 -13.859 1.00 13.56 2 LYS B CA 1
ATOM 2698 C C . LYS B 1 7 ? 34.949 68.801 -12.815 1.00 15.83 2 LYS B C 1
ATOM 2699 O O . LYS B 1 7 ? 34.726 67.598 -12.935 1.00 12.97 2 LYS B O 1
ATOM 2705 N N A THR B 1 8 ? 35.598 69.321 -11.778 0.71 12.01 3 THR B N 1
ATOM 2706 N N B THR B 1 8 ? 35.608 69.311 -11.781 0.29 12.02 3 THR B N 1
ATOM 2707 C CA A THR B 1 8 ? 36.083 68.524 -10.663 0.71 9.98 3 THR B CA 1
ATOM 2708 C CA B THR B 1 8 ? 36.068 68.490 -10.671 0.29 10.03 3 THR B CA 1
ATOM 2709 C C A THR B 1 8 ? 35.461 69.041 -9.377 0.71 11.06 3 THR B C 1
ATOM 2710 C C B THR B 1 8 ? 35.480 69.028 -9.378 0.29 11.08 3 THR B C 1
ATOM 2711 O O A THR B 1 8 ? 35.440 70.251 -9.138 0.71 11.51 3 THR B O 1
ATOM 2712 O O B THR B 1 8 ? 35.494 70.240 -9.143 0.29 11.51 3 THR B O 1
ATOM 2719 N N . VAL B 1 9 ? 34.971 68.127 -8.547 1.00 9.80 4 VAL B N 1
ATOM 2720 C CA . VAL B 1 9 ? 34.447 68.474 -7.230 1.00 10.46 4 VAL B CA 1
ATOM 2721 C C . VAL B 1 9 ? 35.512 68.113 -6.206 1.00 13.32 4 VAL B C 1
ATOM 2722 O O . VAL B 1 9 ? 36.049 66.996 -6.225 1.00 8.97 4 VAL B O 1
ATOM 2726 N N . PHE B 1 10 ? 35.861 69.073 -5.348 1.00 12.30 5 PHE B N 1
ATOM 2727 C CA . PHE B 1 10 ? 36.942 68.899 -4.387 1.00 13.81 5 PHE B CA 1
ATOM 2728 C C . PHE B 1 10 ? 36.527 69.512 -3.061 1.00 15.78 5 PHE B C 1
ATOM 2729 O O . PHE B 1 10 ? 36.001 70.626 -3.038 1.00 12.34 5 PHE B O 1
ATOM 2737 N N . SER B 1 11 ? 36.765 68.786 -1.965 1.00 12.05 6 SER B N 1
ATOM 2738 C CA . SER B 1 11 ? 36.492 69.276 -0.617 1.00 14.20 6 SER B CA 1
ATOM 2739 C C . SER B 1 11 ? 37.797 69.499 0.138 1.00 16.14 6 SER B C 1
ATOM 2740 O O . SER B 1 11 ? 38.587 68.552 0.290 1.00 12.19 6 SER B O 1
ATOM 2743 N N . PRO B 1 12 ? 38.064 70.715 0.627 1.00 16.68 7 PRO B N 1
ATOM 2744 C CA . PRO B 1 12 ? 39.200 70.903 1.546 1.00 14.92 7 PRO B CA 1
ATOM 2745 C C . PRO B 1 12 ? 39.047 70.129 2.848 1.00 12.80 7 PRO B C 1
ATOM 2746 O O . PRO B 1 12 ? 40.039 69.953 3.571 1.00 14.39 7 PRO B O 1
ATOM 2750 N N . LEU B 1 13 ? 37.840 69.646 3.163 1.00 11.99 8 LEU B N 1
ATOM 2751 C CA . LEU B 1 13 ? 37.627 68.885 4.391 1.00 13.99 8 LEU B CA 1
ATOM 2752 C C . LEU B 1 13 ? 38.340 67.543 4.382 1.00 15.04 8 LEU B C 1
ATOM 2753 O O . LEU B 1 13 ? 38.455 66.919 5.441 1.00 10.29 8 LEU B O 1
ATOM 2758 N N . HIS B 1 14 ? 38.808 67.079 3.219 1.00 11.32 9 HIS B N 1
ATOM 2759 C CA . HIS B 1 14 ? 39.547 65.821 3.180 1.00 8.96 9 HIS B CA 1
ATOM 2760 C C . HIS B 1 14 ? 40.733 65.846 4.132 1.00 11.68 9 HIS B C 1
ATOM 2761 O O . HIS B 1 14 ? 41.068 64.821 4.737 1.00 13.53 9 HIS B O 1
ATOM 2768 N N . SER B 1 15 ? 41.372 67.010 4.287 1.00 14.59 10 SER B N 1
ATOM 2769 C CA . SER B 1 15 ? 42.550 67.129 5.133 1.00 11.08 10 SER B CA 1
ATOM 2770 C C . SER B 1 15 ? 42.220 67.003 6.612 1.00 14.68 10 SER B C 1
ATOM 2771 O O . SER B 1 15 ? 43.147 66.968 7.427 1.00 14.38 10 SER B O 1
ATOM 2774 N N . ARG B 1 16 ? 40.935 66.924 6.970 1.00 15.11 11 ARG B N 1
ATOM 2775 C CA . ARG B 1 16 ? 40.578 66.589 8.342 1.00 15.42 11 ARG B CA 1
ATOM 2776 C C . ARG B 1 16 ? 40.956 65.155 8.689 1.00 17.22 11 ARG B C 1
ATOM 2777 O O . ARG B 1 16 ? 41.116 64.839 9.871 1.00 16.06 11 ARG B O 1
ATOM 2785 N N . ARG B 1 17 ? 41.106 64.282 7.686 1.00 13.28 12 ARG B N 1
ATOM 2786 C CA . ARG B 1 17 ? 41.625 62.934 7.891 1.00 17.47 12 ARG B CA 1
ATOM 2787 C C . ARG B 1 17 ? 43.123 62.958 7.610 1.00 13.83 12 ARG B C 1
ATOM 2788 O O . ARG B 1 17 ? 43.545 63.067 6.457 1.00 14.56 12 ARG B O 1
ATOM 2796 N N . HIS B 1 18 ? 43.920 62.866 8.662 1.00 14.73 13 HIS B N 1
ATOM 2797 C CA . HIS B 1 18 ? 45.359 62.875 8.527 1.00 11.64 13 HIS B CA 1
ATOM 2798 C C . HIS B 1 18 ? 45.903 61.972 9.633 1.00 16.36 13 HIS B C 1
ATOM 2799 O O . HIS B 1 18 ? 46.548 62.405 10.589 1.00 21.00 13 HIS B O 1
ATOM 2806 N N . VAL B 1 19 ? 45.639 60.675 9.495 1.00 11.43 14 VAL B N 1
ATOM 2807 C CA . VAL B 1 19 ? 46.059 59.743 10.531 1.00 11.26 14 VAL B CA 1
ATOM 2808 C C . VAL B 1 19 ? 47.570 59.588 10.511 1.00 13.24 14 VAL B C 1
ATOM 2809 O O . VAL B 1 19 ? 48.247 59.837 9.503 1.00 18.97 14 VAL B O 1
ATOM 2813 N N . LYS B 1 20 ? 48.101 59.156 11.646 1.00 14.49 15 LYS B N 1
ATOM 2814 C CA . LYS B 1 20 ? 49.537 59.081 11.851 1.00 17.85 15 LYS B CA 1
ATOM 2815 C C . LYS B 1 20 ? 50.088 57.668 11.740 1.00 21.93 15 LYS B C 1
ATOM 2816 O O . LYS B 1 20 ? 51.308 57.500 11.643 1.00 15.63 15 LYS B O 1
ATOM 2822 N N . THR B 1 21 ? 49.235 56.649 11.744 1.00 14.75 16 THR B N 1
ATOM 2823 C CA . THR B 1 21 ? 49.719 55.281 11.848 1.00 13.29 16 THR B CA 1
ATOM 2824 C C . THR B 1 21 ? 48.934 54.376 10.918 1.00 9.70 16 THR B C 1
ATOM 2825 O O . THR B 1 21 ? 47.729 54.557 10.737 1.00 9.38 16 THR B O 1
ATOM 2829 N N . GLU B 1 22 ? 49.628 53.406 10.334 1.00 14.74 17 GLU B N 1
ATOM 2830 C CA . GLU B 1 22 ? 49.018 52.345 9.544 1.00 8.25 17 GLU B CA 1
ATOM 2831 C C . GLU B 1 22 ? 49.718 51.044 9.900 1.00 12.09 17 GLU B C 1
ATOM 2832 O O . GLU B 1 22 ? 50.949 50.989 9.939 1.00 11.11 17 GLU B O 1
ATOM 2838 N N . LEU B 1 23 ? 48.938 50.015 10.195 1.00 10.93 18 LEU B N 1
ATOM 2839 C CA . LEU B 1 23 ? 49.500 48.704 10.464 1.00 8.85 18 LEU B CA 1
ATOM 2840 C C . LEU B 1 23 ? 49.898 48.063 9.142 1.00 18.01 18 LEU B C 1
ATOM 2841 O O . LEU B 1 23 ? 49.100 48.019 8.202 1.00 17.16 18 LEU B O 1
ATOM 2846 N N . ASP B 1 24 ? 51.135 47.573 9.068 1.00 10.83 19 ASP B N 1
ATOM 2847 C CA . ASP B 1 24 ? 51.691 47.117 7.804 1.00 10.71 19 ASP B CA 1
ATOM 2848 C C . ASP B 1 24 ? 52.942 46.304 8.090 1.00 8.20 19 ASP B C 1
ATOM 2849 O O . ASP B 1 24 ? 53.910 46.835 8.640 1.00 13.52 19 ASP B O 1
ATOM 2854 N N . GLY B 1 25 ? 52.941 45.026 7.727 1.00 12.35 20 GLY B N 1
ATOM 2855 C CA . GLY B 1 25 ? 54.099 44.195 8.021 1.00 9.25 20 GLY B CA 1
ATOM 2856 C C . GLY B 1 25 ? 54.470 44.154 9.485 1.00 12.75 20 GLY B C 1
ATOM 2857 O O . GLY B 1 25 ? 55.659 44.075 9.817 1.00 14.04 20 GLY B O 1
ATOM 2858 N N . GLY B 1 26 ? 53.483 44.224 10.379 1.00 10.58 21 GLY B N 1
ATOM 2859 C CA . GLY B 1 26 ? 53.744 44.130 11.796 1.00 11.44 21 GLY B CA 1
ATOM 2860 C C . GLY B 1 26 ? 54.239 45.397 12.454 1.00 11.19 21 GLY B C 1
ATOM 2861 O O . GLY B 1 26 ? 54.536 45.370 13.653 1.00 14.60 21 GLY B O 1
ATOM 2862 N N . LEU B 1 27 ? 54.330 46.503 11.715 1.00 10.32 22 LEU B N 1
ATOM 2863 C CA . LEU B 1 27 ? 54.771 47.785 12.237 1.00 17.48 22 LEU B CA 1
ATOM 2864 C C . LEU B 1 27 ? 53.681 48.830 12.022 1.00 15.36 22 LEU B C 1
ATOM 2865 O O . LEU B 1 27 ? 52.820 48.691 11.150 1.00 13.99 22 LEU B O 1
ATOM 2870 N N . LEU B 1 28 ? 53.723 49.880 12.834 1.00 12.91 23 LEU B N 1
ATOM 2871 C CA . LEU B 1 28 ? 52.875 51.046 12.628 1.00 14.86 23 LEU B CA 1
ATOM 2872 C C . LEU B 1 28 ? 53.684 52.051 11.819 1.00 19.97 23 LEU B C 1
ATOM 2873 O O . LEU B 1 28 ? 54.647 52.640 12.323 1.00 25.53 23 LEU B O 1
ATOM 2878 N N . ILE B 1 29 ? 53.318 52.210 10.552 1.00 17.06 24 ILE B N 1
ATOM 2879 C CA . ILE B 1 29 ? 54.093 52.989 9.602 1.00 13.00 24 ILE B CA 1
ATOM 2880 C C . ILE B 1 29 ? 53.316 54.239 9.217 1.00 19.76 24 ILE B C 1
ATOM 2881 O O . ILE B 1 29 ? 52.150 54.410 9.567 1.00 12.48 24 ILE B O 1
ATOM 2886 N N . GLU B 1 30 ? 53.981 55.111 8.456 1.00 13.46 25 GLU B N 1
ATOM 2887 C CA . GLU B 1 30 ? 53.329 56.272 7.869 1.00 15.65 25 GLU B CA 1
ATOM 2888 C C . GLU B 1 30 ? 52.267 55.819 6.870 1.00 17.00 25 GLU B C 1
ATOM 2889 O O . GLU B 1 30 ? 52.575 55.034 5.965 1.00 18.62 25 GLU B O 1
ATOM 2895 N N . PRO B 1 31 ? 51.025 56.286 6.988 1.00 16.41 26 PRO B N 1
ATOM 2896 C CA . PRO B 1 31 ? 49.956 55.748 6.135 1.00 10.04 26 PRO B CA 1
ATOM 2897 C C . PRO B 1 31 ? 50.163 56.094 4.664 1.00 13.27 26 PRO B C 1
ATOM 2898 O O . PRO B 1 31 ? 50.650 57.171 4.321 1.00 11.85 26 PRO B O 1
ATOM 2902 N N . HIS B 1 32 ? 49.774 55.166 3.787 1.00 14.08 27 HIS B N 1
ATOM 2903 C CA . HIS B 1 32 ? 49.927 55.403 2.349 1.00 12.52 27 HIS B CA 1
ATOM 2904 C C . HIS B 1 32 ? 48.882 56.378 1.832 1.00 11.65 27 HIS B C 1
ATOM 2905 O O . HIS B 1 32 ? 49.161 57.171 0.928 1.00 13.41 27 HIS B O 1
ATOM 2912 N N . GLU B 1 33 ? 47.660 56.307 2.365 1.00 14.16 28 GLU B N 1
ATOM 2913 C CA . GLU B 1 33 ? 46.541 57.118 1.870 1.00 14.64 28 GLU B CA 1
ATOM 2914 C C . GLU B 1 33 ? 46.585 58.489 2.550 1.00 17.08 28 GLU B C 1
ATOM 2915 O O . GLU B 1 33 ? 45.797 58.812 3.443 1.00 11.67 28 GLU B O 1
ATOM 2921 N N . LYS B 1 34 ? 47.504 59.317 2.079 1.00 11.60 29 LYS B N 1
ATOM 2922 C CA . LYS B 1 34 ? 47.918 60.532 2.755 1.00 11.67 29 LYS B CA 1
ATOM 2923 C C . LYS B 1 34 ? 47.328 61.771 2.091 1.00 15.09 29 LYS B C 1
ATOM 2924 O O . LYS B 1 34 ? 46.993 61.755 0.902 1.00 12.32 29 LYS B O 1
ATOM 2930 N N . PRO B 1 35 ? 47.196 62.879 2.836 1.00 13.31 30 PRO B N 1
ATOM 2931 C CA . PRO B 1 35 ? 46.495 64.047 2.277 1.00 10.92 30 PRO B CA 1
ATOM 2932 C C . PRO B 1 35 ? 47.137 64.589 1.016 1.00 12.78 30 PRO B C 1
ATOM 2933 O O . PRO B 1 35 ? 46.439 65.173 0.179 1.00 12.67 30 PRO B O 1
ATOM 2937 N N . SER B 1 36 ? 48.442 64.396 0.830 1.00 10.55 31 SER B N 1
ATOM 2938 C CA . SER B 1 36 ? 49.052 64.936 -0.377 1.00 10.95 31 SER B CA 1
ATOM 2939 C C . SER B 1 36 ? 48.573 64.244 -1.642 1.00 9.32 31 SER B C 1
ATOM 2940 O O . SER B 1 36 ? 48.807 64.763 -2.736 1.00 11.79 31 SER B O 1
ATOM 2943 N N . ARG B 1 37 ? 47.905 63.100 -1.539 1.00 11.13 32 ARG B N 1
ATOM 2944 C CA . ARG B 1 37 ? 47.319 62.507 -2.737 1.00 13.02 32 ARG B CA 1
ATOM 2945 C C . ARG B 1 37 ? 46.283 63.445 -3.339 1.00 12.44 32 ARG B C 1
ATOM 2946 O O . ARG B 1 37 ? 46.320 63.758 -4.534 1.00 11.10 32 ARG B O 1
ATOM 2954 N N . ALA B 1 38 ? 45.365 63.932 -2.510 1.00 10.18 33 ALA B N 1
ATOM 2955 C CA . ALA B 1 38 ? 44.308 64.802 -3.010 1.00 11.88 33 ALA B CA 1
ATOM 2956 C C . ALA B 1 38 ? 44.857 66.158 -3.435 1.00 11.15 33 ALA B C 1
ATOM 2957 O O . ALA B 1 38 ? 44.409 66.730 -4.437 1.00 8.51 33 ALA B O 1
ATOM 2959 N N . GLU B 1 39 ? 45.823 66.697 -2.688 1.00 11.05 34 GLU B N 1
ATOM 2960 C CA . GLU B 1 39 ? 46.366 67.996 -3.061 1.00 8.85 34 GLU B CA 1
ATOM 2961 C C . GLU B 1 39 ? 47.156 67.898 -4.360 1.00 7.51 34 GLU B C 1
ATOM 2962 O O . GLU B 1 39 ? 47.065 68.788 -5.205 1.00 9.91 34 GLU B O 1
ATOM 2968 N N . THR B 1 40 ? 47.900 66.806 -4.560 1.00 14.32 35 THR B N 1
ATOM 2969 C CA . THR B 1 40 ? 48.680 66.687 -5.791 1.00 15.08 35 THR B CA 1
ATOM 2970 C C . THR B 1 40 ? 47.775 66.557 -7.011 1.00 11.82 35 THR B C 1
ATOM 2971 O O . THR B 1 40 ? 48.039 67.173 -8.049 1.00 12.95 35 THR B O 1
ATOM 2975 N N . ILE B 1 41 ? 46.702 65.765 -6.911 1.00 10.77 36 ILE B N 1
ATOM 2976 C CA . ILE B 1 41 ? 45.740 65.702 -8.010 1.00 10.51 36 ILE B CA 1
ATOM 2977 C C . ILE B 1 41 ? 45.121 67.075 -8.258 1.00 13.89 36 ILE B C 1
ATOM 2978 O O . ILE B 1 41 ? 45.068 67.555 -9.397 1.00 10.35 36 ILE B O 1
ATOM 2983 N N . LEU B 1 42 ? 44.646 67.731 -7.199 1.00 8.34 37 LEU B N 1
ATOM 2984 C CA . LEU B 1 42 ? 44.000 69.028 -7.386 1.00 11.21 37 LEU B CA 1
ATOM 2985 C C . LEU B 1 42 ? 44.935 70.026 -8.068 1.00 12.18 37 LEU B C 1
ATOM 2986 O O . LEU B 1 42 ? 44.511 70.793 -8.943 1.00 10.59 37 LEU B O 1
ATOM 2991 N N . ALA B 1 43 ? 46.211 70.035 -7.675 1.00 10.11 38 ALA B N 1
ATOM 2992 C CA . ALA B 1 43 ? 47.161 70.954 -8.281 1.00 9.62 38 ALA B CA 1
ATOM 2993 C C . ALA B 1 43 ? 47.337 70.656 -9.764 1.00 14.99 38 ALA B C 1
ATOM 2994 O O . ALA B 1 43 ? 47.540 71.581 -10.561 1.00 15.36 38 ALA B O 1
ATOM 2996 N N . ARG B 1 44 ? 47.242 69.380 -10.155 1.00 7.30 39 ARG B N 1
ATOM 2997 C CA . ARG B 1 44 ? 47.365 69.040 -11.570 1.00 11.56 39 ARG B CA 1
ATOM 2998 C C . ARG B 1 44 ? 46.102 69.389 -12.341 1.00 11.08 39 ARG B C 1
ATOM 2999 O O . ARG B 1 44 ? 46.185 69.764 -13.516 1.00 13.55 39 ARG B O 1
ATOM 3007 N N . VAL B 1 45 ? 44.935 69.286 -11.702 1.00 9.73 40 VAL B N 1
ATOM 3008 C CA . VAL B 1 45 ? 43.698 69.778 -12.312 1.00 9.06 40 VAL B CA 1
ATOM 3009 C C . VAL B 1 45 ? 43.824 71.254 -12.647 1.00 12.78 40 VAL B C 1
ATOM 3010 O O . VAL B 1 45 ? 43.480 71.692 -13.752 1.00 13.20 40 VAL B O 1
ATOM 3014 N N . LYS B 1 46 ? 44.293 72.053 -11.682 1.00 11.79 41 LYS B N 1
ATOM 3015 C CA . LYS B 1 46 ? 44.496 73.471 -11.941 1.00 14.45 41 LYS B CA 1
ATOM 3016 C C . LYS B 1 46 ? 45.533 73.675 -13.030 1.00 15.16 41 LYS B C 1
ATOM 3017 O O . LYS B 1 46 ? 45.338 74.488 -13.938 1.00 13.69 41 LYS B O 1
ATOM 3023 N N . ASP B 1 47 ? 46.634 72.926 -12.965 1.00 14.19 42 ASP B N 1
ATOM 3024 C CA . ASP B 1 47 ? 47.752 73.162 -13.872 1.00 17.05 42 ASP B CA 1
ATOM 3025 C C . ASP B 1 47 ? 47.374 72.854 -15.316 1.00 17.54 42 ASP B C 1
ATOM 3026 O O . ASP B 1 47 ? 47.726 73.607 -16.234 1.00 14.30 42 ASP B O 1
ATOM 3031 N N . GLN B 1 48 ? 46.641 71.768 -15.536 1.00 19.20 43 GLN B N 1
ATOM 3032 C CA . GLN B 1 48 ? 46.183 71.417 -16.870 1.00 15.04 43 GLN B CA 1
ATOM 3033 C C . GLN B 1 48 ? 44.936 72.169 -17.295 1.00 17.93 43 GLN B C 1
ATOM 3034 O O . GLN B 1 48 ? 44.518 72.007 -18.447 1.00 10.97 43 GLN B O 1
ATOM 3040 N N . ALA B 1 49 ? 44.346 72.981 -16.410 1.00 14.43 44 ALA B N 1
ATOM 3041 C CA . ALA B 1 49 ? 43.134 73.740 -16.723 1.00 15.77 44 ALA B CA 1
ATOM 3042 C C . ALA B 1 49 ? 42.031 72.812 -17.221 1.00 15.27 44 ALA B C 1
ATOM 3043 O O . ALA B 1 49 ? 41.336 73.113 -18.191 1.00 18.96 44 ALA B O 1
ATOM 3045 N N . LEU B 1 50 ? 41.894 71.653 -16.558 1.00 16.91 45 LEU B N 1
ATOM 3046 C CA . LEU B 1 50 ? 40.968 70.622 -17.023 1.00 14.78 45 LEU B CA 1
ATOM 3047 C C . LEU B 1 50 ? 39.538 71.146 -17.085 1.00 15.65 45 LEU B C 1
ATOM 3048 O O . LEU B 1 50 ? 38.773 70.788 -17.988 1.00 19.04 45 LEU B O 1
ATOM 3053 N N . GLY B 1 51 ? 39.167 72.003 -16.146 1.00 11.64 46 GLY B N 1
ATOM 3054 C CA . GLY B 1 51 ? 37.824 72.539 -16.106 1.00 9.96 46 GLY B CA 1
ATOM 3055 C C . GLY B 1 51 ? 37.563 73.184 -14.759 1.00 12.80 46 GLY B C 1
ATOM 3056 O O . GLY B 1 51 ? 38.462 73.320 -13.933 1.00 15.07 46 GLY B O 1
ATOM 3057 N N . GLU B 1 52 ? 36.316 73.587 -14.560 1.00 12.83 47 GLU B N 1
ATOM 3058 C CA . GLU B 1 52 ? 35.957 74.294 -13.336 1.00 19.37 47 GLU B CA 1
ATOM 3059 C C . GLU B 1 52 ? 36.065 73.379 -12.119 1.00 16.26 47 GLU B C 1
ATOM 3060 O O . GLU B 1 52 ? 35.690 72.207 -12.172 1.00 16.22 47 GLU B O 1
ATOM 3066 N N . ILE B 1 53 ? 36.555 73.934 -11.010 1.00 16.10 48 ILE B N 1
ATOM 3067 C CA . ILE B 1 53 ? 36.661 73.227 -9.737 1.00 12.65 48 ILE B CA 1
ATOM 3068 C C . ILE B 1 53 ? 35.618 73.798 -8.784 1.00 17.74 48 ILE B C 1
ATOM 3069 O O . ILE B 1 53 ? 35.491 75.021 -8.661 1.00 17.66 48 ILE B O 1
ATOM 3074 N N . LEU B 1 54 ? 34.886 72.920 -8.094 1.00 12.36 49 LEU B N 1
ATOM 3075 C CA . LEU B 1 54 ? 33.860 73.388 -7.175 1.00 17.71 49 LEU B CA 1
ATOM 3076 C C . LEU B 1 54 ? 33.890 72.572 -5.895 1.00 11.95 49 LEU B C 1
ATOM 3077 O O . LEU B 1 54 ? 34.300 71.413 -5.893 1.00 13.52 49 LEU B O 1
ATOM 3082 N N . GLU B 1 55 ? 33.465 73.200 -4.795 1.00 10.82 50 GLU B N 1
ATOM 3083 C CA . GLU B 1 55 ? 33.250 72.466 -3.558 1.00 12.48 50 GLU B CA 1
ATOM 3084 C C . GLU B 1 55 ? 31.924 71.701 -3.616 1.00 15.30 50 GLU B C 1
ATOM 3085 O O . GLU B 1 55 ? 31.028 72.056 -4.390 1.00 14.64 50 GLU B O 1
ATOM 3091 N N . PRO B 1 56 ? 31.780 70.624 -2.834 1.00 13.85 51 PRO B N 1
ATOM 3092 C CA . PRO B 1 56 ? 30.519 69.873 -2.840 1.00 12.39 51 PRO B CA 1
ATOM 3093 C C . PRO B 1 56 ? 29.403 70.612 -2.116 1.00 12.62 51 PRO B C 1
ATOM 3094 O O . PRO B 1 56 ? 29.633 71.533 -1.326 1.00 12.90 51 PRO B O 1
ATOM 3098 N N . GLU B 1 57 ? 28.175 70.159 -2.374 1.00 19.49 52 GLU B N 1
ATOM 3099 C CA . GLU B 1 57 ? 27.021 70.545 -1.574 1.00 14.63 52 GLU B CA 1
ATOM 3100 C C . GLU B 1 57 ? 26.798 69.507 -0.481 1.00 20.75 52 GLU B C 1
ATOM 3101 O O . GLU B 1 57 ? 27.231 68.359 -0.596 1.00 17.54 52 GLU B O 1
ATOM 3107 N N . GLU B 1 58 ? 26.132 69.933 0.595 1.00 15.13 53 GLU B N 1
ATOM 3108 C CA . GLU B 1 58 ? 25.765 69.047 1.696 1.00 13.31 53 GLU B CA 1
ATOM 3109 C C . GLU B 1 58 ? 24.471 68.346 1.314 1.00 14.27 53 GLU B C 1
ATOM 3110 O O . GLU B 1 58 ? 23.426 68.992 1.175 1.00 18.82 53 GLU B O 1
ATOM 3116 N N . PHE B 1 59 ? 24.532 67.034 1.117 1.00 13.81 54 PHE B N 1
ATOM 3117 C CA . PHE B 1 59 ? 23.334 66.270 0.822 1.00 12.95 54 PHE B CA 1
ATOM 3118 C C . PHE B 1 59 ? 22.749 65.592 2.051 1.00 13.31 54 PHE B C 1
ATOM 3119 O O . PHE B 1 59 ? 21.659 65.025 1.965 1.00 18.22 54 PHE B O 1
ATOM 3127 N N . GLY B 1 60 ? 23.442 65.641 3.181 1.00 16.47 55 GLY B N 1
ATOM 3128 C CA . GLY B 1 60 ? 22.979 64.967 4.371 1.00 16.84 55 GLY B CA 1
ATOM 3129 C C . GLY B 1 60 ? 23.203 63.470 4.299 1.00 17.30 55 GLY B C 1
ATOM 3130 O O . GLY B 1 60 ? 23.715 62.920 3.318 1.00 13.30 55 GLY B O 1
ATOM 3131 N N . LEU B 1 61 ? 22.799 62.799 5.377 1.00 12.52 56 LEU B N 1
ATOM 3132 C CA . LEU B 1 61 ? 22.977 61.359 5.512 1.00 15.48 56 LEU B CA 1
ATOM 3133 C C . LEU B 1 61 ? 21.985 60.550 4.687 1.00 17.01 56 LEU B C 1
ATOM 3134 O O . LEU B 1 61 ? 22.174 59.343 4.537 1.00 10.17 56 LEU B O 1
ATOM 3139 N N . GLY B 1 62 ? 20.935 61.174 4.162 1.00 14.52 57 GLY B N 1
ATOM 3140 C CA . GLY B 1 62 ? 19.949 60.483 3.366 1.00 11.84 57 GLY B CA 1
ATOM 3141 C C . GLY B 1 62 ? 20.520 59.610 2.258 1.00 14.11 57 GLY B C 1
ATOM 3142 O O . GLY B 1 62 ? 20.295 58.399 2.227 1.00 11.77 57 GLY B O 1
ATOM 3143 N N . PRO B 1 63 ? 21.245 60.205 1.309 1.00 13.40 58 PRO B N 1
ATOM 3144 C CA . PRO B 1 63 ? 21.790 59.391 0.209 1.00 16.47 58 PRO B CA 1
ATOM 3145 C C . PRO B 1 63 ? 22.851 58.397 0.660 1.00 14.61 58 PRO B C 1
ATOM 3146 O O . PRO B 1 63 ? 23.005 57.340 0.031 1.00 10.33 58 PRO B O 1
ATOM 3150 N N . VAL B 1 64 ? 23.577 58.699 1.738 1.00 11.02 59 VAL B N 1
ATOM 3151 C CA . VAL B 1 64 ? 24.558 57.758 2.270 1.00 9.47 59 VAL B CA 1
ATOM 3152 C C . VAL B 1 64 ? 23.865 56.523 2.834 1.00 15.56 59 VAL B C 1
ATOM 3153 O O . VAL B 1 64 ? 24.337 55.394 2.658 1.00 14.46 59 VAL B O 1
ATOM 3157 N N . LYS B 1 65 ? 22.734 56.710 3.517 1.00 13.31 60 LYS B N 1
ATOM 3158 C CA . LYS B 1 65 ? 22.024 55.557 4.060 1.00 10.50 60 LYS B CA 1
ATOM 3159 C C . LYS B 1 65 ? 21.194 54.817 3.024 1.00 11.83 60 LYS B C 1
ATOM 3160 O O . LYS B 1 65 ? 20.525 53.846 3.381 1.00 11.93 60 LYS B O 1
ATOM 3166 N N . ARG B 1 66 ? 21.202 55.236 1.757 1.00 9.45 61 ARG B N 1
ATOM 3167 C CA . ARG B 1 66 ? 20.633 54.375 0.726 1.00 8.82 61 ARG B CA 1
ATOM 3168 C C . ARG B 1 66 ? 21.554 53.203 0.436 1.00 10.03 61 ARG B C 1
ATOM 3169 O O . ARG B 1 66 ? 21.121 52.212 -0.164 1.00 13.30 61 ARG B O 1
ATOM 3177 N N . VAL B 1 67 ? 22.800 53.290 0.894 1.00 6.72 62 VAL B N 1
ATOM 3178 C CA . VAL B 1 67 ? 23.803 52.258 0.687 1.00 9.55 62 VAL B CA 1
ATOM 3179 C C . VAL B 1 67 ? 24.227 51.610 2.003 1.00 6.58 62 VAL B C 1
ATOM 3180 O O . VAL B 1 67 ? 24.412 50.394 2.073 1.00 10.65 62 VAL B O 1
ATOM 3184 N N . HIS B 1 68 ? 24.393 52.408 3.052 1.00 10.54 63 HIS B N 1
ATOM 3185 C CA . HIS B 1 68 ? 24.985 51.968 4.304 1.00 7.53 63 HIS B CA 1
ATOM 3186 C C . HIS B 1 68 ? 23.930 51.885 5.394 1.00 9.10 63 HIS B C 1
ATOM 3187 O O . HIS B 1 68 ? 22.987 52.676 5.415 1.00 11.53 63 HIS B O 1
ATOM 3194 N N . THR B 1 69 ? 24.098 50.924 6.302 1.00 8.71 64 THR B N 1
ATOM 3195 C CA . THR B 1 69 ? 23.121 50.739 7.368 1.00 8.55 64 THR B CA 1
ATOM 3196 C C . THR B 1 69 ? 23.217 51.876 8.381 1.00 11.87 64 THR B C 1
ATOM 3197 O O . THR B 1 69 ? 24.287 52.439 8.617 1.00 12.69 64 THR B O 1
ATOM 3201 N N . ALA B 1 70 ? 22.074 52.206 8.990 1.00 9.07 65 ALA B N 1
ATOM 3202 C CA . ALA B 1 70 ? 22.042 53.304 9.955 1.00 14.68 65 ALA B CA 1
ATOM 3203 C C . ALA B 1 70 ? 22.961 53.037 11.142 1.00 13.81 65 ALA B C 1
ATOM 3204 O O . ALA B 1 70 ? 23.607 53.961 11.657 1.00 10.70 65 ALA B O 1
ATOM 3206 N N . ASP B 1 71 ? 23.043 51.778 11.588 1.00 15.58 66 ASP B N 1
ATOM 3207 C CA . ASP B 1 71 ? 23.922 51.444 12.710 1.00 15.86 66 ASP B CA 1
ATOM 3208 C C . ASP B 1 71 ? 25.379 51.674 12.351 1.00 16.27 66 ASP B C 1
ATOM 3209 O O . ASP B 1 71 ? 26.175 52.107 13.192 1.00 11.62 66 ASP B O 1
ATOM 3214 N N . TYR B 1 72 ? 25.746 51.374 11.104 1.00 14.71 67 TYR B N 1
ATOM 3215 C CA . TYR B 1 72 ? 27.112 51.602 10.653 1.00 11.01 67 TYR B CA 1
ATOM 3216 C C . TYR B 1 72 ? 27.426 53.088 10.609 1.00 5.71 67 TYR B C 1
ATOM 3217 O O . TYR B 1 72 ? 28.491 53.519 11.066 1.00 9.34 67 TYR B O 1
ATOM 3226 N N . VAL B 1 73 ? 26.495 53.888 10.080 1.00 10.64 68 VAL B N 1
ATOM 3227 C CA . VAL B 1 73 ? 26.699 55.328 9.977 1.00 9.20 68 VAL B CA 1
ATOM 3228 C C . VAL B 1 73 ? 26.829 55.946 11.361 1.00 13.84 68 VAL B C 1
ATOM 3229 O O . VAL B 1 73 ? 27.665 56.829 11.592 1.00 11.58 68 VAL B O 1
ATOM 3233 N N . SER B 1 74 ? 26.012 55.480 12.304 1.00 11.83 69 SER B N 1
ATOM 3234 C CA . SER B 1 74 ? 26.123 55.922 13.685 1.00 10.62 69 SER B CA 1
ATOM 3235 C C . SER B 1 74 ? 27.479 55.558 14.270 1.00 13.61 69 SER B C 1
ATOM 3236 O O . SER B 1 74 ? 28.123 56.378 14.933 1.00 12.79 69 SER B O 1
ATOM 3239 N N . PHE B 1 75 ? 27.926 54.321 14.042 1.00 12.46 70 PHE B N 1
ATOM 3240 C CA . PHE B 1 75 ? 29.209 53.896 14.591 1.00 11.44 70 PHE B CA 1
ATOM 3241 C C . PHE B 1 75 ? 30.335 54.831 14.160 1.00 11.75 70 PHE B C 1
ATOM 3242 O O . PHE B 1 75 ? 31.150 55.252 14.988 1.00 11.77 70 PHE B O 1
ATOM 3250 N N . LEU B 1 76 ? 30.396 55.173 12.866 1.00 14.03 71 LEU B N 1
ATOM 3251 C CA . LEU B 1 76 ? 31.489 56.007 12.370 1.00 9.13 71 LEU B CA 1
ATOM 3252 C C . LEU B 1 76 ? 31.464 57.394 13.003 1.00 13.80 71 LEU B C 1
ATOM 3253 O O . LEU B 1 76 ? 32.519 57.981 13.277 1.00 11.47 71 LEU B O 1
ATOM 3258 N N . GLU B 1 77 ? 30.264 57.923 13.270 1.00 11.18 72 GLU B N 1
ATOM 3259 C CA . GLU B 1 77 ? 30.163 59.248 13.876 1.00 13.42 72 GLU B CA 1
ATOM 3260 C C . GLU B 1 77 ? 30.687 59.263 15.305 1.00 13.59 72 GLU B C 1
ATOM 3261 O O . GLU B 1 77 ? 31.274 60.261 15.741 1.00 12.32 72 GLU B O 1
ATOM 3267 N N . THR B 1 78 ? 30.475 58.181 16.055 1.00 14.13 73 THR B N 1
ATOM 3268 C CA . THR B 1 78 ? 30.804 58.154 17.476 1.00 14.24 73 THR B CA 1
ATOM 3269 C C . THR B 1 78 ? 32.082 57.383 17.800 1.00 10.61 73 THR B C 1
ATOM 3270 O O . THR B 1 78 ? 32.534 57.444 18.946 1.00 12.66 73 THR B O 1
ATOM 3274 N N . CYS B 1 79 ? 32.668 56.679 16.827 1.00 8.39 74 CYS B N 1
ATOM 3275 C CA . CYS B 1 79 ? 33.784 55.770 17.085 1.00 9.14 74 CYS B CA 1
ATOM 3276 C C . CYS B 1 79 ? 34.906 56.453 17.847 1.00 7.84 74 CYS B C 1
ATOM 3277 O O . CYS B 1 79 ? 35.329 55.987 18.910 1.00 10.15 74 CYS B O 1
ATOM 3280 N N . TRP B 1 80 ? 35.410 57.561 17.303 1.00 13.16 75 TRP B N 1
ATOM 3281 C CA . TRP B 1 80 ? 36.590 58.208 17.867 1.00 12.51 75 TRP B CA 1
ATOM 3282 C C . TRP B 1 80 ? 36.305 58.793 19.253 1.00 12.43 75 TRP B C 1
ATOM 3283 O O . TRP B 1 80 ? 37.149 58.703 20.150 1.00 18.11 75 TRP B O 1
ATOM 3294 N N . ASP B 1 81 ? 35.132 59.393 19.451 1.00 15.96 76 ASP B N 1
ATOM 3295 C CA . ASP B 1 81 ? 34.788 59.907 20.778 1.00 15.44 76 ASP B CA 1
ATOM 3296 C C . ASP B 1 81 ? 34.747 58.786 21.804 1.00 12.20 76 ASP B C 1
ATOM 3297 O O . ASP B 1 81 ? 35.266 58.925 22.918 1.00 17.72 76 ASP B O 1
ATOM 3302 N N . GLU B 1 82 ? 34.101 57.675 21.451 1.00 14.40 77 GLU B N 1
ATOM 3303 C CA . GLU B 1 82 ? 34.044 56.517 22.341 1.00 12.76 77 GLU B CA 1
ATOM 3304 C C . GLU B 1 82 ? 35.431 55.933 22.597 1.00 16.18 77 GLU B C 1
ATOM 3305 O O . GLU B 1 82 ? 35.742 55.523 23.720 1.00 16.95 77 GLU B O 1
ATOM 3311 N N . TRP B 1 83 ? 36.259 55.850 21.557 1.00 14.03 78 TRP B N 1
ATOM 331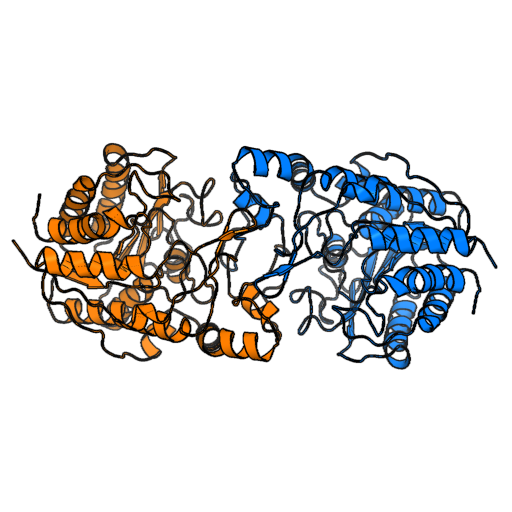2 C CA . TRP B 1 83 ? 37.624 55.348 21.701 1.00 14.16 78 TRP B CA 1
ATOM 3313 C C . TRP B 1 83 ? 38.406 56.154 22.732 1.00 12.55 78 TRP B C 1
ATOM 3314 O O . TRP B 1 83 ? 39.037 55.591 23.637 1.00 15.57 78 TRP B O 1
ATOM 3325 N N . VAL B 1 84 ? 38.375 57.480 22.607 1.00 11.64 79 VAL B N 1
ATOM 3326 C CA . VAL B 1 84 ? 39.130 58.342 23.513 1.00 13.40 79 VAL B CA 1
ATOM 3327 C C . VAL B 1 84 ? 38.545 58.295 24.920 1.00 18.18 79 VAL B C 1
ATOM 3328 O O . VAL B 1 84 ? 39.282 58.187 25.908 1.00 15.99 79 VAL B O 1
ATOM 3332 N N . ALA B 1 85 ? 37.217 58.369 25.029 1.00 14.87 80 ALA B N 1
ATOM 3333 C CA . ALA B 1 85 ? 36.554 58.271 26.325 1.00 21.66 80 ALA B CA 1
ATOM 3334 C C . ALA B 1 85 ? 36.807 56.936 27.013 1.00 14.80 80 ALA B C 1
ATOM 3335 O O . ALA B 1 85 ? 36.605 56.832 28.229 1.00 15.88 80 ALA B O 1
ATOM 3337 N N . ALA B 1 86 ? 37.237 55.920 26.271 1.00 12.15 81 ALA B N 1
ATOM 3338 C CA . ALA B 1 86 ? 37.551 54.610 26.829 1.00 10.53 81 ALA B CA 1
ATOM 3339 C C . ALA B 1 86 ? 39.013 54.469 27.234 1.00 11.39 81 ALA B C 1
ATOM 3340 O O . ALA B 1 86 ? 39.401 53.408 27.730 1.00 16.83 81 ALA B O 1
ATOM 3342 N N . GLY B 1 87 ? 39.837 55.496 27.032 1.00 12.32 82 GLY B N 1
ATOM 3343 C CA . GLY B 1 87 ? 41.177 55.482 27.576 1.00 14.50 82 GLY B CA 1
ATOM 3344 C C . GLY B 1 87 ? 42.268 54.968 26.659 1.00 18.07 82 GLY B C 1
ATOM 3345 O O . GLY B 1 87 ? 43.431 54.915 27.082 1.00 17.24 82 GLY B O 1
ATOM 3346 N N . LYS B 1 88 ? 41.940 54.602 25.424 1.00 11.58 83 LYS B N 1
ATOM 3347 C CA . LYS B 1 88 ? 42.958 54.215 24.452 1.00 15.26 83 LYS B CA 1
ATOM 3348 C C . LYS B 1 88 ? 43.812 55.412 24.028 1.00 14.40 83 LYS B C 1
ATOM 3349 O O . LYS B 1 88 ? 43.297 56.510 23.790 1.00 12.20 83 LYS B O 1
ATOM 3355 N N . ARG B 1 89 ? 45.128 55.173 23.888 1.00 12.77 84 ARG B N 1
ATOM 3356 C CA . ARG B 1 89 ? 46.109 56.217 23.616 1.00 13.95 84 ARG B CA 1
ATOM 3357 C C . ARG B 1 89 ? 46.570 56.266 22.161 1.00 16.99 84 ARG B C 1
ATOM 3358 O O . ARG B 1 89 ? 47.093 57.299 21.728 1.00 15.41 84 ARG B O 1
ATOM 3366 N N . GLY B 1 90 ? 46.407 55.181 21.402 1.00 17.20 85 GLY B N 1
ATOM 3367 C CA . GLY B 1 90 ? 46.688 55.201 19.982 1.00 10.59 85 GLY B CA 1
ATOM 3368 C C . GLY B 1 90 ? 45.500 55.712 19.184 1.00 17.97 85 GLY B C 1
ATOM 3369 O O . GLY B 1 90 ? 44.475 56.130 19.729 1.00 15.77 85 GLY B O 1
ATOM 3370 N N . GLU B 1 91 ? 45.653 55.682 17.860 1.00 15.66 86 GLU B N 1
ATOM 3371 C CA . GLU B 1 91 ? 44.499 55.879 17.000 1.00 11.65 86 GLU B CA 1
ATOM 3372 C C . GLU B 1 91 ? 43.592 54.650 17.081 1.00 11.08 86 GLU B C 1
ATOM 3373 O O . GLU B 1 91 ? 43.993 53.590 17.562 1.00 10.49 86 GLU B O 1
ATOM 3379 N N . ALA B 1 92 ? 42.348 54.807 16.630 1.00 9.69 87 ALA B N 1
ATOM 3380 C CA . ALA B 1 92 ? 41.361 53.730 16.726 1.00 9.28 87 ALA B CA 1
ATOM 3381 C C . ALA B 1 92 ? 41.681 52.641 15.701 1.00 8.50 87 ALA B C 1
ATOM 3382 O O . ALA B 1 92 ? 41.510 52.840 14.497 1.00 6.29 87 ALA B O 1
ATOM 3384 N N . ILE B 1 93 ? 42.140 51.487 16.178 1.00 9.37 88 ILE B N 1
ATOM 3385 C CA . ILE B 1 93 ? 42.514 50.344 15.343 1.00 9.10 88 ILE B CA 1
ATOM 3386 C C . ILE B 1 93 ? 41.866 49.097 15.932 1.00 9.34 88 ILE B C 1
ATOM 3387 O O . ILE B 1 93 ? 41.957 48.891 17.153 1.00 14.62 88 ILE B O 1
ATOM 3392 N N . PRO B 1 94 ? 41.207 48.247 15.132 1.00 11.07 89 PRO B N 1
ATOM 3393 C CA . PRO B 1 94 ? 40.606 47.033 15.698 1.00 14.47 89 PRO B CA 1
ATOM 3394 C C . PRO B 1 94 ? 41.662 45.999 16.069 1.00 13.09 89 PRO B C 1
ATOM 3395 O O . PRO B 1 94 ? 42.622 45.767 15.333 1.00 14.28 89 PRO B O 1
ATOM 3399 N N . THR B 1 95 ? 41.475 45.373 17.232 1.00 11.22 90 THR B N 1
ATOM 3400 C CA . THR B 1 95 ? 42.391 44.348 17.719 1.00 10.11 90 THR B CA 1
ATOM 3401 C C . THR B 1 95 ? 41.836 42.941 17.572 1.00 12.79 90 THR B C 1
ATOM 3402 O O . THR B 1 95 ? 42.605 41.982 17.617 1.00 13.22 90 THR B O 1
ATOM 3406 N N . PHE B 1 96 ? 40.523 42.790 17.422 1.00 12.75 91 PHE B N 1
ATOM 3407 C CA . PHE B 1 96 ? 39.955 41.461 17.272 1.00 14.02 91 PHE B CA 1
ATOM 3408 C C . PHE B 1 96 ? 38.605 41.592 16.593 1.00 10.33 91 PHE B C 1
ATOM 3409 O O . PHE B 1 96 ? 38.010 42.669 16.560 1.00 12.84 91 PHE B O 1
ATOM 3417 N N . TRP B 1 97 ? 38.147 40.494 16.006 1.00 11.04 92 TRP B N 1
ATOM 3418 C CA . TRP B 1 97 ? 37.028 40.581 15.083 1.00 10.03 92 TRP B CA 1
ATOM 3419 C C . TRP B 1 97 ? 36.238 39.290 15.140 1.00 7.12 92 TRP B C 1
ATOM 3420 O O . TRP B 1 97 ? 36.539 38.384 15.927 1.00 7.98 92 TRP B O 1
ATOM 3431 N N . VAL B 1 98 ? 35.196 39.221 14.314 1.00 11.73 93 VAL B N 1
ATOM 3432 C CA . VAL B 1 98 ? 34.407 37.999 14.193 1.00 11.36 93 VAL B CA 1
ATOM 3433 C C . VAL B 1 98 ? 35.199 36.967 13.402 1.00 11.73 93 VAL B C 1
ATOM 3434 O O . VAL B 1 98 ? 35.172 36.965 12.164 1.00 8.39 93 VAL B O 1
ATOM 3438 N N . GLY B 1 99 ? 35.928 36.100 14.110 1.00 12.50 94 GLY B N 1
ATOM 3439 C CA . GLY B 1 99 ? 36.665 35.043 13.452 1.00 10.68 94 GLY B CA 1
ATOM 3440 C C . GLY B 1 99 ? 35.733 33.968 12.932 1.00 14.89 94 GLY B C 1
ATOM 3441 O O . GLY B 1 99 ? 34.555 33.887 13.283 1.00 8.19 94 GLY B O 1
ATOM 3442 N N . ARG B 1 100 ? 36.267 33.121 12.058 1.00 9.81 95 ARG B N 1
ATOM 3443 C CA . ARG B 1 100 ? 35.452 32.036 11.547 1.00 10.89 95 ARG B CA 1
ATOM 3444 C C . ARG B 1 100 ? 35.007 31.153 12.714 1.00 13.27 95 ARG B C 1
ATOM 3445 O O . ARG B 1 100 ? 35.821 30.759 13.555 1.00 15.07 95 ARG B O 1
ATOM 3453 N N . GLY B 1 101 ? 33.701 30.901 12.799 1.00 12.17 96 GLY B N 1
ATOM 3454 C CA . GLY B 1 101 ? 33.132 30.141 13.890 1.00 12.49 96 GLY B CA 1
ATOM 3455 C C . GLY B 1 101 ? 32.575 30.972 15.023 1.00 14.76 96 GLY B C 1
ATOM 3456 O O . GLY B 1 101 ? 32.073 30.396 15.999 1.00 19.64 96 GLY B O 1
ATOM 3457 N N . MET B 1 102 ? 32.652 32.298 14.934 1.00 6.89 97 MET B N 1
ATOM 3458 C CA . MET B 1 102 ? 32.084 33.195 15.935 1.00 10.53 97 MET B CA 1
ATOM 3459 C C . MET B 1 102 ? 30.812 33.831 15.394 1.00 12.24 97 MET B C 1
ATOM 3460 O O . MET B 1 102 ? 30.513 33.767 14.199 1.00 12.35 97 MET B O 1
ATOM 3465 N N . ARG B 1 103 ? 30.082 34.479 16.300 1.00 7.44 98 ARG B N 1
ATOM 3466 C CA . ARG B 1 103 ? 28.792 35.070 15.991 1.00 9.28 98 ARG B CA 1
ATOM 3467 C C . ARG B 1 103 ? 28.952 36.470 15.418 1.00 13.43 98 ARG B C 1
ATOM 3468 O O . ARG B 1 103 ? 29.755 37.271 15.909 1.00 21.47 98 ARG B O 1
ATOM 3476 N N . ALA B 1 104 ? 28.161 36.775 14.388 1.00 9.53 99 ALA B N 1
ATOM 3477 C CA . ALA B 1 104 ? 28.057 38.147 13.887 1.00 15.19 99 ALA B CA 1
ATOM 3478 C C . ALA B 1 104 ? 27.043 38.907 14.746 1.00 9.42 99 ALA B C 1
ATOM 3479 O O . ALA B 1 104 ? 25.923 39.214 14.339 1.00 14.36 99 ALA B O 1
ATOM 3481 N N . ARG B 1 105 ? 27.450 39.189 15.977 1.00 9.62 100 ARG B N 1
ATOM 3482 C CA . ARG B 1 105 ? 26.593 39.826 16.966 1.00 11.56 100 ARG B CA 1
ATOM 3483 C C . ARG B 1 105 ? 27.261 41.105 17.440 1.00 9.01 100 ARG B C 1
ATOM 3484 O O . ARG B 1 105 ? 28.416 41.079 17.874 1.00 12.84 100 ARG B O 1
ATOM 3492 N N . LEU B 1 106 ? 26.542 42.216 17.339 1.00 11.37 101 LEU B N 1
ATOM 3493 C CA . LEU B 1 106 ? 27.062 43.534 17.678 1.00 10.67 101 LEU B CA 1
ATOM 3494 C C . LEU B 1 106 ? 27.240 43.680 19.186 1.00 12.96 101 LEU B C 1
ATOM 3495 O O . LEU B 1 106 ? 26.239 43.674 19.912 1.00 12.69 101 LEU B O 1
ATOM 3500 N N . PRO B 1 107 ? 28.465 43.813 19.695 1.00 12.55 102 PRO B N 1
ATOM 3501 C CA . PRO B 1 107 ? 28.687 43.942 21.136 1.00 10.58 102 PRO B CA 1
ATOM 3502 C C . PRO B 1 107 ? 28.596 45.396 21.583 1.00 8.58 102 PRO B C 1
ATOM 3503 O O . PRO B 1 107 ? 28.641 46.320 20.774 1.00 12.73 102 PRO B O 1
ATOM 3507 N N . LYS B 1 108 ? 28.494 45.579 22.904 1.00 13.43 103 LYS B N 1
ATOM 3508 C CA . LYS B 1 108 ? 28.426 46.934 23.460 1.00 12.38 103 LYS B CA 1
ATOM 3509 C C . LYS B 1 108 ? 29.779 47.631 23.401 1.00 8.68 103 LYS B C 1
ATOM 3510 O O . LYS B 1 108 ? 29.856 48.840 23.146 1.00 9.36 103 LYS B O 1
ATOM 3516 N N . ASP B 1 109 ? 30.844 46.884 23.661 1.00 5.92 104 ASP B N 1
ATOM 3517 C CA . ASP B 1 109 ? 32.185 47.430 23.782 1.00 6.41 104 ASP B CA 1
ATOM 3518 C C . ASP B 1 109 ? 32.668 48.043 22.469 1.00 12.03 104 ASP B C 1
ATOM 3519 O O . ASP B 1 109 ? 32.420 47.506 21.383 1.00 11.89 104 ASP B O 1
ATOM 3524 N N . ILE B 1 110 ? 33.413 49.152 22.585 1.00 8.24 105 ILE B N 1
ATOM 3525 C CA . ILE B 1 110 ? 33.886 49.868 21.404 1.00 10.85 105 ILE B CA 1
ATOM 3526 C C . ILE B 1 110 ? 34.924 49.051 20.638 1.00 11.88 105 ILE B C 1
ATOM 3527 O O . ILE B 1 110 ? 34.918 49.039 19.401 1.00 13.66 105 ILE B O 1
ATOM 3532 N N . ASP B 1 111 ? 35.851 48.381 21.342 1.00 12.23 106 ASP B N 1
ATOM 3533 C CA . ASP B 1 111 ? 36.789 47.507 20.644 1.00 12.37 106 ASP B CA 1
ATOM 3534 C C . ASP B 1 111 ? 36.033 46.432 19.891 1.00 12.57 106 ASP B C 1
ATOM 3535 O O . ASP B 1 111 ? 36.280 46.194 18.709 1.00 12.05 106 ASP B O 1
ATOM 3540 N N . GLY B 1 112 ? 35.077 45.797 20.558 1.00 8.45 107 GLY B N 1
ATOM 3541 C CA . GLY B 1 112 ? 34.244 44.829 19.874 1.00 9.75 107 GLY B CA 1
ATOM 3542 C C . GLY B 1 112 ? 33.589 45.386 18.626 1.00 10.53 107 GLY B C 1
ATOM 3543 O O . GLY B 1 112 ? 33.579 44.735 17.577 1.00 9.97 107 GLY B O 1
ATOM 3544 N N . ARG B 1 113 ? 33.038 46.604 18.715 1.00 8.01 108 ARG B N 1
ATOM 3545 C CA . ARG B 1 113 ? 32.308 47.156 17.576 1.00 8.90 108 ARG B CA 1
ATOM 3546 C C . ARG B 1 113 ? 33.253 47.542 16.448 1.00 9.63 108 ARG B C 1
ATOM 3547 O O . ARG B 1 113 ? 32.945 47.300 15.276 1.00 7.12 108 ARG B O 1
ATOM 3555 N N . LEU B 1 114 ? 34.408 48.129 16.792 1.00 8.34 109 LEU B N 1
ATOM 3556 C CA . LEU B 1 114 ? 35.474 48.365 15.820 1.00 11.35 109 LEU B CA 1
ATOM 3557 C C . LEU B 1 114 ? 35.754 47.126 14.975 1.00 6.98 109 LEU B C 1
ATOM 3558 O O . LEU B 1 114 ? 35.890 47.215 13.752 1.00 11.03 109 LEU B O 1
ATOM 3563 N N . GLY B 1 115 ? 35.881 45.959 15.612 1.00 11.94 110 GLY B N 1
ATOM 3564 C CA . GLY B 1 115 ? 36.202 44.752 14.859 1.00 9.07 110 GLY B CA 1
ATOM 3565 C C . GLY B 1 115 ? 35.018 44.210 14.083 1.00 13.04 110 GLY B C 1
ATOM 3566 O O . GLY B 1 115 ? 35.173 43.704 12.962 1.00 13.24 110 GLY B O 1
ATOM 3567 N N . TYR B 1 116 ? 33.822 44.307 14.667 1.00 9.66 111 TYR B N 1
ATOM 3568 C CA . TYR B 1 116 ? 32.602 43.879 13.990 1.00 11.75 111 TYR B CA 1
ATOM 3569 C C . TYR B 1 116 ? 32.392 44.634 12.678 1.00 11.53 111 TYR B C 1
ATOM 3570 O O . TYR B 1 116 ? 31.912 44.065 11.690 1.00 9.38 111 TYR B O 1
ATOM 3579 N N . TYR B 1 117 ? 32.761 45.911 12.643 1.00 8.07 112 TYR B N 1
ATOM 3580 C CA . TYR B 1 117 ? 32.464 46.778 11.517 1.00 12.48 112 TYR B CA 1
ATOM 3581 C C . TYR B 1 117 ? 33.614 46.902 10.532 1.00 11.59 112 TYR B C 1
ATOM 3582 O O . TYR B 1 117 ? 33.563 47.768 9.656 1.00 7.70 112 TYR B O 1
ATOM 3591 N N . SER B 1 118 ? 34.644 46.069 10.645 1.00 9.99 113 SER B N 1
ATOM 3592 C CA . SER B 1 118 ? 35.841 46.251 9.839 1.00 9.90 113 SER B CA 1
ATOM 3593 C C . SER B 1 118 ? 36.298 44.933 9.221 1.00 9.74 113 SER B C 1
ATOM 3594 O O . SER B 1 118 ? 35.956 43.845 9.687 1.00 9.39 113 SER B O 1
ATOM 3597 N N . LEU B 1 119 ? 37.089 45.045 8.158 1.00 10.45 114 LEU B N 1
ATOM 3598 C CA . LEU B 1 119 ? 37.711 43.886 7.534 1.00 13.84 114 LEU B CA 1
ATOM 3599 C C . LEU B 1 119 ? 39.231 4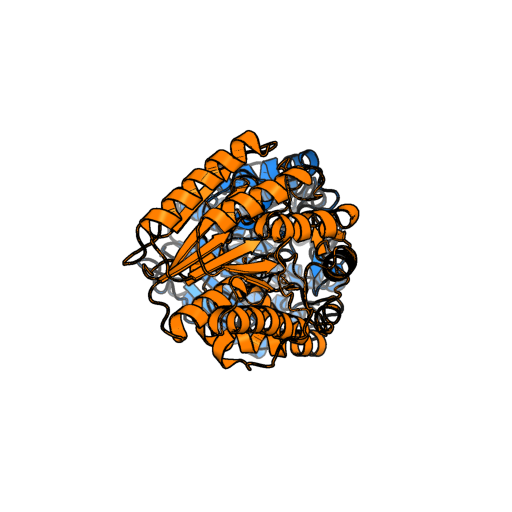3.914 7.621 1.00 10.59 114 LEU B C 1
ATOM 3600 O O . LEU B 1 119 ? 39.890 43.014 7.082 1.00 12.67 114 LEU B O 1
ATOM 3605 N N . GLY B 1 120 ? 39.800 44.926 8.258 1.00 14.21 115 GLY B N 1
ATOM 3606 C CA . GLY B 1 120 ? 41.242 45.031 8.359 1.00 9.65 115 GLY B CA 1
ATOM 3607 C C . GLY B 1 120 ? 41.619 46.067 9.392 1.00 12.48 115 GLY B C 1
ATOM 3608 O O . GLY B 1 120 ? 40.787 46.859 9.844 1.00 16.18 115 GLY B O 1
ATOM 3609 N N . ALA B 1 121 ? 42.905 46.058 9.745 1.00 9.97 116 ALA B N 1
ATOM 3610 C CA . ALA B 1 121 ? 43.455 46.905 10.797 1.00 12.74 116 ALA B CA 1
ATOM 3611 C C . ALA B 1 121 ? 44.380 47.990 10.267 1.00 13.75 116 ALA B C 1
ATOM 3612 O O . ALA B 1 121 ? 45.052 48.665 11.057 1.00 14.42 116 ALA B O 1
ATOM 3614 N N . ASP B 1 122 ? 44.429 48.189 8.955 1.00 11.47 117 ASP B N 1
ATOM 3615 C CA . ASP B 1 122 ? 45.310 49.179 8.365 1.00 14.42 117 ASP B CA 1
ATOM 3616 C C . ASP B 1 122 ? 44.622 50.515 8.119 1.00 11.99 117 ASP B C 1
ATOM 3617 O O . ASP B 1 122 ? 45.220 51.398 7.495 1.00 15.72 117 ASP B O 1
ATOM 3622 N N . THR B 1 123 ? 43.387 50.688 8.593 1.00 10.38 118 THR B N 1
ATOM 3623 C CA . THR B 1 123 ? 42.577 51.883 8.343 1.00 10.74 118 THR B CA 1
ATOM 3624 C C . THR B 1 123 ? 42.254 52.571 9.675 1.00 10.94 118 THR B C 1
ATOM 3625 O O . THR B 1 123 ? 41.127 52.500 10.176 1.00 10.35 118 THR B O 1
ATOM 3629 N N . SER B 1 124 ? 43.247 53.259 10.237 1.00 10.58 119 SER B N 1
ATOM 3630 C CA . SER B 1 124 ? 43.067 53.916 11.525 1.00 4.86 119 SER B CA 1
ATOM 3631 C C . SER B 1 124 ? 42.016 55.010 11.431 1.00 9.32 119 SER B C 1
ATOM 3632 O O . SER B 1 124 ? 41.880 55.682 10.408 1.00 11.38 119 SER B O 1
ATOM 3635 N N . ILE B 1 125 ? 41.261 55.175 12.520 1.00 6.31 120 ILE B N 1
ATOM 3636 C CA . ILE B 1 125 ? 40.271 56.231 12.667 1.00 10.90 120 ILE B CA 1
ATOM 3637 C C . ILE B 1 125 ? 40.792 57.188 13.734 1.00 11.51 120 ILE B C 1
ATOM 3638 O O . ILE B 1 125 ? 41.307 56.748 14.771 1.00 8.75 120 ILE B O 1
ATOM 3643 N N . SER B 1 126 ? 40.703 58.492 13.463 1.00 15.12 121 SER B N 1
ATOM 3644 C CA . SER B 1 126 ? 41.062 59.511 14.446 1.00 12.05 121 SER B CA 1
ATOM 3645 C C . SER B 1 126 ? 40.101 60.672 14.286 1.00 13.55 121 SER B C 1
ATOM 3646 O O . SER B 1 126 ? 39.082 60.561 13.597 1.00 12.71 121 SER B O 1
ATOM 3649 N N . ASP B 1 127 ? 40.403 61.775 14.974 1.00 15.38 122 ASP B N 1
ATOM 3650 C CA . ASP B 1 127 ? 39.556 62.958 14.912 1.00 14.85 122 ASP B CA 1
ATOM 3651 C C . ASP B 1 127 ? 39.553 63.501 13.493 1.00 13.35 122 ASP B C 1
ATOM 3652 O O . ASP B 1 127 ? 40.608 63.639 12.876 1.00 12.71 122 ASP B O 1
ATOM 3657 N N . GLY B 1 128 ? 38.364 63.811 12.979 1.00 15.99 123 GLY B N 1
ATOM 3658 C CA . GLY B 1 128 ? 38.207 64.338 11.642 1.00 14.07 123 GLY B CA 1
ATOM 3659 C C . GLY B 1 128 ? 37.846 63.297 10.596 1.00 15.21 123 GLY B C 1
ATOM 3660 O O . GLY B 1 128 ? 37.338 63.661 9.529 1.00 10.89 123 GLY B O 1
ATOM 3661 N N . THR B 1 129 ? 38.087 62.017 10.883 1.00 11.46 124 THR B N 1
ATOM 3662 C CA . THR B 1 129 ? 37.729 60.954 9.947 1.00 11.63 124 THR B CA 1
ATOM 3663 C C . THR B 1 129 ? 36.245 60.989 9.591 1.00 9.81 124 THR B C 1
ATOM 3664 O O . THR B 1 129 ? 35.881 60.856 8.413 1.00 10.23 124 THR B O 1
ATOM 3668 N N . TRP B 1 130 ? 35.374 61.181 10.585 1.00 9.34 125 TRP B N 1
ATOM 3669 C CA . TRP B 1 130 ? 33.945 61.281 10.295 1.00 13.97 125 TRP B CA 1
ATOM 3670 C C . TRP B 1 130 ? 33.665 62.401 9.299 1.00 12.93 125 TRP B C 1
ATOM 3671 O O . TRP B 1 130 ? 32.974 62.196 8.293 1.00 11.87 125 TRP B O 1
ATOM 3682 N N . GLU B 1 131 ? 34.212 63.592 9.561 1.00 10.82 126 GLU B N 1
ATOM 3683 C CA . GLU B 1 131 ? 33.931 64.753 8.721 1.00 10.89 126 GLU B CA 1
ATOM 3684 C C . GLU B 1 131 ? 34.502 64.583 7.318 1.00 9.84 126 GLU B C 1
ATOM 3685 O O . GLU B 1 131 ? 33.878 64.995 6.333 1.00 14.57 126 GLU B O 1
ATOM 3691 N N . ALA B 1 132 ? 35.699 64.008 7.216 1.00 7.89 127 ALA B N 1
ATOM 3692 C CA . ALA B 1 132 ? 36.299 63.747 5.910 1.00 9.09 127 ALA B CA 1
ATOM 3693 C C . ALA B 1 132 ? 35.484 62.733 5.109 1.00 10.92 127 ALA B C 1
ATOM 3694 O O . ALA B 1 132 ? 35.291 62.899 3.896 1.00 10.18 127 ALA B O 1
ATOM 3696 N N . ALA B 1 133 ? 35.041 61.655 5.756 1.00 9.21 128 ALA B N 1
ATOM 3697 C CA . ALA B 1 133 ? 34.228 60.656 5.071 1.00 11.81 128 ALA B CA 1
ATOM 3698 C C . ALA B 1 133 ? 32.900 61.246 4.612 1.00 10.87 128 ALA B C 1
ATOM 3699 O O . ALA B 1 133 ? 32.416 60.926 3.520 1.00 10.48 128 ALA B O 1
ATOM 3701 N N . ARG B 1 134 ? 32.291 62.099 5.439 1.00 9.65 129 ARG B N 1
ATOM 3702 C CA . ARG B 1 134 ? 31.057 62.769 5.040 1.00 11.17 129 ARG B CA 1
ATOM 3703 C C . ARG B 1 134 ? 31.277 63.627 3.796 1.00 10.53 129 ARG B C 1
ATOM 3704 O O . ARG B 1 134 ? 30.488 63.579 2.845 1.00 11.85 129 ARG B O 1
ATOM 3712 N N . ALA B 1 135 ? 32.348 64.423 3.789 1.00 6.53 130 ALA B N 1
ATOM 3713 C CA . ALA B 1 135 ? 32.610 65.315 2.660 1.00 11.31 130 ALA B CA 1
ATOM 3714 C C . ALA B 1 135 ? 32.929 64.537 1.392 1.00 9.34 130 ALA B C 1
ATOM 3715 O O . ALA B 1 135 ? 32.537 64.944 0.291 1.00 9.48 130 ALA B O 1
ATOM 3717 N N . SER B 1 136 ? 33.677 63.443 1.516 1.00 8.96 131 SER B N 1
ATOM 3718 C CA . SER B 1 136 ? 34.014 62.655 0.334 1.00 9.44 131 SER B CA 1
ATOM 3719 C C . SER B 1 136 ? 32.757 62.136 -0.350 1.00 6.32 131 SER B C 1
ATOM 3720 O O . SER B 1 136 ? 32.646 62.177 -1.582 1.00 10.33 131 SER B O 1
ATOM 3723 N N . ALA B 1 137 ? 31.789 61.675 0.440 1.00 6.65 132 ALA B N 1
ATOM 3724 C CA . ALA B 1 137 ? 30.523 61.209 -0.116 1.00 11.19 132 ALA B CA 1
ATOM 3725 C C . ALA B 1 137 ? 29.737 62.352 -0.744 1.00 11.08 132 ALA B C 1
ATOM 3726 O O . ALA B 1 137 ? 29.110 62.173 -1.794 1.00 9.71 132 ALA B O 1
ATOM 3728 N N . ASN B 1 138 ? 29.763 63.533 -0.114 1.00 10.09 133 ASN B N 1
ATOM 3729 C CA . ASN B 1 138 ? 29.152 64.714 -0.714 1.00 11.28 133 ASN B CA 1
ATOM 3730 C C . ASN B 1 138 ? 29.871 65.134 -1.989 1.00 12.76 133 ASN B C 1
ATOM 3731 O O . ASN B 1 138 ? 29.249 65.733 -2.869 1.00 9.58 133 ASN B O 1
ATOM 3736 N N . VAL B 1 139 ? 31.180 64.856 -2.088 1.00 7.49 134 VAL B N 1
ATOM 3737 C CA . VAL B 1 139 ? 31.926 65.126 -3.312 1.00 8.60 134 VAL B CA 1
ATOM 3738 C C . VAL B 1 139 ? 31.399 64.257 -4.442 1.00 7.22 134 VAL B C 1
ATOM 3739 O O . VAL B 1 139 ? 31.161 64.732 -5.558 1.00 9.23 134 VAL B O 1
ATOM 3743 N N . ALA B 1 140 ? 31.179 62.972 -4.157 1.00 10.60 135 ALA B N 1
ATOM 3744 C CA . ALA B 1 140 ? 30.679 62.060 -5.180 1.00 10.08 135 ALA B CA 1
ATOM 3745 C C . ALA B 1 140 ? 29.230 62.374 -5.546 1.00 17.84 135 ALA B C 1
ATOM 3746 O O . ALA B 1 140 ? 28.843 62.261 -6.717 1.00 12.25 135 ALA B O 1
ATOM 3748 N N . LEU B 1 141 ? 28.415 62.778 -4.558 1.00 9.02 136 LEU B N 1
ATOM 3749 C CA . LEU B 1 141 ? 27.018 63.107 -4.841 1.00 10.44 136 LEU B CA 1
ATOM 3750 C C . LEU B 1 141 ? 26.891 64.411 -5.611 1.00 11.21 136 LEU B C 1
ATOM 3751 O O . LEU B 1 141 ? 25.898 64.613 -6.324 1.00 10.38 136 LEU B O 1
ATOM 3756 N N . THR B 1 142 ? 27.859 65.318 -5.448 1.00 11.09 137 THR B N 1
ATOM 3757 C CA . THR B 1 142 ? 27.834 66.570 -6.189 1.00 10.39 137 THR B CA 1
ATOM 3758 C C . THR B 1 142 ? 28.227 66.340 -7.643 1.00 12.23 137 THR B C 1
ATOM 3759 O O . THR B 1 142 ? 27.646 66.938 -8.555 1.00 10.10 137 THR B O 1
ATOM 3763 N N . ALA B 1 143 ? 29.212 65.475 -7.877 1.00 10.05 138 ALA B N 1
ATOM 3764 C CA . ALA B 1 143 ? 29.574 65.121 -9.247 1.00 12.73 138 ALA B CA 1
ATOM 3765 C C . ALA B 1 143 ? 28.432 64.383 -9.939 1.00 14.12 138 ALA B C 1
ATOM 3766 O O . ALA B 1 143 ? 28.203 64.568 -11.141 1.00 11.77 138 ALA B O 1
ATOM 3768 N N . GLN B 1 144 ? 27.721 63.522 -9.203 1.00 10.78 139 GLN B N 1
ATOM 3769 C CA . GLN B 1 144 ? 26.535 62.880 -9.763 1.00 10.83 139 GLN B CA 1
ATOM 3770 C C . GLN B 1 144 ? 25.472 63.909 -10.129 1.00 9.02 139 GLN B C 1
ATOM 3771 O O . GLN B 1 144 ? 24.820 63.786 -11.168 1.00 10.46 139 GLN B O 1
ATOM 3777 N N . LYS B 1 145 ? 25.272 64.923 -9.275 1.00 7.25 140 LYS B N 1
ATOM 3778 C CA . LYS B 1 145 ? 24.313 65.976 -9.592 1.00 13.20 140 LYS B CA 1
ATOM 3779 C C . LYS B 1 145 ? 24.708 66.733 -10.860 1.00 13.57 140 LYS B C 1
ATOM 3780 O O . LYS B 1 145 ? 23.853 67.046 -11.696 1.00 17.11 140 LYS B O 1
ATOM 3786 N N . LEU B 1 146 ? 25.997 67.038 -11.022 1.00 8.98 141 LEU B N 1
ATOM 3787 C CA . LEU B 1 146 ? 26.443 67.733 -12.233 1.00 10.48 141 LEU B CA 1
ATOM 3788 C C . LEU B 1 146 ? 26.127 66.935 -13.496 1.00 15.74 141 LEU B C 1
ATOM 3789 O O . LEU B 1 146 ? 25.734 67.506 -14.520 1.00 13.30 141 LEU B O 1
ATOM 3794 N N . VAL B 1 147 ? 26.320 65.617 -13.455 1.00 7.05 142 VAL B N 1
ATOM 3795 C CA . VAL B 1 147 ? 26.045 64.802 -14.632 1.00 11.74 142 VAL B CA 1
ATOM 3796 C C . VAL B 1 147 ? 24.537 64.677 -14.863 1.00 11.16 142 VAL B C 1
ATOM 3797 O O . VAL B 1 147 ? 24.059 64.701 -16.002 1.00 12.14 142 VAL B O 1
ATOM 3801 N N . ALA B 1 148 ? 23.761 64.558 -13.792 1.00 9.85 143 ALA B N 1
ATOM 3802 C CA . ALA B 1 148 ? 22.318 64.437 -13.962 1.00 9.87 143 ALA B CA 1
ATOM 3803 C C . ALA B 1 148 ? 21.680 65.741 -14.425 1.00 13.15 143 ALA B C 1
ATOM 3804 O O . ALA B 1 148 ? 20.590 65.716 -15.002 1.00 11.48 143 ALA B O 1
ATOM 3806 N N . GLU B 1 149 ? 22.340 66.874 -14.212 1.00 12.61 144 GLU B N 1
ATOM 3807 C CA . GLU B 1 149 ? 21.838 68.159 -14.669 1.00 13.61 144 GLU B CA 1
ATOM 3808 C C . GLU B 1 149 ? 22.390 68.554 -16.034 1.00 15.55 144 GLU B C 1
ATOM 3809 O O . GLU B 1 149 ? 22.148 69.678 -16.484 1.00 20.73 144 GLU B O 1
ATOM 3815 N N . GLY B 1 150 ? 23.113 67.663 -16.708 1.00 14.36 145 GLY B N 1
ATOM 3816 C CA . GLY B 1 150 ? 23.396 67.884 -18.114 1.00 11.90 145 GLY B CA 1
ATOM 3817 C C . GLY B 1 150 ? 24.839 67.759 -18.557 1.00 16.87 145 GLY B C 1
ATOM 3818 O O . GLY B 1 150 ? 25.126 67.859 -19.753 1.00 22.19 145 GLY B O 1
ATOM 3819 N N . GLU B 1 151 ? 25.764 67.545 -17.629 1.00 16.52 146 GLU B N 1
ATOM 3820 C CA . GLU B 1 151 ? 27.158 67.387 -18.013 1.00 15.25 146 GLU B CA 1
ATOM 3821 C C . GLU B 1 151 ? 27.455 65.949 -18.408 1.00 14.29 146 GLU B C 1
ATOM 3822 O O . GLU B 1 151 ? 26.865 65.008 -17.883 1.00 13.44 146 GLU B O 1
ATOM 3828 N N . ARG B 1 152 ? 28.357 65.790 -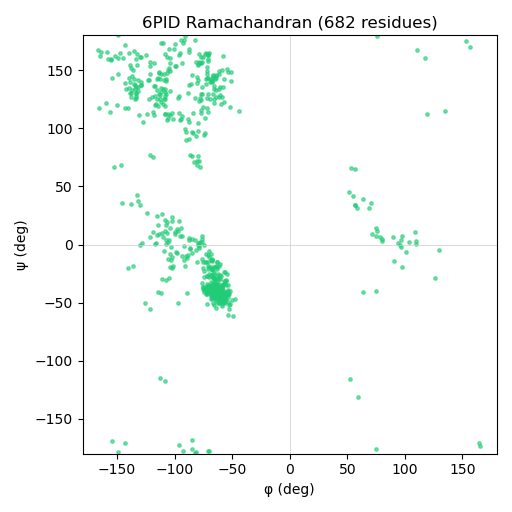19.375 1.00 9.46 147 ARG B N 1
ATOM 3829 C CA . ARG B 1 152 ? 28.689 64.452 -19.839 1.00 10.28 147 ARG B CA 1
ATOM 3830 C C . ARG B 1 152 ? 29.392 63.651 -18.749 1.00 14.46 147 ARG B C 1
ATOM 3831 O O . ARG B 1 152 ? 29.101 62.467 -18.556 1.00 11.63 147 ARG B O 1
ATOM 3839 N N . ALA B 1 153 ? 30.308 64.278 -18.016 1.00 10.96 148 ALA B N 1
ATOM 3840 C CA . ALA B 1 153 ? 31.106 63.560 -17.031 1.00 12.95 148 ALA B CA 1
ATOM 3841 C C . ALA B 1 153 ? 31.573 64.548 -15.975 1.00 12.59 148 ALA B C 1
ATOM 3842 O O . ALA B 1 153 ? 31.603 65.758 -16.207 1.00 14.67 148 ALA B O 1
ATOM 3844 N N . ALA B 1 154 ? 31.935 64.017 -14.811 1.00 11.83 149 ALA B N 1
ATOM 3845 C CA . ALA B 1 154 ? 32.459 64.842 -13.732 1.00 8.93 149 ALA B CA 1
ATOM 3846 C C . ALA B 1 154 ? 33.438 64.012 -12.913 1.00 11.74 149 ALA B C 1
ATOM 3847 O O . ALA B 1 154 ? 33.273 62.797 -12.772 1.00 8.98 149 ALA B O 1
ATOM 3849 N N . PHE B 1 155 ? 34.470 64.674 -12.390 1.00 12.29 150 PHE B N 1
ATOM 3850 C CA . PHE B 1 155 ? 35.496 64.025 -11.581 1.00 8.30 150 PHE B CA 1
ATOM 3851 C C . PHE B 1 155 ? 35.259 64.373 -10.112 1.00 8.61 150 PHE B C 1
ATOM 3852 O O . PHE B 1 155 ? 35.448 65.522 -9.695 1.00 13.58 150 PHE B O 1
ATOM 3860 N N . ALA B 1 156 ? 34.864 63.377 -9.328 1.00 8.40 151 ALA B N 1
ATOM 3861 C CA . ALA B 1 156 ? 34.739 63.523 -7.883 1.00 6.75 151 ALA B CA 1
ATOM 3862 C C . ALA B 1 156 ? 36.094 63.203 -7.257 1.00 7.31 151 ALA B C 1
ATOM 3863 O O . ALA B 1 156 ? 36.496 62.036 -7.201 1.00 11.12 151 ALA B O 1
ATOM 3865 N N . LEU B 1 157 ? 36.809 64.231 -6.803 1.00 7.59 152 LEU B N 1
ATOM 3866 C CA . LEU B 1 157 ? 38.131 64.051 -6.197 1.00 10.13 152 LEU B CA 1
ATOM 3867 C C . LEU B 1 157 ? 37.940 63.603 -4.748 1.00 8.44 152 LEU B C 1
ATOM 3868 O O . LEU B 1 157 ? 38.172 64.339 -3.789 1.00 9.95 152 LEU B O 1
ATOM 3873 N N . CYS B 1 158 ? 37.508 62.355 -4.610 1.00 10.05 153 CYS B N 1
ATOM 3874 C CA . CYS B 1 158 ? 37.171 61.782 -3.309 1.00 9.58 153 CYS B CA 1
ATOM 3875 C C . CYS B 1 158 ? 38.421 61.431 -2.513 1.00 9.20 153 CYS B C 1
ATOM 3876 O O . CYS B 1 158 ? 39.319 60.754 -3.018 1.00 9.71 153 CYS B O 1
ATOM 3879 N N . ARG B 1 159 ? 38.468 61.886 -1.255 1.00 11.74 154 ARG B N 1
ATOM 3880 C CA . ARG B 1 159 ? 39.418 61.400 -0.260 1.00 9.62 154 ARG B CA 1
ATOM 3881 C C . ARG B 1 159 ? 38.762 61.531 1.100 1.00 8.19 154 ARG B C 1
ATOM 3882 O O . ARG B 1 159 ? 38.465 62.653 1.513 1.00 10.14 154 ARG B O 1
ATOM 3890 N N . PRO B 1 160 ? 38.572 60.435 1.857 1.00 10.45 155 PRO B N 1
ATOM 3891 C CA . PRO B 1 160 ? 39.021 59.059 1.604 1.00 8.62 155 PRO B CA 1
ATOM 3892 C C . PRO B 1 160 ? 38.300 58.337 0.462 1.00 10.01 155 PRO B C 1
ATOM 3893 O O . PRO B 1 160 ? 37.210 58.746 0.068 1.00 9.12 155 PRO B O 1
ATOM 3897 N N . PRO B 1 161 ? 38.923 57.286 -0.069 1.00 6.71 156 PRO B N 1
ATOM 3898 C CA . PRO B 1 161 ? 38.261 56.461 -1.093 1.00 9.58 156 PRO B CA 1
ATOM 3899 C C . PRO B 1 161 ? 37.108 55.638 -0.537 1.00 10.84 156 PRO B C 1
ATOM 3900 O O . PRO B 1 161 ? 36.816 55.714 0.662 1.00 8.46 156 PRO B O 1
ATOM 3904 N N . GLY B 1 162 ? 36.469 54.822 -1.378 1.00 10.63 157 GLY B N 1
ATOM 3905 C CA . GLY B 1 162 ? 35.259 54.142 -0.952 1.00 7.73 157 GLY B CA 1
ATOM 3906 C C . GLY B 1 162 ? 35.028 52.702 -1.377 1.00 8.72 157 GLY B C 1
ATOM 3907 O O . GLY B 1 162 ? 34.242 52.006 -0.731 1.00 9.10 157 GLY B O 1
ATOM 3908 N N . HIS B 1 163 ? 35.693 52.216 -2.430 1.00 10.24 158 HIS B N 1
ATOM 3909 C CA . HIS B 1 163 ? 35.199 50.981 -3.042 1.00 7.64 158 HIS B CA 1
ATOM 3910 C C . HIS B 1 163 ? 35.385 49.733 -2.189 1.00 13.47 158 HIS B C 1
ATOM 3911 O O . HIS B 1 163 ? 34.816 48.694 -2.546 1.00 5.80 158 HIS B O 1
ATOM 3918 N N . HIS B 1 164 ? 36.150 49.784 -1.097 1.00 8.39 159 HIS B N 1
ATOM 3919 C CA . HIS B 1 164 ? 36.266 48.618 -0.231 1.00 8.39 159 HIS B CA 1
ATOM 3920 C C . HIS B 1 164 ? 35.193 48.570 0.850 1.00 11.14 159 HIS B C 1
ATOM 3921 O O . HIS B 1 164 ? 35.062 47.541 1.526 1.00 12.40 159 HIS B O 1
ATOM 3928 N N . ALA B 1 165 ? 34.416 49.634 1.021 1.00 11.29 160 ALA B N 1
ATOM 3929 C CA . ALA B 1 165 ? 33.435 49.682 2.097 1.00 6.51 160 ALA B CA 1
ATOM 3930 C C . ALA B 1 165 ? 32.153 48.959 1.690 1.00 10.72 160 ALA B C 1
ATOM 3931 O O . ALA B 1 165 ? 31.562 49.250 0.640 1.00 8.69 160 ALA B O 1
ATOM 3933 N N . HIS B 1 166 ? 31.738 48.002 2.523 1.00 10.69 161 HIS B N 1
ATOM 3934 C CA . HIS B 1 166 ? 30.450 47.339 2.399 1.00 10.53 161 HIS B CA 1
ATOM 3935 C C . HIS B 1 166 ? 29.361 48.197 3.029 1.00 10.78 161 HIS B C 1
ATOM 3936 O O . HIS B 1 166 ? 29.621 49.266 3.587 1.00 8.67 161 HIS B O 1
ATOM 3943 N N . ALA B 1 167 ? 28.126 47.687 2.990 1.00 11.64 162 ALA B N 1
ATOM 3944 C CA . ALA B 1 167 ? 27.020 48.400 3.610 1.00 12.79 162 ALA B CA 1
ATOM 3945 C C . ALA B 1 167 ? 27.329 48.720 5.070 1.00 12.47 162 ALA B C 1
ATOM 3946 O O . ALA B 1 167 ? 26.984 49.798 5.564 1.00 11.39 162 ALA B O 1
ATOM 3948 N N . ASP B 1 168 ? 28.040 47.829 5.759 1.00 9.59 163 ASP B N 1
ATOM 3949 C CA . ASP B 1 168 ? 28.345 48.056 7.164 1.00 11.76 163 ASP B CA 1
ATOM 3950 C C . ASP B 1 168 ? 29.723 47.503 7.521 1.00 12.02 163 ASP B C 1
ATOM 3951 O O . ASP B 1 168 ? 29.935 46.980 8.619 1.00 9.10 163 ASP B O 1
ATOM 3956 N N . VAL B 1 169 ? 30.686 47.601 6.601 1.00 7.59 164 VAL B N 1
ATOM 3957 C CA . VAL B 1 169 ? 32.068 47.229 6.900 1.00 7.89 164 VAL B CA 1
ATOM 3958 C C . VAL B 1 169 ? 32.988 48.282 6.301 1.00 12.40 164 VAL B C 1
ATOM 3959 O O . VAL B 1 169 ? 32.831 48.650 5.130 1.00 8.76 164 VAL B O 1
ATOM 3963 N N . PHE B 1 170 ? 33.961 48.749 7.083 1.00 9.98 165 PHE B N 1
ATOM 3964 C CA . PHE B 1 170 ? 34.991 49.639 6.558 1.00 10.40 165 PHE B CA 1
ATOM 3965 C C . PHE B 1 170 ? 36.331 48.911 6.461 1.00 7.46 165 PHE B C 1
ATOM 3966 O O . PHE B 1 170 ? 36.532 47.841 7.037 1.00 9.10 165 PHE B O 1
ATOM 3974 N N . GLY B 1 171 ? 37.241 49.493 5.697 1.00 10.56 166 GLY B N 1
ATOM 3975 C CA . GLY B 1 171 ? 38.552 48.903 5.506 1.00 6.60 166 GLY B CA 1
ATOM 3976 C C . GLY B 1 171 ? 39.121 49.329 4.169 1.00 4.69 166 GLY B C 1
ATOM 3977 O O . GLY B 1 171 ? 38.470 50.004 3.378 1.00 8.93 166 GLY B O 1
ATOM 3978 N N . GLY B 1 172 ? 40.367 48.921 3.937 1.00 8.51 167 GLY B N 1
ATOM 3979 C CA . GLY B 1 172 ? 41.025 49.290 2.690 1.00 8.03 167 GLY B CA 1
ATOM 3980 C C . GLY B 1 172 ? 41.108 50.784 2.505 1.00 7.64 167 GLY B C 1
ATOM 3981 O O . GLY B 1 172 ? 41.036 51.280 1.375 1.00 7.85 167 GLY B O 1
ATOM 3982 N N . TYR B 1 173 ? 41.222 51.520 3.608 1.00 10.10 168 TYR B N 1
ATOM 3983 C CA . TYR B 1 173 ? 41.245 52.975 3.643 1.00 6.17 168 TYR B CA 1
ATOM 3984 C C . TYR B 1 173 ? 39.890 53.610 3.343 1.00 11.30 168 TYR B C 1
ATOM 3985 O O . TYR B 1 173 ? 39.824 54.831 3.203 1.00 8.28 168 TYR B O 1
ATOM 3994 N N . CYS B 1 174 ? 38.806 52.838 3.261 1.00 9.69 169 CYS B N 1
ATOM 3995 C CA . CYS B 1 174 ? 37.501 53.348 2.840 1.00 6.60 169 CYS B CA 1
ATOM 3996 C C . CYS B 1 174 ? 36.469 53.307 3.965 1.00 10.01 169 CYS B C 1
ATOM 3997 O O . CYS B 1 174 ? 36.470 52.390 4.786 1.00 6.90 169 CYS B O 1
ATOM 4000 N N . PHE B 1 175 ? 35.532 54.266 3.959 1.00 11.12 170 PHE B N 1
ATOM 4001 C CA . PHE B 1 175 ? 34.468 54.253 4.963 1.00 7.65 170 PHE B CA 1
ATOM 4002 C C . PHE B 1 175 ? 33.063 54.299 4.366 1.00 10.95 170 PHE B C 1
ATOM 4003 O O . PHE B 1 175 ? 32.204 53.493 4.744 1.00 11.87 170 PHE B O 1
ATOM 4011 N N . PHE B 1 176 ? 32.806 55.237 3.460 1.00 6.45 171 PHE B N 1
ATOM 4012 C CA . PHE B 1 176 ? 31.555 55.290 2.703 1.00 6.80 171 PHE B CA 1
ATOM 4013 C C . PHE B 1 176 ? 31.867 54.936 1.255 1.00 8.99 171 PHE B C 1
ATOM 4014 O O . PHE B 1 176 ? 32.849 55.433 0.700 1.00 7.57 171 PHE B O 1
ATOM 4022 N N . ASN B 1 177 ? 31.068 54.060 0.656 1.00 8.17 172 ASN B N 1
ATOM 4023 C CA . ASN B 1 177 ? 31.375 53.633 -0.710 1.00 7.72 172 ASN B CA 1
ATOM 4024 C C . ASN B 1 177 ? 30.839 54.717 -1.630 1.00 9.00 172 ASN B C 1
ATOM 4025 O O . ASN B 1 177 ? 29.668 54.724 -2.010 1.00 7.33 172 ASN B O 1
ATOM 4030 N N . ASN B 1 178 ? 31.722 55.656 -1.976 1.00 5.48 173 ASN B N 1
ATOM 4031 C CA . ASN B 1 178 ? 31.324 56.820 -2.764 1.00 10.79 173 ASN B CA 1
ATOM 4032 C C . ASN B 1 178 ? 30.772 56.422 -4.126 1.00 11.42 173 ASN B C 1
ATOM 4033 O O . ASN B 1 178 ? 29.785 57.002 -4.599 1.00 8.38 173 ASN B O 1
ATOM 4038 N N . ALA B 1 179 ? 31.402 55.446 -4.782 1.00 7.20 174 ALA B N 1
ATOM 4039 C CA . ALA B 1 179 ? 30.929 55.013 -6.092 1.00 9.41 174 ALA B CA 1
ATOM 4040 C C . ALA B 1 179 ? 29.550 54.380 -5.992 1.00 8.53 174 ALA B C 1
ATOM 4041 O O . ALA B 1 179 ? 28.685 54.623 -6.841 1.00 6.35 174 ALA B O 1
ATOM 4043 N N . ALA B 1 180 ? 29.323 53.573 -4.946 1.00 9.30 175 ALA B N 1
ATOM 4044 C CA . ALA B 1 180 ? 28.020 52.946 -4.762 1.00 7.82 175 ALA B CA 1
ATOM 4045 C C . ALA B 1 180 ? 26.956 53.980 -4.451 1.00 8.69 175 ALA B C 1
ATOM 4046 O O . ALA B 1 180 ? 25.811 53.838 -4.889 1.00 6.62 175 ALA B O 1
ATOM 4048 N N . ILE B 1 181 ? 27.317 55.009 -3.674 1.00 8.56 176 ILE B N 1
ATOM 4049 C CA . ILE B 1 181 ? 26.382 56.079 -3.319 1.00 12.88 176 ILE B CA 1
ATOM 4050 C C . ILE B 1 181 ? 25.982 56.865 -4.557 1.00 13.25 176 ILE B C 1
ATOM 4051 O O . ILE B 1 181 ? 24.809 57.214 -4.740 1.00 12.48 176 ILE B O 1
ATOM 4056 N N . ALA B 1 182 ? 26.953 57.166 -5.420 1.00 13.11 177 ALA B N 1
ATOM 4057 C CA . ALA B 1 182 ? 26.649 57.854 -6.672 1.00 6.92 177 ALA B CA 1
ATOM 4058 C C . ALA B 1 182 ? 25.765 56.989 -7.556 1.00 8.11 177 ALA B C 1
ATOM 4059 O O . ALA B 1 182 ? 24.763 57.462 -8.104 1.00 9.99 177 ALA B O 1
ATOM 4061 N N . ALA B 1 183 ? 26.101 55.701 -7.677 1.00 13.65 178 ALA B N 1
ATOM 4062 C CA . ALA B 1 183 ? 25.291 54.807 -8.500 1.00 11.02 178 ALA B CA 1
ATOM 4063 C C . ALA B 1 183 ? 23.858 54.728 -7.991 1.00 9.83 178 ALA B C 1
ATOM 4064 O O . ALA B 1 183 ? 22.912 54.710 -8.785 1.00 10.48 178 ALA B O 1
ATOM 4066 N N . GLN B 1 184 ? 23.679 54.676 -6.668 1.00 10.44 179 GLN B N 1
ATOM 4067 C CA . GLN B 1 184 ? 22.332 54.611 -6.111 1.00 10.69 179 GLN B CA 1
ATOM 4068 C C . GLN B 1 184 ? 21.590 55.919 -6.325 1.00 10.83 179 GLN B C 1
ATOM 4069 O O . GLN B 1 184 ? 20.382 55.913 -6.596 1.00 10.83 179 GLN B O 1
ATOM 4075 N N . ALA B 1 185 ? 22.286 57.050 -6.191 1.00 14.09 180 ALA B N 1
ATOM 4076 C CA . ALA B 1 185 ? 21.664 58.329 -6.509 1.00 14.83 180 ALA B CA 1
ATOM 4077 C C . ALA B 1 185 ? 21.153 58.334 -7.941 1.00 12.15 180 ALA B C 1
ATOM 4078 O O . ALA B 1 185 ? 20.024 58.759 -8.198 1.00 13.46 180 ALA B O 1
ATOM 4080 N N . PHE B 1 186 ? 21.960 57.837 -8.879 1.00 12.81 181 PHE B N 1
ATOM 4081 C CA . PHE B 1 186 ? 21.481 57.643 -10.245 1.00 11.91 181 PHE B CA 1
ATOM 4082 C C . PHE B 1 186 ? 20.183 56.838 -10.266 1.00 13.48 181 PHE B C 1
ATOM 4083 O O . PHE B 1 186 ? 19.187 57.258 -10.870 1.00 12.70 181 PHE B O 1
ATOM 4091 N N . ARG B 1 187 ? 20.168 55.682 -9.591 1.00 9.42 182 ARG B N 1
ATOM 4092 C CA . ARG B 1 187 ? 18.969 54.848 -9.578 1.00 13.15 182 ARG B CA 1
ATOM 4093 C C . ARG B 1 187 ? 17.782 55.592 -8.975 1.00 9.54 182 ARG B C 1
ATOM 4094 O O . ARG B 1 187 ? 16.678 55.568 -9.526 1.00 10.95 182 ARG B O 1
ATOM 4102 N N . ASP B 1 188 ? 17.996 56.264 -7.836 1.00 11.41 183 ASP B N 1
ATOM 4103 C CA . ASP B 1 188 ? 16.918 56.981 -7.159 1.00 12.45 183 ASP B CA 1
ATOM 4104 C C . ASP B 1 188 ? 16.344 58.128 -7.988 1.00 16.47 183 ASP B C 1
ATOM 4105 O O . ASP B 1 188 ? 15.211 58.555 -7.734 1.00 13.85 183 ASP B O 1
ATOM 4110 N N . GLN B 1 189 ? 17.084 58.635 -8.970 1.00 12.13 184 GLN B N 1
ATOM 4111 C CA . GLN B 1 189 ? 16.628 59.747 -9.790 1.00 11.03 184 GLN B CA 1
ATOM 4112 C C . GLN B 1 189 ? 16.041 59.302 -11.124 1.00 14.61 184 GLN B C 1
ATOM 4113 O O . GLN B 1 189 ? 15.872 60.134 -12.019 1.00 17.15 184 GLN B O 1
ATOM 4119 N N . GLY B 1 190 ? 15.756 58.013 -11.296 1.00 14.01 185 GLY B N 1
ATOM 4120 C CA . GLY B 1 190 ? 15.078 57.535 -12.485 1.00 18.49 185 GLY B CA 1
ATOM 4121 C C . GLY B 1 190 ? 15.956 56.983 -13.589 1.00 19.02 185 GLY B C 1
ATOM 4122 O O . GLY B 1 190 ? 15.433 56.648 -14.662 1.00 19.43 185 GLY B O 1
ATOM 4123 N N . TYR B 1 191 ? 17.269 56.901 -13.385 1.00 21.25 186 TYR B N 1
ATOM 4124 C CA . TYR B 1 191 ? 18.104 56.132 -14.301 1.00 15.58 186 TYR B CA 1
ATOM 4125 C C . TYR B 1 191 ? 17.815 54.655 -14.075 1.00 14.44 186 TYR B C 1
ATOM 4126 O O . TYR B 1 191 ? 18.015 54.143 -12.967 1.00 14.88 186 TYR B O 1
ATOM 4135 N N . GLY B 1 192 ? 17.308 53.981 -15.109 1.00 12.07 187 GLY B N 1
ATOM 4136 C CA . GLY B 1 192 ? 16.850 52.609 -14.935 1.00 17.62 187 GLY B CA 1
ATOM 4137 C C . GLY B 1 192 ? 17.961 51.668 -14.510 1.00 14.13 187 GLY B C 1
ATOM 4138 O O . GLY B 1 192 ? 17.793 50.849 -13.600 1.00 16.61 187 GLY B O 1
ATOM 4139 N N . LYS B 1 193 ? 19.106 51.757 -15.175 1.00 11.47 188 LYS B N 1
ATOM 4140 C CA . LYS B 1 193 ? 20.202 50.832 -14.938 1.00 11.21 188 LYS B CA 1
ATOM 4141 C C . LYS B 1 193 ? 21.505 51.618 -14.901 1.00 11.83 188 LYS B C 1
ATOM 4142 O O . LYS B 1 193 ? 21.659 52.616 -15.611 1.00 8.52 188 LYS B O 1
ATOM 4148 N N . VAL B 1 194 ? 22.428 51.174 -14.049 1.00 7.64 189 VAL B N 1
ATOM 4149 C CA . VAL B 1 194 ? 23.689 51.865 -13.817 1.00 7.85 189 VAL B CA 1
ATOM 4150 C C . VAL B 1 194 ? 24.798 50.826 -13.804 1.00 6.57 189 VAL B C 1
ATOM 4151 O O . VAL B 1 194 ? 24.605 49.707 -13.316 1.00 10.39 189 VAL B O 1
ATOM 4155 N N . ALA B 1 195 ? 25.953 51.179 -14.350 1.00 8.57 190 ALA B N 1
ATOM 4156 C CA . ALA B 1 195 ? 27.113 50.310 -14.297 1.00 7.69 190 ALA B CA 1
ATOM 4157 C C . ALA B 1 195 ? 28.210 51.012 -13.516 1.00 7.51 190 ALA B C 1
ATOM 4158 O O . ALA B 1 195 ? 28.430 52.220 -13.676 1.00 9.50 190 ALA B O 1
ATOM 4160 N N . VAL B 1 196 ? 28.860 50.262 -12.633 1.00 9.95 191 VAL B N 1
ATOM 4161 C CA . VAL B 1 196 ? 30.014 50.750 -11.885 1.00 10.23 191 VAL B CA 1
ATOM 4162 C C . VAL B 1 196 ? 31.220 49.932 -12.332 1.00 10.88 191 VAL B C 1
ATOM 4163 O O . VAL B 1 196 ? 31.244 48.705 -12.163 1.00 6.35 191 VAL B O 1
ATOM 4167 N N . LEU B 1 197 ? 32.219 50.616 -12.888 1.00 9.96 192 LEU B N 1
ATOM 4168 C CA . LEU B 1 197 ? 33.435 49.998 -13.411 1.00 10.52 192 LEU B CA 1
ATOM 4169 C C . LEU B 1 197 ? 34.602 50.374 -12.507 1.00 9.46 192 LEU B C 1
ATOM 4170 O O . LEU B 1 197 ? 34.908 51.562 -12.344 1.00 11.96 192 LEU B O 1
ATOM 4175 N N . ASP B 1 198 ? 35.252 49.361 -11.936 1.00 9.34 193 ASP B N 1
ATOM 4176 C CA . ASP B 1 198 ? 36.332 49.529 -10.975 1.00 6.35 193 ASP B CA 1
ATOM 4177 C C . ASP B 1 198 ? 37.665 49.186 -11.642 1.00 11.02 193 ASP B C 1
ATOM 4178 O O . ASP B 1 198 ? 37.954 48.009 -11.880 1.00 9.79 193 ASP B O 1
ATOM 4183 N N . VAL B 1 199 ? 38.484 50.203 -11.928 1.00 12.50 194 VAL B N 1
ATOM 4184 C CA . VAL B 1 199 ? 39.797 50.001 -12.549 1.00 12.58 194 VAL B CA 1
ATOM 4185 C C . VAL B 1 199 ? 40.940 50.230 -11.575 1.00 10.99 194 VAL B C 1
ATOM 4186 O O . VAL B 1 199 ? 42.116 50.097 -11.964 1.00 8.52 194 VAL B O 1
ATOM 4190 N N . ASP B 1 200 ? 40.638 50.564 -10.321 1.00 11.62 195 ASP B N 1
ATOM 4191 C CA . ASP B 1 200 ? 41.624 50.521 -9.252 1.00 9.55 195 ASP B CA 1
ATOM 4192 C C . ASP B 1 200 ? 42.324 49.166 -9.228 1.00 7.34 195 ASP B C 1
ATOM 4193 O O . ASP B 1 200 ? 41.741 48.134 -9.569 1.00 8.35 195 ASP B O 1
ATOM 4198 N N . PHE B 1 201 ? 43.592 49.163 -8.815 1.00 9.46 196 PHE B N 1
ATOM 4199 C CA . PHE B 1 201 ? 44.341 47.905 -8.761 1.00 7.28 196 PHE B CA 1
ATOM 4200 C C . PHE B 1 201 ? 43.639 46.844 -7.916 1.00 9.20 196 PHE B C 1
ATOM 4201 O O . PHE B 1 201 ? 43.794 45.643 -8.175 1.00 6.95 196 PHE B O 1
ATOM 4209 N N . HIS B 1 202 ? 42.903 47.251 -6.881 1.00 2.96 197 HIS B N 1
ATOM 4210 C CA . HIS B 1 202 ? 42.320 46.296 -5.959 1.00 4.58 197 HIS B CA 1
ATOM 4211 C C . HIS B 1 202 ? 40.859 46.047 -6.321 1.00 4.75 197 HIS B C 1
ATOM 4212 O O . HIS B 1 202 ? 40.184 46.897 -6.914 1.00 4.85 197 HIS B O 1
ATOM 4219 N N . HIS B 1 203 ? 40.382 44.861 -5.959 1.00 5.60 198 HIS B N 1
ATOM 4220 C CA . HIS B 1 203 ? 38.981 44.524 -6.161 1.00 4.10 198 HIS B CA 1
ATOM 4221 C C . HIS B 1 203 ? 38.071 45.485 -5.396 1.00 9.91 198 HIS B C 1
ATOM 4222 O O . HIS B 1 203 ? 38.317 45.818 -4.230 1.00 9.62 198 HIS B O 1
ATOM 4229 N N . GLY B 1 204 ? 37.016 45.944 -6.059 1.00 8.02 199 GLY B N 1
ATOM 4230 C CA . GLY B 1 204 ? 35.997 46.710 -5.356 1.00 8.39 199 GLY B CA 1
ATOM 4231 C C . GLY B 1 204 ? 35.021 45.830 -4.594 1.00 6.74 199 GLY B C 1
ATOM 4232 O O . GLY B 1 204 ? 33.841 45.751 -4.948 1.00 5.21 199 GLY B O 1
ATOM 4233 N N . ASN B 1 205 ? 35.507 45.175 -3.534 1.00 9.78 200 ASN B N 1
ATOM 4234 C CA . ASN B 1 205 ? 34.698 44.189 -2.812 1.00 6.84 200 ASN B CA 1
ATOM 4235 C C . ASN B 1 205 ? 33.435 44.800 -2.227 1.00 11.64 200 ASN B C 1
ATOM 4236 O O . ASN B 1 205 ? 32.376 44.163 -2.242 1.00 9.45 200 ASN B O 1
ATOM 4241 N N . GLY B 1 206 ? 33.520 46.027 -1.702 1.00 11.44 201 GLY B N 1
ATOM 4242 C CA . GLY B 1 206 ? 32.340 46.643 -1.114 1.00 12.75 201 GLY B CA 1
ATOM 4243 C C . GLY B 1 206 ? 31.279 46.974 -2.144 1.00 6.18 201 GLY B C 1
ATOM 4244 O O . GLY B 1 206 ? 30.085 46.747 -1.916 1.00 5.37 201 GLY B O 1
ATOM 4245 N N . THR B 1 207 ? 31.698 47.538 -3.285 1.00 8.12 202 THR B N 1
ATOM 4246 C CA . THR B 1 207 ? 30.770 47.783 -4.381 1.00 6.31 202 THR B CA 1
ATOM 4247 C C . THR B 1 207 ? 30.097 46.497 -4.823 1.00 8.74 202 THR B C 1
ATOM 4248 O O . THR B 1 207 ? 28.870 46.452 -4.982 1.00 6.82 202 THR B O 1
ATOM 4252 N N . GLN B 1 208 ? 30.890 45.433 -5.026 1.00 6.44 203 GLN B N 1
ATOM 4253 C CA . GLN B 1 208 ? 30.318 44.142 -5.393 1.00 7.29 203 GLN B CA 1
ATOM 4254 C C . GLN B 1 208 ? 29.283 43.688 -4.368 1.00 8.13 203 GLN B C 1
ATOM 4255 O O . GLN B 1 208 ? 28.168 43.287 -4.729 1.00 8.17 203 GLN B O 1
ATOM 4261 N N . ALA B 1 209 ? 29.648 43.712 -3.085 1.00 9.89 204 ALA B N 1
ATOM 4262 C CA . ALA B 1 209 ? 28.735 43.223 -2.052 1.00 4.12 204 ALA B CA 1
ATOM 4263 C C . ALA B 1 209 ? 27.421 44.000 -2.051 1.00 9.13 204 ALA B C 1
ATOM 4264 O O . ALA B 1 209 ? 26.339 43.410 -1.970 1.00 14.12 204 ALA B O 1
ATOM 4266 N N . ILE B 1 210 ? 27.495 45.323 -2.158 1.00 8.53 205 ILE B N 1
ATOM 4267 C CA . ILE B 1 210 ? 26.302 46.150 -2.015 1.00 9.71 205 ILE B CA 1
ATOM 4268 C C . ILE B 1 210 ? 25.266 45.818 -3.085 1.00 11.39 205 ILE B C 1
ATOM 4269 O O . ILE B 1 210 ? 24.060 45.804 -2.810 1.00 10.05 205 ILE B O 1
ATOM 4274 N N . PHE B 1 211 ? 25.706 45.542 -4.317 1.00 11.83 206 PHE B N 1
ATOM 4275 C CA . PHE B 1 211 ? 24.775 45.322 -5.420 1.00 11.34 206 PHE B CA 1
ATOM 4276 C C . PHE B 1 211 ? 24.700 43.860 -5.837 1.00 9.61 206 PHE B C 1
ATOM 4277 O O . PHE B 1 211 ? 24.193 43.559 -6.923 1.00 12.64 206 PHE B O 1
ATOM 4285 N N . TYR B 1 212 ? 25.184 42.944 -4.985 1.00 11.65 207 TYR B N 1
ATOM 4286 C CA . TYR B 1 212 ? 25.446 41.580 -5.425 1.00 8.77 207 TYR B CA 1
ATOM 4287 C C . TYR B 1 212 ? 24.183 40.847 -5.848 1.00 14.30 207 TYR B C 1
ATOM 4288 O O . TYR B 1 212 ? 24.238 39.973 -6.721 1.00 10.74 207 TYR B O 1
ATOM 4297 N N . ASP B 1 213 ? 23.045 41.158 -5.238 1.00 8.70 208 ASP B N 1
ATOM 4298 C CA . ASP B 1 213 ? 21.823 40.433 -5.562 1.00 10.76 208 ASP B CA 1
ATOM 4299 C C . ASP B 1 213 ? 20.907 41.226 -6.472 1.00 9.53 208 ASP B C 1
ATOM 4300 O O . ASP B 1 213 ? 19.705 40.949 -6.525 1.00 13.46 208 ASP B O 1
ATOM 4305 N N . ARG B 1 214 ? 21.453 42.175 -7.219 1.00 11.46 209 ARG B N 1
ATOM 4306 C CA . ARG B 1 214 ? 20.667 43.085 -8.031 1.00 10.32 209 ARG B CA 1
ATOM 4307 C C . ARG B 1 214 ? 21.094 42.993 -9.489 1.00 13.23 209 ARG B C 1
ATOM 4308 O O . ARG B 1 214 ? 22.287 42.843 -9.798 1.00 10.79 209 ARG B O 1
ATOM 4316 N N . SER B 1 215 ? 20.114 43.076 -10.383 1.00 9.94 210 SER B N 1
ATOM 4317 C CA . SER B 1 215 ? 20.383 43.112 -11.815 1.00 12.39 210 SER B CA 1
ATOM 4318 C C . SER B 1 215 ? 20.250 44.513 -12.403 1.00 12.81 210 SER B C 1
ATOM 4319 O O . SER B 1 215 ? 20.497 44.683 -13.603 1.00 15.32 210 SER B O 1
ATOM 4322 N N . ASP B 1 216 ? 19.877 45.514 -11.593 1.00 10.04 211 ASP B N 1
ATOM 4323 C CA . ASP B 1 216 ? 19.743 46.888 -12.066 1.00 7.56 211 ASP B CA 1
ATOM 4324 C C . ASP B 1 216 ? 21.025 47.690 -11.928 1.00 6.39 211 ASP B C 1
ATOM 4325 O O . ASP B 1 216 ? 21.103 48.799 -12.464 1.00 11.71 211 ASP B O 1
ATOM 4330 N N . VAL B 1 217 ? 22.024 47.161 -11.232 1.00 10.01 212 VAL B N 1
ATOM 4331 C CA . VAL B 1 217 ? 23.316 47.817 -11.089 1.00 11.12 212 VAL B CA 1
ATOM 4332 C C . VAL B 1 217 ? 24.373 46.775 -11.415 1.00 7.62 212 VAL B C 1
ATOM 4333 O O . VAL B 1 217 ? 24.524 45.784 -10.688 1.00 9.18 212 VAL B O 1
ATOM 4337 N N . LEU B 1 218 ? 25.064 46.960 -12.532 1.00 6.88 213 LEU B N 1
ATOM 4338 C CA . LEU B 1 218 ? 26.125 46.052 -12.935 1.00 8.67 213 LEU B CA 1
ATOM 4339 C C . LEU B 1 218 ? 27.427 46.529 -12.309 1.00 9.58 213 LEU B C 1
ATOM 4340 O O . LEU B 1 218 ? 27.760 47.716 -12.384 1.00 10.31 213 LEU B O 1
ATOM 4345 N N . THR B 1 219 ? 28.142 45.613 -11.668 1.00 9.79 214 THR B N 1
ATOM 4346 C CA . THR B 1 219 ? 29.424 45.917 -11.052 1.00 6.67 214 THR B CA 1
ATOM 4347 C C . THR B 1 219 ? 30.503 45.098 -11.743 1.00 9.85 214 THR B C 1
ATOM 4348 O O . THR B 1 219 ? 30.369 43.874 -11.877 1.00 11.24 214 THR B O 1
ATOM 4352 N N . ILE B 1 220 ? 31.561 45.775 -12.193 1.00 9.09 215 ILE B N 1
ATOM 4353 C CA . ILE B 1 220 ? 32.696 45.142 -12.856 1.00 7.60 215 ILE B CA 1
ATOM 4354 C C . ILE B 1 220 ? 33.967 45.614 -12.174 1.00 4.87 215 ILE B C 1
ATOM 4355 O O . ILE B 1 220 ? 34.092 46.797 -11.845 1.00 6.85 215 ILE B O 1
ATOM 4360 N N . SER B 1 221 ? 34.922 44.707 -11.977 1.00 4.12 216 SER B N 1
ATOM 4361 C CA . SER B 1 221 ? 36.206 45.114 -11.423 1.00 8.74 216 SER B CA 1
ATOM 4362 C C . SER B 1 221 ? 37.337 44.406 -12.150 1.00 8.01 216 SER B C 1
ATOM 4363 O O . SER B 1 221 ? 37.235 43.224 -12.486 1.00 8.78 216 SER B O 1
ATOM 4366 N N . LEU B 1 222 ? 38.410 45.153 -12.391 1.00 9.50 217 LEU B N 1
ATOM 4367 C CA . LEU B 1 222 ? 39.690 44.644 -12.856 1.00 12.32 217 LEU B CA 1
ATOM 4368 C C . LEU B 1 222 ? 40.666 44.833 -11.713 1.00 6.42 217 LEU B C 1
ATOM 4369 O O . LEU B 1 222 ? 40.739 45.929 -11.150 1.00 9.60 217 LEU B O 1
ATOM 4374 N N . HIS B 1 223 ? 41.416 43.788 -11.368 1.00 5.52 218 HIS B N 1
ATOM 4375 C CA . HIS B 1 223 ? 42.226 43.896 -10.162 1.00 10.44 218 HIS B CA 1
ATOM 4376 C C . HIS B 1 223 ? 43.288 42.816 -10.125 1.00 6.11 218 HIS B C 1
ATOM 4377 O O . HIS B 1 223 ? 43.220 41.819 -10.850 1.00 9.31 218 HIS B O 1
ATOM 4384 N N . GLY B 1 224 ? 44.256 43.015 -9.234 1.00 7.95 219 GLY B N 1
ATOM 4385 C CA . GLY B 1 224 ? 45.226 41.967 -8.957 1.00 8.84 219 GLY B CA 1
ATOM 4386 C C . GLY B 1 224 ? 44.580 40.769 -8.276 1.00 10.44 219 GLY B C 1
ATOM 4387 O O . GLY B 1 224 ? 43.679 40.907 -7.444 1.00 11.52 219 GLY B O 1
ATOM 4388 N N . ASP B 1 225 ? 45.059 39.573 -8.640 1.00 8.95 220 ASP B N 1
ATOM 4389 C CA . ASP B 1 225 ? 44.613 38.292 -8.106 1.00 13.17 220 ASP B CA 1
ATOM 4390 C C . ASP B 1 225 ? 44.467 38.354 -6.585 1.00 12.44 220 ASP B C 1
ATOM 4391 O O . ASP B 1 225 ? 45.460 38.560 -5.878 1.00 7.33 220 ASP B O 1
ATOM 4396 N N . PRO B 1 226 ? 43.250 38.219 -6.044 1.00 8.76 221 PRO B N 1
ATOM 4397 C CA . PRO B 1 226 ? 43.094 38.292 -4.582 1.00 10.23 221 PRO B CA 1
ATOM 4398 C C . PRO B 1 226 ? 43.704 37.112 -3.855 1.00 10.20 221 PRO B C 1
ATOM 4399 O O . PRO B 1 226 ? 43.831 37.170 -2.622 1.00 8.66 221 PRO B O 1
ATOM 4403 N N . ASP B 1 227 ? 44.058 36.038 -4.567 1.00 9.18 222 ASP B N 1
ATOM 4404 C CA . ASP B 1 227 ? 44.889 35.001 -3.962 1.00 10.59 222 ASP B CA 1
ATOM 4405 C C . ASP B 1 227 ? 46.189 35.594 -3.449 1.00 8.57 222 ASP B C 1
ATOM 4406 O O . ASP B 1 227 ? 46.739 35.130 -2.445 1.00 10.21 222 ASP B O 1
ATOM 4411 N N . LEU B 1 228 ? 46.672 36.640 -4.113 1.00 9.11 223 LEU B N 1
ATOM 4412 C CA . LEU B 1 228 ? 47.961 37.264 -3.840 1.00 9.96 223 LEU B CA 1
ATOM 4413 C C . LEU B 1 228 ? 47.868 38.595 -3.104 1.00 10.64 223 LEU B C 1
ATOM 4414 O O . LEU B 1 228 ? 48.801 38.938 -2.377 1.00 11.35 223 LEU B O 1
ATOM 4419 N N . VAL B 1 229 ? 46.778 39.362 -3.257 1.00 9.64 224 VAL B N 1
ATOM 4420 C CA . VAL B 1 229 ? 46.723 40.715 -2.709 1.00 11.03 224 VAL B CA 1
ATOM 4421 C C . VAL B 1 229 ? 45.352 40.994 -2.107 1.00 10.86 224 VAL B C 1
ATOM 4422 O O . VAL B 1 229 ? 44.369 40.303 -2.382 1.00 8.90 224 VAL B O 1
ATOM 4426 N N . PHE B 1 230 ? 45.307 42.060 -1.311 1.00 6.09 225 PHE B N 1
ATOM 4427 C CA . PHE B 1 230 ? 44.070 42.563 -0.733 1.00 10.45 225 PHE B CA 1
ATOM 4428 C C . PHE B 1 230 ? 43.006 42.745 -1.818 1.00 9.37 225 PHE B C 1
ATOM 4429 O O . PHE B 1 230 ? 43.321 43.222 -2.914 1.00 11.03 225 PHE B O 1
ATOM 4437 N N . PRO B 1 231 ? 41.723 42.418 -1.547 1.00 10.43 226 PRO B N 1
ATOM 4438 C CA . PRO B 1 231 ? 41.099 42.046 -0.267 1.00 7.14 226 PRO B CA 1
ATOM 4439 C C . PRO B 1 231 ? 41.157 40.579 0.122 1.00 14.30 226 PRO B C 1
ATOM 4440 O O . PRO B 1 231 ? 40.670 40.259 1.218 1.00 13.69 226 PRO B O 1
ATOM 4444 N N . HIS B 1 232 ? 41.696 39.721 -0.754 1.00 8.22 227 HIS B N 1
ATOM 4445 C CA . HIS B 1 232 ? 41.979 38.311 -0.474 1.00 9.56 227 HIS B CA 1
ATOM 4446 C C . HIS B 1 232 ? 40.741 37.417 -0.456 1.00 11.37 227 HIS B C 1
ATOM 4447 O O . HIS B 1 232 ? 40.801 36.288 -0.949 1.00 11.63 227 HIS B O 1
ATOM 4454 N N . PHE B 1 233 ? 39.622 37.880 0.107 1.00 10.92 228 PHE B N 1
ATOM 4455 C CA . PHE B 1 233 ? 38.480 37.003 0.356 1.00 11.71 228 PHE B CA 1
ATOM 4456 C C . PHE B 1 233 ? 37.259 37.350 -0.488 1.00 8.73 228 PHE B C 1
ATOM 4457 O O . PHE B 1 233 ? 36.181 36.776 -0.280 1.00 13.27 228 PHE B O 1
ATOM 4465 N N . LEU B 1 234 ? 37.418 38.244 -1.460 1.00 6.09 229 LEU B N 1
ATOM 4466 C CA . LEU B 1 234 ? 36.447 38.476 -2.515 1.00 7.62 229 LEU B CA 1
ATOM 4467 C C . LEU B 1 234 ? 37.244 38.859 -3.748 1.00 8.88 229 LEU B C 1
ATOM 4468 O O . LEU B 1 234 ? 38.429 39.194 -3.659 1.00 9.27 229 LEU B O 1
ATOM 4473 N N . GLY B 1 235 ? 36.594 38.807 -4.903 1.00 6.34 230 GLY B N 1
ATOM 4474 C CA . GLY B 1 235 ? 37.204 39.286 -6.130 1.00 9.07 230 GLY B CA 1
ATOM 4475 C C . GLY B 1 235 ? 37.564 38.212 -7.121 1.00 8.18 230 GLY B C 1
ATOM 4476 O O . GLY B 1 235 ? 38.160 38.524 -8.162 1.00 11.93 230 GLY B O 1
ATOM 4477 N N . PHE B 1 236 ? 37.250 36.958 -6.825 1.00 9.07 231 PHE B N 1
ATOM 4478 C CA . PHE B 1 236 ? 37.582 35.860 -7.717 1.00 12.63 231 PHE B CA 1
ATOM 4479 C C . PHE B 1 236 ? 36.580 35.799 -8.859 1.00 14.14 231 PHE B C 1
ATOM 4480 O O . PHE B 1 236 ? 35.460 36.316 -8.774 1.00 7.27 231 PHE B O 1
ATOM 4488 N N . GLU B 1 237 ? 37.017 35.192 -9.961 1.00 13.17 232 GLU B N 1
ATOM 4489 C CA . GLU B 1 237 ? 36.243 35.287 -11.188 1.00 14.57 232 GLU B CA 1
ATOM 4490 C C . GLU B 1 237 ? 34.983 34.441 -11.131 1.00 12.35 232 GLU B C 1
ATOM 4491 O O . GLU B 1 237 ? 34.076 34.650 -11.941 1.00 13.26 232 GLU B O 1
ATOM 4497 N N . ASP B 1 238 ? 34.893 33.523 -10.172 1.00 9.73 233 ASP B N 1
ATOM 4498 C CA . ASP B 1 238 ? 33.677 32.738 -10.013 1.00 17.54 233 ASP B CA 1
ATOM 4499 C C . ASP B 1 238 ? 32.583 33.496 -9.269 1.00 11.32 233 ASP B C 1
ATOM 4500 O O . ASP B 1 238 ? 31.493 32.951 -9.077 1.00 16.82 233 ASP B O 1
ATOM 4505 N N . GLU B 1 239 ? 32.836 34.737 -8.854 1.00 12.70 234 GLU B N 1
ATOM 4506 C CA . GLU B 1 239 ? 31.827 35.549 -8.167 1.00 11.52 234 GLU B CA 1
ATOM 4507 C C . GLU B 1 239 ? 31.055 36.335 -9.218 1.00 8.95 234 GLU B C 1
ATOM 4508 O O . GLU B 1 239 ? 31.482 37.411 -9.638 1.00 10.22 234 GLU B O 1
ATOM 4514 N N . THR B 1 240 ? 29.895 35.813 -9.629 1.00 13.00 235 THR B N 1
ATOM 4515 C CA . THR B 1 240 ? 29.136 36.414 -10.721 1.00 10.15 235 THR B CA 1
ATOM 4516 C C . THR B 1 240 ? 27.778 36.957 -10.295 1.00 10.27 235 THR B C 1
ATOM 4517 O O . THR B 1 240 ? 26.986 37.334 -11.164 1.00 7.15 235 THR B O 1
ATOM 4521 N N . GLY B 1 241 ? 27.484 37.001 -9.001 1.00 13.45 236 GLY B N 1
ATOM 4522 C CA . GLY B 1 241 ? 26.213 37.479 -8.494 1.00 9.89 236 GLY B CA 1
ATOM 4523 C C . GLY B 1 241 ? 25.381 36.353 -7.892 1.00 18.04 236 GLY B C 1
ATOM 4524 O O . GLY B 1 241 ? 25.658 35.168 -8.058 1.00 15.50 236 GLY B O 1
ATOM 4525 N N . GLU B 1 242 ? 24.328 36.741 -7.180 1.00 20.39 237 GLU B N 1
ATOM 4526 C CA . GLU B 1 242 ? 23.425 35.739 -6.635 1.00 15.51 237 GLU B CA 1
ATOM 4527 C C . GLU B 1 242 ? 21.982 36.192 -6.796 1.00 14.26 237 GLU B C 1
ATOM 4528 O O . GLU B 1 242 ? 21.687 37.390 -6.878 1.00 14.47 237 GLU B O 1
ATOM 4534 N N . GLY B 1 243 ? 21.084 35.211 -6.850 1.00 17.55 238 GLY B N 1
ATOM 4535 C CA . GLY B 1 243 ? 19.675 35.527 -6.980 1.00 13.10 238 GLY B CA 1
ATOM 4536 C C . GLY B 1 243 ? 19.431 36.313 -8.247 1.00 14.23 238 GLY B C 1
ATOM 4537 O O . GLY B 1 243 ? 19.922 35.955 -9.320 1.00 13.86 238 GLY B O 1
ATOM 4538 N N . ASP B 1 244 ? 18.687 37.421 -8.126 1.00 10.31 239 ASP B N 1
ATOM 4539 C CA . ASP B 1 244 ? 18.434 38.261 -9.298 1.00 10.21 239 ASP B CA 1
ATOM 4540 C C . ASP B 1 244 ? 19.705 38.908 -9.821 1.00 13.72 239 ASP B C 1
ATOM 4541 O O . ASP B 1 244 ? 19.745 39.310 -10.988 1.00 13.77 239 ASP B O 1
ATOM 4546 N N . GLY B 1 245 ? 20.748 38.987 -9.000 1.00 12.93 240 GLY B N 1
ATOM 4547 C CA . GLY B 1 245 ? 22.028 39.495 -9.438 1.00 10.59 240 GLY B CA 1
ATOM 4548 C C . GLY B 1 245 ? 22.894 38.539 -10.230 1.00 11.57 240 GLY B C 1
ATOM 4549 O O . GLY B 1 245 ? 23.979 38.938 -10.661 1.00 11.10 240 GLY B O 1
ATOM 4550 N N . GLU B 1 246 ? 22.467 37.301 -10.460 1.00 10.27 241 GLU B N 1
ATOM 4551 C CA . GLU B 1 246 ? 23.326 36.368 -11.173 1.00 11.42 241 GLU B CA 1
ATOM 4552 C C . GLU B 1 246 ? 23.542 36.822 -12.614 1.00 13.55 241 GLU B C 1
ATOM 4553 O O . GLU B 1 246 ? 22.580 37.068 -13.349 1.00 11.40 241 GLU B O 1
ATOM 4559 N N . ALA B 1 247 ? 24.828 36.947 -12.987 1.00 13.85 242 ALA B N 1
ATOM 4560 C CA . ALA B 1 247 ? 25.362 37.348 -14.293 1.00 12.97 242 ALA B CA 1
ATOM 4561 C C . ALA B 1 247 ? 25.533 38.857 -14.374 1.00 8.90 242 ALA B C 1
ATOM 4562 O O . ALA B 1 247 ? 25.878 39.383 -15.436 1.00 16.22 242 ALA B O 1
ATOM 4564 N N . TYR B 1 248 ? 25.312 39.564 -13.259 1.00 7.13 243 TYR B N 1
ATOM 4565 C CA . TYR B 1 248 ? 25.449 41.018 -13.217 1.00 10.89 243 TYR B CA 1
ATOM 4566 C C . TYR B 1 248 ? 26.583 41.460 -12.298 1.00 6.88 243 TYR B C 1
ATOM 4567 O O . TYR B 1 248 ? 26.571 42.589 -11.803 1.00 12.24 243 TYR B O 1
ATOM 4576 N N . ASN B 1 249 ? 27.567 40.581 -12.072 1.00 13.14 244 ASN B N 1
ATOM 4577 C CA . ASN B 1 249 ? 28.852 40.930 -11.474 1.00 11.46 244 ASN B CA 1
ATOM 4578 C C . ASN B 1 249 ? 29.973 40.258 -12.251 1.00 13.43 244 ASN B C 1
ATOM 4579 O O . ASN B 1 249 ? 29.872 39.078 -12.602 1.00 9.13 244 ASN B O 1
ATOM 4584 N N . LEU B 1 250 ? 31.060 40.994 -12.490 1.00 9.32 245 LEU B N 1
ATOM 4585 C CA . LEU B 1 250 ? 32.148 40.482 -13.317 1.00 10.80 245 LEU B CA 1
ATOM 4586 C C . LEU B 1 250 ? 33.486 40.897 -12.726 1.00 9.55 245 LEU B C 1
ATOM 4587 O O . LEU B 1 250 ? 33.808 42.090 -12.667 1.00 10.52 245 LEU B O 1
ATOM 4592 N N . ASN B 1 251 ? 34.271 39.904 -12.331 1.00 7.79 246 ASN B N 1
ATOM 4593 C CA . ASN B 1 251 ? 35.611 40.112 -11.810 1.00 7.32 246 ASN B CA 1
ATOM 4594 C C . ASN B 1 251 ? 36.614 39.635 -12.849 1.00 8.04 246 ASN B C 1
ATOM 4595 O O . ASN B 1 251 ? 36.463 38.542 -13.407 1.00 8.85 246 ASN B O 1
ATOM 4600 N N . ILE B 1 252 ? 37.604 40.471 -13.139 1.00 11.22 247 ILE B N 1
ATOM 4601 C CA . ILE B 1 252 ? 38.648 40.163 -14.106 1.00 7.94 247 ILE B CA 1
ATOM 4602 C C . ILE B 1 252 ? 39.979 40.315 -13.384 1.00 7.39 247 ILE B C 1
ATOM 4603 O O . ILE B 1 252 ? 40.344 41.432 -12.994 1.00 5.71 247 ILE B O 1
ATOM 4608 N N . VAL B 1 253 ? 40.700 39.196 -13.180 1.00 8.66 248 VAL B N 1
ATOM 4609 C CA . VAL B 1 253 ? 41.914 39.209 -12.366 1.00 7.72 248 VAL B CA 1
ATOM 4610 C C . VAL B 1 253 ? 43.138 39.140 -13.260 1.00 5.83 248 VAL B C 1
ATOM 4611 O O . VAL B 1 253 ? 43.104 38.569 -14.353 1.00 6.57 248 VAL B O 1
ATOM 4615 N N . PHE B 1 254 ? 44.239 39.706 -12.769 1.00 5.47 249 PHE B N 1
ATOM 4616 C CA . PHE B 1 254 ? 45.520 39.650 -13.464 1.00 9.00 249 PHE B CA 1
ATOM 4617 C C . PHE B 1 254 ? 46.652 39.326 -12.497 1.00 7.15 249 PHE B C 1
ATOM 4618 O O . PHE B 1 254 ? 46.579 39.672 -11.311 1.00 8.28 249 PHE B O 1
ATOM 4626 N N . PRO B 1 255 ? 47.707 38.663 -12.982 1.00 7.73 250 PRO B N 1
ATOM 4627 C CA . PRO B 1 255 ? 48.855 38.299 -12.129 1.00 11.76 250 PRO B CA 1
ATOM 4628 C C . PRO B 1 255 ? 49.833 39.452 -11.960 1.00 11.76 250 PRO B C 1
ATOM 4629 O O . PRO B 1 255 ? 49.665 40.523 -12.568 1.00 7.52 250 PRO B O 1
ATOM 4633 N N . PRO B 1 256 ? 50.884 39.276 -11.145 1.00 9.18 251 PRO B N 1
ATOM 4634 C CA . PRO B 1 256 ? 51.941 40.296 -11.061 1.00 8.41 251 PRO B CA 1
ATOM 4635 C C . PRO B 1 256 ? 52.525 40.628 -12.428 1.00 12.84 251 PRO B C 1
ATOM 4636 O O . PRO B 1 256 ? 52.539 39.792 -13.331 1.00 12.91 251 PRO B O 1
ATOM 4640 N N . ASP B 1 257 ? 53.006 41.869 -12.570 1.00 10.34 252 ASP B N 1
ATOM 4641 C CA . ASP B 1 257 ? 53.742 42.370 -13.742 1.00 12.89 252 ASP B CA 1
ATOM 4642 C C . ASP B 1 257 ? 52.889 42.654 -14.973 1.00 10.27 252 ASP B C 1
ATOM 4643 O O . ASP B 1 257 ? 53.449 42.953 -16.053 1.00 10.54 252 ASP B O 1
ATOM 4648 N N . THR B 1 258 ? 51.572 42.575 -14.860 1.00 9.07 253 THR B N 1
ATOM 4649 C CA . THR B 1 258 ? 50.663 42.824 -15.970 1.00 4.98 253 THR B CA 1
ATOM 4650 C C . THR B 1 258 ? 50.814 44.230 -16.547 1.00 6.36 253 THR B C 1
ATOM 4651 O O . THR B 1 258 ? 50.603 45.216 -15.822 1.00 9.97 253 THR B O 1
ATOM 4655 N N . PRO B 1 259 ? 51.142 44.371 -17.860 1.00 5.07 254 PRO B N 1
ATOM 4656 C CA . PRO B 1 259 ? 51.209 45.698 -18.481 1.00 9.52 254 PRO B CA 1
ATOM 4657 C C . PRO B 1 259 ? 49.886 46.115 -19.105 1.00 8.88 254 PRO B C 1
ATOM 4658 O O . PRO B 1 259 ? 48.931 45.325 -19.115 1.00 8.68 254 PRO B O 1
ATOM 4662 N N . PHE B 1 260 ? 49.844 47.323 -19.689 1.00 9.40 255 PHE B N 1
ATOM 4663 C CA . PHE B 1 260 ? 48.610 47.806 -20.310 1.00 8.90 255 PHE B CA 1
ATOM 4664 C C . PHE B 1 260 ? 48.176 46.955 -21.504 1.00 10.97 255 PHE B C 1
ATOM 4665 O O . PHE B 1 260 ? 46.973 46.793 -21.735 1.00 9.79 255 PHE B O 1
ATOM 4673 N N . SER B 1 261 ? 49.119 46.413 -22.286 1.00 9.16 256 SER B N 1
ATOM 4674 C CA . SER B 1 261 ? 48.728 45.588 -23.432 1.00 5.04 256 SER B CA 1
ATOM 4675 C C . SER B 1 261 ? 47.850 44.405 -23.019 1.00 12.57 256 SER B C 1
ATOM 4676 O O . SER B 1 261 ? 46.952 44.004 -23.770 1.00 9.52 256 SER B O 1
ATOM 4679 N N . ILE B 1 262 ? 48.085 43.842 -21.836 1.00 10.12 257 ILE B N 1
ATOM 4680 C CA . ILE B 1 262 ? 47.270 42.736 -21.339 1.00 12.06 257 ILE B CA 1
ATOM 4681 C C . ILE B 1 262 ? 46.066 43.239 -20.558 1.00 12.01 257 ILE B C 1
ATOM 4682 O O . ILE B 1 262 ? 44.963 42.697 -20.700 1.00 8.21 257 ILE B O 1
ATOM 4687 N N . TRP B 1 263 ? 46.274 44.266 -19.723 1.00 7.63 258 TRP B N 1
ATOM 4688 C CA . TRP B 1 263 ? 45.192 44.792 -18.898 1.00 7.59 258 TRP B CA 1
ATOM 4689 C C . TRP B 1 263 ? 44.094 45.387 -19.770 1.00 11.45 258 TRP B C 1
ATOM 4690 O O . TRP B 1 263 ? 42.904 45.214 -19.484 1.00 8.55 258 TRP B O 1
ATOM 4701 N N . SER B 1 264 ? 44.474 46.055 -20.871 1.00 7.62 259 SER B N 1
ATOM 4702 C CA . SER B 1 264 ? 43.479 46.642 -21.761 1.00 11.11 259 SER B CA 1
ATOM 4703 C C . SER B 1 264 ? 42.646 45.589 -22.471 1.00 9.98 259 SER B C 1
ATOM 4704 O O . SER B 1 264 ? 41.554 45.906 -22.952 1.00 7.84 259 SER B O 1
ATOM 4707 N N . GLN B 1 265 ? 43.139 44.353 -22.563 1.00 8.98 260 GLN B N 1
ATOM 4708 C CA . GLN B 1 265 ? 42.302 43.263 -23.047 1.00 9.05 260 GLN B CA 1
ATOM 4709 C C . GLN B 1 265 ? 41.190 42.972 -22.052 1.00 12.39 260 GLN B C 1
ATOM 4710 O O . GLN B 1 265 ? 40.046 42.697 -22.439 1.00 11.23 260 GLN B O 1
ATOM 4716 N N . GLY B 1 266 ? 41.506 43.040 -20.762 1.00 8.75 261 GLY B N 1
ATOM 4717 C CA . GLY B 1 266 ? 40.462 42.918 -19.764 1.00 7.95 261 GLY B CA 1
ATOM 4718 C C . GLY B 1 266 ? 39.549 44.125 -19.758 1.00 10.51 261 GLY B C 1
ATOM 4719 O O . GLY B 1 266 ? 38.335 44.001 -19.556 1.00 8.48 261 GLY B O 1
ATOM 4720 N N . LEU B 1 267 ? 40.116 45.313 -19.985 1.00 9.25 262 LEU B N 1
ATOM 4721 C CA . LEU B 1 267 ? 39.286 46.503 -20.127 1.00 11.66 262 LEU B CA 1
ATOM 4722 C C . LEU B 1 267 ? 38.279 46.344 -21.254 1.00 10.78 262 LEU B C 1
ATOM 4723 O O . LEU B 1 267 ? 37.134 46.807 -21.143 1.00 7.26 262 LEU B O 1
ATOM 4728 N N . GLU B 1 268 ? 38.695 45.726 -22.366 1.00 10.09 263 GLU B N 1
ATOM 4729 C CA . GLU B 1 268 ? 37.786 45.575 -23.495 1.00 13.79 263 GLU B CA 1
ATOM 4730 C C . GLU B 1 268 ? 36.659 44.596 -23.169 1.00 9.84 263 GLU B C 1
ATOM 4731 O O . GLU B 1 268 ? 35.512 44.807 -23.574 1.00 10.29 263 GLU B O 1
ATOM 4737 N N . LYS B 1 269 ? 36.968 43.515 -22.447 1.00 6.41 264 LYS B N 1
ATOM 4738 C CA . LYS B 1 269 ? 35.924 42.586 -22.023 1.00 11.92 264 LYS B CA 1
ATOM 4739 C C . LYS B 1 269 ? 34.924 43.281 -21.111 1.00 8.68 264 LYS B C 1
ATOM 4740 O O . LYS B 1 269 ? 33.716 43.016 -21.182 1.00 10.24 264 LYS B O 1
ATOM 4744 N N . ALA B 1 270 ? 35.411 44.200 -20.264 1.00 9.51 265 ALA B N 1
ATOM 4745 C CA . ALA B 1 270 ? 34.533 44.978 -19.399 1.00 9.62 265 ALA B CA 1
ATOM 4746 C C . ALA B 1 270 ? 33.683 45.955 -20.200 1.00 11.86 265 ALA B C 1
ATOM 4747 O O . ALA B 1 270 ? 32.484 46.104 -19.940 1.00 13.01 265 ALA B O 1
ATOM 4749 N N . CYS B 1 271 ? 34.285 46.639 -21.173 1.00 6.95 266 CYS B N 1
ATOM 4750 C CA . CYS B 1 271 ? 33.508 47.556 -21.998 1.00 7.53 266 CYS B CA 1
ATOM 4751 C C . CYS B 1 271 ? 32.444 46.812 -22.785 1.00 12.69 266 CYS B C 1
ATOM 4752 O O . CYS B 1 271 ? 31.345 47.338 -23.004 1.00 13.96 266 CYS B O 1
ATOM 4755 N N . GLU B 1 272 ? 32.755 45.591 -23.230 1.00 10.24 267 GLU B N 1
ATOM 4756 C CA . GLU B 1 272 ? 31.761 44.802 -23.950 1.00 11.61 267 GLU B CA 1
ATOM 4757 C C . GLU B 1 272 ? 30.643 44.345 -23.020 1.00 10.59 267 GLU B C 1
ATOM 4758 O O . GLU B 1 272 ? 29.475 44.298 -23.427 1.00 9.99 267 GLU B O 1
ATOM 4764 N N . ARG B 1 273 ? 30.981 44.018 -21.767 1.00 10.22 268 ARG B N 1
ATOM 4765 C CA . ARG B 1 273 ? 29.951 43.706 -20.776 1.00 15.25 268 ARG B CA 1
ATOM 4766 C C . ARG B 1 273 ? 29.059 44.911 -20.518 1.00 14.10 268 ARG B C 1
ATOM 4767 O O . ARG B 1 273 ? 27.839 44.765 -20.352 1.00 11.02 268 ARG B O 1
ATOM 4775 N N . ILE B 1 274 ? 29.652 46.111 -20.479 1.00 10.39 269 ILE B N 1
ATOM 4776 C CA . ILE B 1 274 ? 28.880 47.344 -20.330 1.00 12.89 269 ILE B CA 1
ATOM 4777 C C . ILE B 1 274 ? 27.972 47.571 -21.534 1.00 14.84 269 ILE B C 1
ATOM 4778 O O . ILE B 1 274 ? 26.823 48.020 -21.387 1.00 8.70 269 ILE B O 1
ATOM 4783 N N . ARG B 1 275 ? 28.466 47.265 -22.739 1.00 9.77 270 ARG B N 1
ATOM 4784 C CA . ARG B 1 275 ? 27.659 47.458 -23.936 1.00 9.93 270 ARG B CA 1
ATOM 4785 C C . ARG B 1 275 ? 26.400 46.604 -23.882 1.00 11.86 270 ARG B C 1
ATOM 4786 O O . ARG B 1 275 ? 25.293 47.090 -24.138 1.00 9.85 270 ARG B O 1
ATOM 4794 N N . THR B 1 276 ? 26.546 45.328 -23.524 1.00 12.65 271 THR B N 1
ATOM 4795 C CA . THR B 1 276 ? 25.388 44.448 -23.475 1.00 7.74 271 THR B CA 1
ATOM 4796 C C . THR B 1 276 ? 24.504 44.719 -22.266 1.00 12.81 271 THR B C 1
ATOM 4797 O O . THR B 1 276 ? 23.313 44.384 -22.303 1.00 11.44 271 THR B O 1
ATOM 4801 N N . PHE B 1 277 ? 25.052 45.319 -21.201 1.00 11.54 272 PHE B N 1
ATOM 4802 C CA . PHE B 1 277 ? 24.206 45.773 -20.101 1.00 11.32 272 PHE B CA 1
ATOM 4803 C C . PHE B 1 277 ? 23.339 46.948 -20.524 1.00 14.80 272 PHE B C 1
ATOM 4804 O O . PHE B 1 277 ? 22.188 47.070 -20.084 1.00 15.99 272 PHE B O 1
ATOM 4812 N N . ALA B 1 278 ? 23.888 47.835 -21.359 1.00 12.30 273 ALA B N 1
ATOM 4813 C CA . ALA B 1 278 ? 23.236 49.051 -21.824 1.00 8.25 273 ALA B CA 1
ATOM 4814 C C . ALA B 1 278 ? 22.726 49.901 -20.664 1.00 10.21 273 ALA B C 1
ATOM 4815 O O . ALA B 1 278 ? 21.511 50.110 -20.540 1.00 10.31 273 ALA B O 1
ATOM 4817 N N . PRO B 1 279 ? 23.610 50.440 -19.832 1.00 9.76 274 PRO B N 1
ATOM 4818 C CA . PRO B 1 279 ? 23.173 51.299 -18.725 1.00 8.31 274 PRO B CA 1
ATOM 4819 C C . PRO B 1 279 ? 22.801 52.708 -19.172 1.00 7.54 274 PRO B C 1
ATOM 4820 O O . PRO B 1 279 ? 23.146 53.174 -20.260 1.00 9.94 274 PRO B O 1
ATOM 4824 N N . ASP B 1 280 ? 22.053 53.377 -18.301 1.00 8.97 275 ASP B N 1
ATOM 4825 C CA . ASP B 1 280 ? 21.738 54.783 -18.495 1.00 14.47 275 ASP B CA 1
ATOM 4826 C C . ASP B 1 280 ? 22.776 55.695 -17.863 1.00 8.78 275 ASP B C 1
ATOM 4827 O O . ASP B 1 280 ? 22.764 56.901 -18.134 1.00 13.75 275 ASP B O 1
ATOM 4832 N N . ALA B 1 281 ? 23.670 55.141 -17.036 1.00 10.08 276 ALA B N 1
ATOM 4833 C CA . ALA B 1 281 ? 24.736 55.901 -16.405 1.00 9.82 276 ALA B CA 1
ATOM 4834 C C . ALA B 1 281 ? 25.879 54.959 -16.063 1.00 9.97 276 ALA B C 1
ATOM 4835 O O . ALA B 1 281 ? 25.687 53.753 -15.900 1.00 8.06 276 ALA B O 1
ATOM 4837 N N . LEU B 1 282 ? 27.064 55.546 -15.902 1.00 9.36 277 LEU B N 1
ATOM 4838 C CA . LEU B 1 282 ? 28.291 54.819 -15.608 1.00 8.65 277 LEU B CA 1
ATOM 4839 C C . LEU B 1 282 ? 29.030 55.519 -14.476 1.00 12.46 277 LEU B C 1
ATOM 4840 O O . LEU B 1 282 ? 29.224 56.737 -14.512 1.00 8.20 277 LEU B O 1
ATOM 4845 N N . VAL B 1 283 ? 29.426 54.762 -13.463 1.00 8.35 278 VAL B N 1
ATOM 4846 C CA . VAL B 1 283 ? 30.320 55.257 -12.429 1.00 10.46 278 VAL B CA 1
ATOM 4847 C C . VAL B 1 283 ? 31.629 54.497 -12.573 1.00 9.08 278 VAL B C 1
ATOM 4848 O O . VAL B 1 283 ? 31.631 53.262 -12.648 1.00 9.72 278 VAL B O 1
ATOM 4852 N N . VAL B 1 284 ? 32.732 55.233 -12.638 1.00 5.96 279 VAL B N 1
ATOM 4853 C CA . VAL B 1 284 ? 34.068 54.659 -12.739 1.00 9.98 279 VAL B CA 1
ATOM 4854 C C . VAL B 1 284 ? 34.769 54.874 -11.408 1.00 10.46 279 VAL B C 1
ATOM 4855 O O . VAL B 1 284 ? 35.066 56.015 -11.025 1.00 8.60 279 VAL B O 1
ATOM 4859 N N . ALA B 1 285 ? 35.017 53.772 -10.695 1.00 8.78 280 ALA B N 1
ATOM 4860 C CA . ALA B 1 285 ? 35.848 53.788 -9.496 1.00 12.85 280 ALA B CA 1
ATOM 4861 C C . ALA B 1 285 ? 37.292 53.795 -9.968 1.00 16.38 280 ALA B C 1
ATOM 4862 O O . ALA B 1 285 ? 37.848 52.745 -10.294 1.00 6.21 280 ALA B O 1
ATOM 4864 N N . LEU B 1 286 ? 37.895 54.991 -10.010 1.00 6.31 281 LEU B N 1
ATOM 4865 C CA . LEU B 1 286 ? 39.198 55.206 -10.639 1.00 8.20 281 LEU B CA 1
ATOM 4866 C C . LEU B 1 286 ? 40.293 55.145 -9.592 1.00 7.64 281 LEU B C 1
ATOM 4867 O O . LEU B 1 286 ? 40.385 56.020 -8.724 1.00 9.70 281 LEU B O 1
ATOM 4872 N N . GLY B 1 287 ? 41.128 54.128 -9.678 1.00 7.11 282 GLY B N 1
ATOM 4873 C CA . GLY B 1 287 ? 42.382 54.092 -8.946 1.00 7.78 282 GLY B CA 1
ATOM 4874 C C . GLY B 1 287 ? 43.527 54.096 -9.936 1.00 12.71 282 GLY B C 1
ATOM 4875 O O . GLY B 1 287 ? 43.425 53.496 -11.009 1.00 9.65 282 GLY B O 1
ATOM 4876 N N . VAL B 1 288 ? 44.601 54.807 -9.589 1.00 9.09 283 VAL B N 1
ATOM 4877 C CA . VAL B 1 288 ? 45.797 54.769 -10.418 1.00 9.80 283 VAL B CA 1
ATOM 4878 C C . VAL B 1 288 ? 46.899 54.044 -9.657 1.00 10.38 283 VAL B C 1
ATOM 4879 O O . VAL B 1 288 ? 48.093 54.271 -9.898 1.00 6.67 283 VAL B O 1
ATOM 4883 N N . ASP B 1 289 ? 46.512 53.146 -8.733 1.00 7.60 284 ASP B N 1
ATOM 4884 C CA . ASP B 1 289 ? 47.500 52.226 -8.188 1.00 12.81 284 ASP B CA 1
ATOM 4885 C C . ASP B 1 289 ? 47.841 51.098 -9.151 1.00 13.03 284 ASP B C 1
ATOM 4886 O O . ASP B 1 289 ? 48.605 50.196 -8.786 1.00 11.09 284 ASP B O 1
ATOM 4891 N N . THR B 1 290 ? 47.301 51.131 -10.361 1.00 11.62 285 THR B N 1
ATOM 4892 C CA . THR B 1 290 ? 47.746 50.264 -11.446 1.00 11.20 285 THR B CA 1
ATOM 4893 C C . THR B 1 290 ? 49.090 50.709 -12.016 1.00 9.68 285 THR B C 1
ATOM 4894 O O . THR B 1 290 ? 49.638 50.048 -12.902 1.00 7.31 285 THR B O 1
ATOM 4898 N N . PHE B 1 291 ? 49.651 51.786 -11.487 1.00 7.08 286 PHE B N 1
ATOM 4899 C CA . PHE B 1 291 ? 50.852 52.407 -12.033 1.00 9.99 286 PHE B CA 1
ATOM 4900 C C . PHE B 1 291 ? 52.093 51.550 -11.798 1.00 9.58 286 PHE B C 1
ATOM 4901 O O . PHE B 1 291 ? 52.246 50.939 -10.741 1.00 10.54 286 PHE B O 1
ATOM 4909 N N . GLU B 1 292 ? 53.005 51.554 -12.785 1.00 9.02 287 GLU B N 1
ATOM 4910 C CA . GLU B 1 292 ? 54.260 50.804 -12.706 1.00 12.90 287 GLU B CA 1
ATOM 4911 C C . GLU B 1 292 ? 55.101 51.164 -11.484 1.00 12.92 287 GLU B C 1
ATOM 4912 O O . GLU B 1 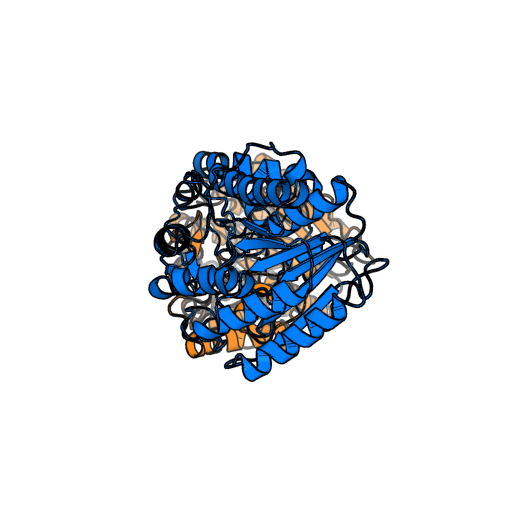292 ? 55.916 50.345 -11.046 1.00 13.55 287 GLU B O 1
ATOM 4918 N N . GLU B 1 293 ? 54.924 52.348 -10.907 1.00 11.84 288 GLU B N 1
ATOM 4919 C CA . GLU B 1 293 ? 55.736 52.747 -9.765 1.00 13.08 288 GLU B CA 1
ATOM 4920 C C . GLU B 1 293 ? 54.946 52.763 -8.466 1.00 13.85 288 GLU B C 1
ATOM 4921 O O . GLU B 1 293 ? 55.437 53.297 -7.464 1.00 15.59 288 GLU B O 1
ATOM 4927 N N . ASP B 1 294 ? 53.741 52.205 -8.457 1.00 10.44 289 ASP B N 1
ATOM 4928 C CA . ASP B 1 294 ? 52.930 52.233 -7.251 1.00 10.85 289 ASP B CA 1
ATOM 4929 C C . ASP B 1 294 ? 53.599 51.401 -6.168 1.00 9.94 289 ASP B C 1
ATOM 4930 O O . ASP B 1 294 ? 54.025 50.279 -6.444 1.00 9.59 289 ASP B O 1
ATOM 4935 N N . PRO B 1 295 ? 53.687 51.906 -4.929 1.00 13.18 290 PRO B N 1
ATOM 4936 C CA . PRO B 1 295 ? 54.478 51.223 -3.896 1.00 12.87 290 PRO B CA 1
ATOM 4937 C C . PRO B 1 295 ? 53.841 49.978 -3.304 1.00 13.85 290 PRO B C 1
ATOM 4938 O O . PRO B 1 295 ? 54.558 49.219 -2.641 1.00 15.85 290 PRO B O 1
ATOM 4942 N N . ILE B 1 296 ? 52.537 49.734 -3.487 1.00 8.45 291 ILE B N 1
ATOM 4943 C CA . ILE B 1 296 ? 51.907 48.562 -2.891 1.00 12.46 291 ILE B CA 1
ATOM 4944 C C . ILE B 1 296 ? 51.269 47.641 -3.930 1.00 14.01 291 ILE B C 1
ATOM 4945 O O . ILE B 1 296 ? 50.597 46.675 -3.561 1.00 6.26 291 ILE B O 1
ATOM 4950 N N . SER B 1 297 ? 51.463 47.904 -5.223 1.00 9.27 292 SER B N 1
ATOM 4951 C CA . SER B 1 297 ? 50.700 47.200 -6.250 1.00 13.26 292 SER B CA 1
ATOM 4952 C C . SER B 1 297 ? 51.640 46.653 -7.313 1.00 9.79 292 SER B C 1
ATOM 4953 O O . SER B 1 297 ? 52.786 47.091 -7.426 1.00 11.66 292 SER B O 1
ATOM 4956 N N . PHE B 1 298 ? 51.168 45.678 -8.103 1.00 6.51 293 PHE B N 1
ATOM 4957 C CA . PHE B 1 298 ? 52.120 45.026 -9.002 1.00 10.44 293 PHE B CA 1
ATOM 4958 C C . PHE B 1 298 ? 51.727 45.050 -10.482 1.00 10.71 293 PHE B C 1
ATOM 4959 O O . PHE B 1 298 ? 52.162 44.180 -11.242 1.00 11.45 293 PHE B O 1
ATOM 4967 N N . PHE B 1 299 ? 50.957 46.040 -10.935 1.00 7.49 294 PHE B N 1
ATOM 4968 C CA . PHE B 1 299 ? 50.777 46.231 -12.375 1.00 8.76 294 PHE B CA 1
ATOM 4969 C C . PHE B 1 299 ? 51.806 47.218 -12.924 1.00 13.57 294 PHE B C 1
ATOM 4970 O O . PHE B 1 299 ? 52.545 47.861 -12.182 1.00 12.95 294 PHE B O 1
ATOM 4978 N N . LYS B 1 300 ? 51.819 47.368 -14.249 1.00 7.65 295 LYS B N 1
ATOM 4979 C CA . LYS B 1 300 ? 52.869 48.124 -14.921 1.00 11.52 295 LYS B CA 1
ATOM 4980 C C . LYS B 1 300 ? 52.300 49.103 -15.934 1.00 11.62 295 LYS B C 1
ATOM 4981 O O . LYS B 1 300 ? 52.835 49.259 -17.034 1.00 10.85 295 LYS B O 1
ATOM 4985 N N . LEU B 1 301 ? 51.223 49.799 -15.589 1.00 11.34 296 LEU B N 1
ATOM 4986 C CA . LEU B 1 301 ? 50.727 50.856 -16.464 1.00 8.75 296 LEU B CA 1
ATOM 4987 C C . LEU B 1 301 ? 51.652 52.073 -16.442 1.00 12.05 296 LEU B C 1
ATOM 4988 O O . LEU B 1 301 ? 52.221 52.428 -15.407 1.00 12.77 296 LEU B O 1
ATOM 4993 N N . THR B 1 302 ? 51.802 52.713 -17.596 1.00 11.05 297 THR B N 1
ATOM 4994 C CA . THR B 1 302 ? 52.563 53.951 -17.699 1.00 8.36 297 THR B CA 1
ATOM 4995 C C . THR B 1 302 ? 51.627 55.143 -17.603 1.00 12.04 297 THR B C 1
ATOM 4996 O O . THR B 1 302 ? 50.406 55.025 -17.751 1.00 7.69 297 THR B O 1
ATOM 5000 N N . SER B 1 303 ? 52.226 56.315 -17.365 1.00 8.10 298 SER B N 1
ATOM 5001 C CA . SER B 1 303 ? 51.431 57.538 -17.312 1.00 13.25 298 SER B CA 1
ATOM 5002 C C . SER B 1 303 ? 50.665 57.764 -18.602 1.00 14.87 298 SER B C 1
ATOM 5003 O O . SER B 1 303 ? 49.542 58.278 -18.569 1.00 11.10 298 SER B O 1
ATOM 5006 N N . GLY B 1 304 ? 51.253 57.392 -19.745 1.00 11.70 299 GLY B N 1
ATOM 5007 C CA . GLY B 1 304 ? 50.567 57.570 -21.010 1.00 9.98 299 GLY B CA 1
ATOM 5008 C C . GLY B 1 304 ? 49.390 56.634 -21.167 1.00 13.86 299 GLY B C 1
ATOM 5009 O O . GLY B 1 304 ? 48.422 56.963 -21.855 1.00 11.99 299 GLY B O 1
ATOM 5010 N N . ASP B 1 305 ? 49.450 55.466 -20.522 1.00 12.01 300 ASP B N 1
ATOM 5011 C CA . ASP B 1 305 ? 48.349 54.509 -20.614 1.00 9.93 300 ASP B CA 1
ATOM 5012 C C . ASP B 1 305 ? 47.056 55.087 -20.057 1.00 9.56 300 ASP B C 1
ATOM 5013 O O . ASP B 1 305 ? 45.971 54.751 -20.542 1.00 7.96 300 ASP B O 1
ATOM 5018 N N . TYR B 1 306 ? 47.147 55.991 -19.079 1.00 9.51 301 TYR B N 1
ATOM 5019 C CA . TYR B 1 306 ? 45.933 56.580 -18.520 1.00 7.59 301 TYR B CA 1
ATOM 5020 C C . TYR B 1 306 ? 45.229 57.491 -19.524 1.00 7.48 301 TYR B C 1
ATOM 5021 O O . TYR B 1 306 ? 43.998 57.549 -19.543 1.00 4.67 301 TYR B O 1
ATOM 5030 N N . LEU B 1 307 ? 45.972 58.158 -20.409 1.00 11.11 302 LEU B N 1
ATOM 5031 C CA . LEU B 1 307 ? 45.307 58.856 -21.502 1.00 7.54 302 LEU B CA 1
ATOM 5032 C C . LEU B 1 307 ? 44.469 57.895 -22.329 1.00 6.76 302 LEU B C 1
ATOM 5033 O O . LEU B 1 307 ? 43.333 58.211 -22.710 1.00 8.93 302 LEU B O 1
ATOM 5038 N N . LYS B 1 308 ? 45.016 56.706 -22.611 1.00 7.69 303 LYS B N 1
ATOM 5039 C CA . LYS B 1 308 ? 44.310 55.726 -23.431 1.00 13.08 303 LYS B CA 1
ATOM 5040 C C . LYS B 1 308 ? 43.113 55.145 -22.699 1.00 8.42 303 LYS B C 1
ATOM 5041 O O . LYS B 1 308 ? 42.096 54.819 -23.326 1.00 11.71 303 LYS B O 1
ATOM 5047 N N . LEU B 1 309 ? 43.236 54.956 -21.382 1.00 10.43 304 LEU B N 1
ATOM 5048 C CA . LEU B 1 309 ? 42.105 54.444 -20.619 1.00 6.27 304 LEU B CA 1
ATOM 5049 C C . LEU B 1 309 ? 40.951 55.437 -20.648 1.00 7.53 304 LEU B C 1
ATOM 5050 O O . LEU B 1 309 ? 39.792 55.053 -20.856 1.00 7.13 304 LEU B O 1
ATOM 5055 N N . GLY B 1 310 ? 41.256 56.728 -20.498 1.00 9.53 305 GLY B N 1
ATOM 5056 C CA . GLY B 1 310 ? 40.207 57.736 -20.563 1.00 9.53 305 GLY B CA 1
ATOM 5057 C C . GLY B 1 310 ? 39.569 57.824 -21.936 1.00 7.77 305 GLY B C 1
ATOM 5058 O O . GLY B 1 310 ? 38.350 57.996 -22.054 1.00 10.54 305 GLY B O 1
ATOM 5059 N N . LYS B 1 311 ? 40.380 57.674 -22.987 1.00 11.70 306 LYS B N 1
ATOM 5060 C CA . LYS B 1 311 ? 39.855 57.607 -24.349 1.00 11.49 306 LYS B CA 1
ATOM 5061 C C . LYS B 1 311 ? 38.859 56.470 -24.505 1.00 10.88 306 LYS B C 1
ATOM 5062 O O . LYS B 1 311 ? 37.759 56.661 -25.041 1.00 12.16 306 LYS B O 1
ATOM 5068 N N . ARG B 1 312 ? 39.238 55.269 -24.044 1.00 10.59 307 ARG B N 1
ATOM 5069 C CA . ARG B 1 312 ? 38.382 54.095 -24.182 1.00 13.69 307 ARG B CA 1
ATOM 5070 C C . ARG B 1 312 ? 37.083 54.259 -23.403 1.00 13.29 307 ARG B C 1
ATOM 5071 O O . ARG B 1 312 ? 36.013 53.843 -23.864 1.00 9.91 307 ARG B O 1
ATOM 5079 N N . LEU B 1 313 ? 37.148 54.879 -22.228 1.00 8.06 308 LEU B N 1
ATOM 5080 C CA . LEU B 1 313 ? 35.944 55.016 -21.424 1.00 13.16 308 LEU B CA 1
ATOM 5081 C C . LEU B 1 313 ? 34.967 55.999 -22.054 1.00 11.58 308 LEU B C 1
ATOM 5082 O O . LEU B 1 313 ? 33.749 55.800 -21.977 1.00 14.78 308 LEU B O 1
ATOM 5087 N N . GLU B 1 314 ? 35.478 57.050 -22.701 1.00 10.54 309 GLU B N 1
ATOM 5088 C CA . GLU B 1 314 ? 34.588 58.016 -23.343 1.00 14.37 309 GLU B CA 1
ATOM 5089 C C . GLU B 1 314 ? 33.839 57.380 -24.504 1.00 10.13 309 GLU B C 1
ATOM 5090 O O . GLU B 1 314 ? 32.672 57.711 -24.753 1.00 11.01 309 GLU B O 1
ATOM 5096 N N . GLN B 1 315 ? 34.494 56.467 -25.220 1.00 8.18 310 GLN B N 1
ATOM 5097 C CA . GLN B 1 315 ? 33.851 55.788 -26.336 1.00 12.57 310 GLN B CA 1
ATOM 5098 C C . GLN B 1 315 ? 32.659 54.951 -25.904 1.00 11.57 310 GLN B C 1
ATOM 5099 O O . GLN B 1 315 ? 31.856 54.554 -26.756 1.00 15.44 310 GLN B O 1
ATOM 5105 N N . LEU B 1 316 ? 32.513 54.676 -24.604 1.00 12.63 311 LEU B N 1
ATOM 5106 C CA . LEU B 1 316 ? 31.317 53.982 -24.149 1.00 15.40 311 LEU B CA 1
ATOM 5107 C C . LEU B 1 316 ? 30.068 54.824 -24.359 1.00 15.71 311 LEU B C 1
ATOM 5108 O O . LEU B 1 316 ? 28.965 54.268 -24.421 1.00 18.16 311 LEU B O 1
ATOM 5113 N N . GLY B 1 317 ? 30.224 56.135 -24.523 1.00 9.35 312 GLY B N 1
ATOM 5114 C CA . GLY B 1 317 ? 29.107 56.993 -24.869 1.00 12.29 312 GLY B CA 1
ATOM 5115 C C . GLY B 1 317 ? 28.101 57.178 -23.755 1.00 11.63 312 GLY B C 1
ATOM 5116 O O . GLY B 1 317 ? 26.899 57.291 -24.031 1.00 14.88 312 GLY B O 1
ATOM 5117 N N . LEU B 1 318 ? 28.560 57.227 -22.500 1.00 11.00 313 LEU B N 1
ATOM 5118 C CA . LEU B 1 318 ? 27.659 57.223 -21.347 1.00 9.70 313 LEU B CA 1
ATOM 5119 C C . LEU B 1 318 ? 27.849 58.456 -20.472 1.00 11.50 313 LEU B C 1
ATOM 5120 O O . LEU B 1 318 ? 28.940 59.041 -20.439 1.00 11.92 313 LEU B O 1
ATOM 5125 N N . PRO B 1 319 ? 26.816 58.868 -19.737 1.00 11.24 314 PRO B N 1
ATOM 5126 C CA . PRO B 1 319 ? 27.039 59.840 -18.653 1.00 11.12 314 PRO B CA 1
ATOM 5127 C C . PRO B 1 319 ? 27.883 59.169 -17.581 1.00 8.01 314 PRO B C 1
ATOM 5128 O O . PRO B 1 319 ? 27.588 58.045 -17.172 1.00 12.67 314 PRO B O 1
ATOM 5132 N N . THR B 1 320 ? 28.968 59.836 -17.168 1.00 7.54 315 THR B N 1
ATOM 5133 C CA . THR B 1 320 ? 30.046 59.174 -16.440 1.00 11.57 315 THR B CA 1
ATOM 5134 C C . THR B 1 320 ? 30.468 59.974 -15.217 1.00 12.64 315 THR B C 1
ATOM 5135 O O . THR B 1 320 ? 30.828 61.144 -15.336 1.00 9.80 315 THR B O 1
ATOM 5139 N N . VAL B 1 321 ? 30.460 59.334 -14.051 1.00 11.79 316 VAL B N 1
ATOM 5140 C CA . VAL B 1 321 ? 31.040 59.889 -12.834 1.00 10.55 316 VAL B CA 1
ATOM 5141 C C . VAL B 1 321 ? 32.300 59.099 -12.512 1.00 10.02 316 VAL B C 1
ATOM 5142 O O . VAL B 1 321 ? 32.261 57.866 -12.437 1.00 8.36 316 VAL B O 1
ATOM 5146 N N . PHE B 1 322 ? 33.419 59.809 -12.361 1.00 8.21 317 PHE B N 1
ATOM 5147 C CA . PHE B 1 322 ? 34.674 59.255 -11.858 1.00 5.88 317 PHE B CA 1
ATOM 5148 C C . PHE B 1 322 ? 34.790 59.555 -10.368 1.00 9.33 317 PHE B C 1
ATOM 5149 O O . PHE B 1 322 ? 34.716 60.719 -9.963 1.00 12.76 317 PHE B O 1
ATOM 5157 N N . THR B 1 323 ? 35.004 58.524 -9.552 1.00 8.45 318 THR B N 1
ATOM 5158 C CA . THR B 1 323 ? 35.274 58.735 -8.134 1.00 12.33 318 THR B CA 1
ATOM 5159 C C . THR B 1 323 ? 36.687 58.260 -7.817 1.00 14.94 318 THR B C 1
ATOM 5160 O O . THR B 1 323 ? 37.097 57.171 -8.242 1.00 8.93 318 THR B O 1
ATOM 5164 N N . MET B 1 324 ? 37.439 59.086 -7.099 1.00 12.77 319 MET B N 1
ATOM 5165 C CA . MET B 1 324 ? 38.843 58.779 -6.873 1.00 10.74 319 MET B CA 1
ATOM 5166 C C . MET B 1 324 ? 38.970 57.727 -5.783 1.00 8.52 319 MET B C 1
ATOM 5167 O O . MET B 1 324 ? 38.442 57.891 -4.678 1.00 8.07 319 MET B O 1
ATOM 5172 N N . GLU B 1 325 ? 39.669 56.649 -6.110 1.00 9.48 320 GLU B N 1
ATOM 5173 C CA . GLU B 1 325 ? 39.970 55.604 -5.152 1.00 6.44 320 GLU B CA 1
ATOM 5174 C C . GLU B 1 325 ? 41.451 55.684 -4.810 1.00 9.79 320 GLU B C 1
ATOM 5175 O O . GLU B 1 325 ? 41.907 56.714 -4.303 1.00 7.81 320 GLU B O 1
ATOM 5181 N N . GLY B 1 326 ? 42.212 54.632 -5.119 1.00 9.52 321 GLY B N 1
ATOM 5182 C CA . GLY B 1 326 ? 43.589 54.518 -4.682 1.00 9.65 321 GLY B CA 1
ATOM 5183 C C . GLY B 1 326 ? 44.605 55.060 -5.681 1.00 12.57 321 GLY B C 1
ATOM 5184 O O . GLY B 1 326 ? 44.270 55.582 -6.742 1.00 14.29 321 GLY B O 1
ATOM 5185 N N . GLY B 1 327 ? 45.884 54.912 -5.312 1.00 12.75 322 GLY B N 1
ATOM 5186 C CA . GLY B 1 327 ? 47.027 55.425 -6.060 1.00 13.73 322 GLY B CA 1
ATOM 5187 C C . GLY B 1 327 ? 48.002 56.085 -5.105 1.00 5.92 322 GLY B C 1
ATOM 5188 O O . GLY B 1 327 ? 47.649 57.079 -4.474 1.00 14.88 322 GLY B O 1
ATOM 5189 N N . TYR B 1 328 ? 49.215 55.546 -4.952 1.00 10.41 323 TYR B N 1
ATOM 5190 C CA . TYR B 1 328 ? 50.054 55.913 -3.814 1.00 12.87 323 TYR B CA 1
ATOM 5191 C C . TYR B 1 328 ? 51.463 56.358 -4.177 1.00 15.92 323 TYR B C 1
ATOM 5192 O O . TYR B 1 328 ? 52.240 56.687 -3.274 1.00 17.98 323 TYR B O 1
ATOM 5201 N N . ASP B 1 329 ? 51.807 56.412 -5.458 1.00 16.56 324 ASP B N 1
ATOM 5202 C CA . ASP B 1 329 ? 53.013 57.109 -5.890 1.00 18.04 324 ASP B CA 1
ATOM 5203 C C . ASP B 1 329 ? 52.648 58.584 -6.036 1.00 17.39 324 ASP B C 1
ATOM 5204 O O . ASP B 1 329 ? 52.109 59.007 -7.063 1.00 13.44 324 ASP B O 1
ATOM 5209 N N . VAL B 1 330 ? 52.914 59.375 -4.992 1.00 18.20 325 VAL B N 1
ATOM 5210 C CA . VAL B 1 330 ? 52.408 60.746 -4.966 1.00 16.13 325 VAL B CA 1
ATOM 5211 C C . VAL B 1 330 ? 53.119 61.618 -5.994 1.00 18.34 325 VAL B C 1
ATOM 5212 O O . VAL B 1 330 ? 52.542 62.602 -6.469 1.00 17.35 325 VAL B O 1
ATOM 5216 N N . ASP B 1 331 ? 54.349 61.268 -6.376 1.00 16.77 326 ASP B N 1
ATOM 5217 C CA . ASP B 1 331 ? 55.031 61.998 -7.443 1.00 21.68 326 ASP B CA 1
ATOM 5218 C C . ASP B 1 331 ? 54.198 62.032 -8.718 1.00 15.45 326 ASP B C 1
ATOM 5219 O O . ASP B 1 331 ? 54.073 63.084 -9.361 1.00 17.65 326 ASP B O 1
ATOM 5224 N N . ALA B 1 332 ? 53.605 60.895 -9.088 1.00 15.71 327 ALA B N 1
ATOM 5225 C CA . ALA B 1 332 ? 52.922 60.738 -10.364 1.00 9.31 327 ALA B CA 1
ATOM 5226 C C . ALA B 1 332 ? 51.405 60.691 -10.250 1.00 9.52 327 ALA B C 1
ATOM 5227 O O . ALA B 1 332 ? 50.732 60.486 -11.265 1.00 10.69 327 ALA B O 1
ATOM 5229 N N . ILE B 1 333 ? 50.838 60.870 -9.054 1.00 10.78 328 ILE B N 1
ATOM 5230 C CA . ILE B 1 333 ? 49.406 60.624 -8.912 1.00 9.95 328 ILE B CA 1
ATOM 5231 C C . ILE B 1 333 ? 48.596 61.669 -9.674 1.00 11.03 328 ILE B C 1
ATOM 5232 O O . ILE B 1 333 ? 47.552 61.355 -10.261 1.00 9.43 328 ILE B O 1
ATOM 5237 N N . GLY B 1 334 ? 49.056 62.923 -9.678 1.00 13.28 329 GLY B N 1
ATOM 5238 C CA . GLY B 1 334 ? 48.320 63.965 -10.377 1.00 8.84 329 GLY B CA 1
ATOM 5239 C C . GLY B 1 334 ? 48.344 63.764 -11.879 1.00 11.21 329 GLY B C 1
ATOM 5240 O O . GLY B 1 334 ? 47.308 63.846 -12.549 1.00 11.17 329 GLY B O 1
ATOM 5241 N N . VAL B 1 335 ? 49.525 63.478 -12.430 1.00 12.01 330 VAL B N 1
ATOM 5242 C CA . VAL B 1 335 ? 49.628 63.209 -13.863 1.00 10.35 330 VAL B CA 1
ATOM 5243 C C . VAL B 1 335 ? 48.744 62.033 -14.251 1.00 9.59 330 VAL B C 1
ATOM 5244 O O . VAL B 1 335 ? 48.062 62.063 -15.281 1.00 10.13 330 VAL B O 1
ATOM 5248 N N . ASN B 1 336 ? 48.736 60.980 -13.430 1.00 7.35 331 ASN B N 1
ATOM 5249 C CA . ASN B 1 336 ? 48.047 59.751 -13.803 1.00 8.68 331 ASN B CA 1
ATOM 5250 C C . ASN B 1 336 ? 46.532 59.922 -13.753 1.00 6.28 331 ASN B C 1
ATOM 5251 O O . ASN B 1 336 ? 45.833 59.573 -14.702 1.00 8.36 331 ASN B O 1
ATOM 5256 N N . ALA B 1 337 ? 46.005 60.436 -12.641 1.00 8.89 332 ALA B N 1
ATOM 5257 C CA . ALA B 1 337 ? 44.556 60.590 -12.523 1.00 7.60 332 ALA B CA 1
ATOM 5258 C C . ALA B 1 337 ? 44.013 61.625 -13.503 1.00 8.88 332 ALA B C 1
ATOM 5259 O O . ALA B 1 337 ? 42.956 61.417 -14.110 1.00 9.89 332 ALA B O 1
ATOM 5261 N N . VAL B 1 338 ? 44.718 62.741 -13.680 1.00 9.09 333 VAL B N 1
ATOM 5262 C CA . VAL B 1 338 ? 44.216 63.775 -14.579 1.00 11.41 333 VAL B CA 1
ATOM 5263 C C . VAL B 1 338 ? 44.403 63.342 -16.038 1.00 10.45 333 VAL B C 1
ATOM 5264 O O . VAL B 1 338 ? 43.628 63.746 -16.914 1.00 9.67 333 VAL B O 1
ATOM 5268 N N . ASN B 1 339 ? 45.410 62.511 -16.322 1.00 9.02 334 ASN B N 1
ATOM 5269 C CA . ASN B 1 339 ? 45.534 61.920 -17.656 1.00 8.70 334 ASN B CA 1
ATOM 5270 C C . ASN B 1 339 ? 44.278 61.150 -18.043 1.00 10.08 334 ASN B C 1
ATOM 5271 O O . ASN B 1 339 ? 43.926 61.092 -19.227 1.00 9.37 334 ASN B O 1
ATOM 5276 N N . VAL B 1 340 ? 43.610 60.515 -17.073 1.00 7.39 335 VAL B N 1
ATOM 5277 C CA . VAL B 1 340 ? 42.401 59.773 -17.407 1.00 4.65 335 VAL B CA 1
ATOM 5278 C C . VAL B 1 340 ? 41.301 60.729 -17.841 1.00 6.65 335 VAL B C 1
ATOM 5279 O O . VAL B 1 340 ? 40.635 60.500 -18.858 1.00 8.76 335 VAL B O 1
ATOM 5283 N N . MET B 1 341 ? 41.116 61.832 -17.096 1.00 10.50 336 MET B N 1
ATOM 5284 C CA . MET B 1 341 ? 40.097 62.820 -17.446 1.00 9.74 336 MET B CA 1
ATOM 5285 C C . MET B 1 341 ? 40.433 63.527 -18.752 1.00 10.75 336 MET B C 1
ATOM 5286 O O . MET B 1 341 ? 39.549 63.775 -19.575 1.00 7.99 336 MET B O 1
ATOM 5291 N N . GLN B 1 342 ? 41.702 63.875 -18.948 1.00 7.45 337 GLN B N 1
ATOM 5292 C CA . GLN B 1 342 ? 42.106 64.514 -20.196 1.00 6.43 337 GLN B CA 1
ATOM 5293 C C . GLN B 1 342 ? 41.908 63.590 -21.390 1.00 12.94 337 GLN B C 1
ATOM 5294 O O . GLN B 1 342 ? 41.452 64.033 -22.450 1.00 11.95 337 GLN B O 1
ATOM 5300 N N . GLY B 1 343 ? 42.254 62.306 -21.244 1.00 6.85 338 GLY B N 1
ATOM 5301 C CA . GLY B 1 343 ? 42.002 61.360 -22.322 1.00 10.64 338 GLY B CA 1
ATOM 5302 C C . GLY B 1 343 ? 40.521 61.207 -22.618 1.00 10.88 338 GLY B C 1
ATOM 5303 O O . GLY B 1 343 ? 40.120 61.058 -23.775 1.00 12.57 338 GLY B O 1
ATOM 5304 N N . PHE B 1 344 ? 39.689 61.232 -21.569 1.00 8.64 339 PHE B N 1
ATOM 5305 C CA . PHE B 1 344 ? 38.244 61.293 -21.760 1.00 10.30 339 PHE B CA 1
ATOM 5306 C C . PHE B 1 344 ? 37.863 62.491 -22.616 1.00 8.83 339 PHE B C 1
ATOM 5307 O O . PHE B 1 344 ? 37.008 62.391 -23.505 1.00 12.24 339 PHE B O 1
ATOM 5315 N N . GLU B 1 345 ? 38.503 63.631 -22.379 1.00 11.34 340 GLU B N 1
ATOM 5316 C CA . GLU B 1 345 ? 38.163 64.836 -23.118 1.00 13.51 340 GLU B CA 1
ATOM 5317 C C . GLU B 1 345 ? 38.889 64.932 -24.455 1.00 17.14 340 GLU B C 1
ATOM 5318 O O . GLU B 1 345 ? 38.747 65.950 -25.141 1.00 20.02 340 GLU B O 1
ATOM 5324 N N . GLY B 1 346 ? 39.650 63.912 -24.844 1.00 11.46 341 GLY B N 1
ATOM 5325 C CA . GLY B 1 346 ? 40.232 63.861 -26.171 1.00 13.83 341 GLY B CA 1
ATOM 5326 C C . GLY B 1 346 ? 41.730 64.065 -26.261 1.00 22.40 341 GLY B C 1
ATOM 5327 O O . GLY B 1 346 ? 42.247 64.219 -27.376 1.00 22.32 341 GLY B O 1
ATOM 5328 N N . LYS B 1 347 ? 42.448 64.065 -25.144 1.00 17.44 342 LYS B N 1
ATOM 5329 C CA . LYS B 1 347 ? 43.896 64.204 -25.199 1.00 13.85 342 LYS B CA 1
ATOM 5330 C C . LYS B 1 347 ? 44.540 62.871 -25.552 1.00 17.94 342 LYS B C 1
ATOM 5331 O O . LYS B 1 347 ? 44.100 61.811 -25.099 1.00 20.62 342 LYS B O 1
ATOM 5337 N N . SER B 1 348 ? 45.584 62.929 -26.368 1.00 21.39 343 SER B N 1
ATOM 5338 C CA . SER B 1 348 ? 46.335 61.738 -26.731 1.00 26.96 343 SER B CA 1
ATOM 5339 C C . SER B 1 348 ? 47.834 62.022 -26.617 1.00 33.22 343 SER B C 1
ATOM 5340 O O . SER B 1 348 ? 48.676 61.118 -26.619 1.00 22.26 343 SER B O 1
#

Organism: NCBI:txid1658765

CATH classification: 3.40.800.20

Radius of gyration: 27.97 Å; Cα contacts (8 Å, |Δi|>4): 1768; chains: 2; bounding box: 47×69×80 Å

B-factor: mean 12.55, std 5.06, range [1.31, 52.87]

Sequence (692 aa):
LGSMKTVFSPLHSRRHVKTELDGGLLIEPHEKPSRAETILARVKDQALGEILEPEEFGLGPVKRVHTADYVSFLETCWDEWVAAGKRGEAIPTFWVGRGMRARLPKDIDGRLGYYSLGADTSISDGTWEAARASANVALTAQKLVAEGERAAFALCRPPGHHAHADVFGGYCFFNNAAIAAQAFRDQGYGKVAVLDVDFHHGNGTQAIFYDRSDVLTISLHGDPDLVFPHFLGFEDETGEGDGEAYNLNIVFPPDTPFSIWSQGLEKACERIRRTFAPDALVVALGVDTFEEDPISFFKLTSGDYLKLGKRLEQLGLPTVFTMEGGYDVDAIGVNAVNVMQGFEGKSLGSMKTTVFSPLHSRRHVKTELDGGLLIEPHEKPSRAETILARVKDQALGEILEPEEFGLGPVKRVHTADYVSFLETCWDEWVAAGKRGEAIPTFWVGRGMRARLPKDIDGRLGYYSLGADTSISDGTWEAARASANVALTAQKLVAEGERAAFALCRPPGHHAHADVFGGYCFFNNAAIAAQAFRDQGYGKVAVLDVDFHHGNGTQAIFYDRSDVLTISLHGDPDLVFPHFLGFEDETGEGDGEAYNLNIVFPPDTPFSIWSQGLEKACERIRTFAPDALVVALGVDTFEEDPISFFKLTSGDYLKLGKRLEQLGLPTVFTMEGGYDVDAIGVNAVNVMQGFEGKS

Secondary structure (DSSP, 8-state):
----EEE--GGGGG-----EEETTEEE--SS-HHHHHHHHHHHHHTT-S-EEPPP---SHHHHTTS-HHHHHHHHHHHHHHHHTT--S-B---B---TTS-----SSHHHHHHHTBSBSS--B-TTHHHHHHHHHHHHHHHHHHHHTT-SEEEE--SS--TT-BTTBBBTTBSS-HHHHHHHHHHHTT-S-EEEEE-SSS--HHHHHHTTT-SSEEEEEEEE-TTTSTT-SS--TT---SGGGTTSEEEEEE-TTB-HHHHHHHHHHHHHHHHHH--SEEEEEE--TTBTT-TT--B-B-HHHHHHHHHHHHTT---EEEEE-----HHHHHHHHHHHHHHHTT--/----EEE--GGGGG---S-EEETTEEE--SS-HHHHHHHHHHHHHHT-S-EEPPP---HHHHTTTS-HHHHHHHHHHHHHHHHTT--S-B---B---TTS-----SSHHHHHHHTBSBSS--B-TTHHHHHHHHHHHHHHHHHHHHTT-SEEEE--SS--TT-BTTBBBTTBSS-HHHHHHHHHHHTT-S-EEEEE-SSS--HHHHHHTTT-SSEEEEEEEE-TTTSTT-SS--TT----GGGTTSEEEEEE-TT-BHHHHHHHHHHHHHHHHHH--SEEEEEE--TTBTT-TT---BB-HHHHHHHHHHHHTT---EEEEE-----HHHHHHHHHHHHHHHTT--

Solvent-accessible surface area: 22314 Å² total; per-residue (Å²): 131,37,86,2,49,0,0,17,6,70,91,5,57,95,8,117,12,114,29,4,0,62,12,0,50,52,40,118,9,33,7,72,22,44,2,2,82,40,0,12,59,65,0,128,102,59,83,3,23,84,60,51,122,33,82,112,66,32,55,44,38,5,101,138,13,4,54,58,88,0,5,59,5,10,90,53,0,57,99,56,0,80,92,58,56,49,187,8,22,0,0,0,8,22,4,20,4,47,62,20,78,68,73,69,3,134,33,10,18,0,34,0,2,29,6,1,0,0,0,16,0,1,4,14,93,2,4,26,58,0,2,76,7,2,0,10,2,0,4,6,0,2,67,28,6,34,128,68,62,94,5,0,0,0,4,1,4,2,3,0,5,6,0,8,33,31,1,0,0,8,20,0,0,3,0,1,0,0,0,0,0,12,7,0,64,73,100,69,49,40,70,0,0,2,0,3,1,1,0,17,1,2,0,0,4,8,34,28,2,45,78,68,44,32,0,0,5,3,6,0,0,0,30,0,11,59,21,24,2,2,0,9,0,20,94,100,9,51,12,99,66,118,1,99,57,66,8,28,4,13,39,17,78,60,97,5,51,30,75,75,0,29,117,6,2,78,114,0,1,64,60,2,190,99,13,65,12,68,0,0,0,0,0,0,0,3,0,1,14,75,115,10,75,59,18,38,0,79,0,57,33,34,19,0,34,117,2,0,112,52,0,58,104,31,54,20,41,0,0,0,0,2,0,2,0,17,28,35,128,15,1,2,49,2,0,0,12,0,0,13,1,8,35,58,24,140,153,42,84,4,59,0,0,14,5,70,89,4,61,93,8,93,6,105,30,5,0,52,11,0,61,47,35,101,8,37,8,62,24,45,3,2,82,42,1,19,59,63,0,138,103,50,84,7,24,105,54,43,118,33,83,126,62,23,41,46,35,1,96,143,13,3,57,59,89,0,2,59,6,7,90,51,0,59,98,59,0,76,93,56,57,48,192,8,22,0,0,1,7,25,4,22,3,48,61,22,76,68,72,70,3,137,32,10,19,0,33,0,1,28,6,2,0,0,0,17,1,1,2,14,87,3,2,33,67,0,2,42,6,2,0,6,1,0,3,3,0,2,70,29,6,37,130,70,44,91,4,0,0,0,5,1,4,2,3,0,5,6,0,6,31,30,1,0,0,8,21,0,0,3,0,1,0,0,1,0,0,12,8,0,66,72,98,68,46,36,77,0,0,2,0,4,1,0,0,15,1,2,0,0,4,6,33,30,2,49,82,68,47,32,0,0,6,4,5,0,0,0,29,0,14,55,24,24,1,2,0,10,0,19,91,99,9,49,13,106,62,116,1,94,58,70,6,40,3,12,40,18,81,56,100,6,52,29,75,77,0,29,119,5,3,83,82,0,2,79,50,2,154,81,6,67,11,66,0,0,0,0,0,0,1,3,0,1,13,79,104,10,76,62,18,45,2,56,0,57,33,34,15,0,25,123,1,0,109,55,0,57,102,32,55,19,42,0,0,0,0,1,0,2,0,19,36,36,141,15,1,2,48,1,0,0,10,0,0,18,2,8,41,65,83,137

Foldseek 3Di:
DDAAEEEDAPLLQQPAFQFFDDPNDTHGALQHPLLLVLQVVLCVVVVRDHYHYFDQPPCPLLCVFAPPVLLVCLVCLAVLCVVVPDDHFDFADDAQDVPRDLDQDPHSNHNNRSQELDGGATDYGSPSVQLSRLLRLLQRQLVVLVVPDLEHERSGPPAALQHANRYDDPNHRGHSLLSSQVVCVVVPFQAEEEEEEAQADSVRSCRRCQAHQRYAYEYEHADLCPDPPVPDQDQPSCGDHNSHNRYGHHHDYFAAECVRSVVVVVVVLVSCLVSVTQAYEYADAPCLDCVNPRHGHHYHLLVLLVQLQVVLVSVHRYYYRYHYGRPSVCSNSNVVSSSVSVVPDD/DDAAEEEDAPLLQLDAFQFFQDPNGTHGALLHPLLLVLQVVLCVVVVRDHYHYFDQPPCVLLLVFAPPVLLVCLVCLAVLCVVVPDDHFDFADDAQDPPGDLDQDPHSSHNNRSQELHGRATDHGSNSVLLSRLLRLLQRQLVVLVVPDQEHERSGPPAALQHANRHDDPNHRGHSLLSSQVVCVVVPFQAEEEEEEAQADSVRSCRRCQADLRYAYEYEHEDLCPDPPVPDQDQVSQGDHNSHNRYGHHYDYFAAECVRSVVVVVVVLVSCVVSVTQAYEYADAPCLDCPNPRHGHHYHLQVLLVQLLVVLVSVHRYYYRYHYGRPSVCSNSNVVSSSVSVVPDD

InterPro domains:
  IPR000286 Histone deacetylase HDAC [PR01270] (155-178)
  IPR000286 Histone deacetylase HDAC [PR01270] (188-203)
  IPR000286 Histone deacetylase HDAC [PR01270] (274-284)
  IPR023696 Ureohydrolase domain superfamily [SSF52768] (3-341)
  IPR023801 Histone deacetylase domain [PF00850] (28-336)
  IPR037138 Histone deacetylase domain superfamily [G3DSA:3.40.800.20] (1-343)